Protein AF-0000000067785659 (afdb_homodimer)

Nearest PDB structures (foldseek):
  8dsw-assembly1_A  TM=8.620E-01  e=1.089E-15  Homo sapiens
  2y7j-assembly1_C  TM=8.604E-01  e=2.659E-15  Homo sapiens
  7uiq-assembly2_B  TM=8.571E-01  e=1.476E-13  Homo sapiens
  2vd5-assembly1_A-2  TM=8.418E-01  e=1.817E-12  Homo sapiens
  7enc-assembly1_8  TM=7.408E-01  e=4.436E-12  Homo sapiens

pLDDT: mean 78.15, std 28.24, range [16.16, 98.94]

Radius of gyration: 32.88 Å; Cα contacts (8 Å, |Δi|>4): 874; chains: 2; bounding box: 62×119×90 Å

Structure (mmCIF, N/CA/C/O backbone):
data_AF-0000000067785659-model_v1
#
loop_
_entity.id
_entity.type
_entity.pdbx_description
1 polymer 'Serine/threonine-protein kinase HT1 isoform X2'
#
loop_
_atom_site.group_PDB
_atom_site.id
_atom_site.type_symbol
_atom_site.label_atom_id
_atom_site.label_alt_id
_atom_site.label_comp_id
_atom_site.label_asym_id
_atom_site.label_entity_id
_atom_site.label_seq_id
_atom_site.pdbx_PDB_ins_code
_atom_site.Cartn_x
_atom_site.Cartn_y
_atom_site.Cartn_z
_atom_site.occupancy
_atom_site.B_iso_or_equiv
_atom_site.auth_seq_id
_atom_site.auth_comp_id
_atom_site.auth_asym_id
_atom_site.auth_atom_id
_atom_site.pdbx_PDB_model_num
ATOM 1 N N . MET A 1 1 ? -0.821 -1.345 -15.531 1 34.66 1 MET A N 1
ATOM 2 C CA . MET A 1 1 ? -0.811 -2.121 -16.766 1 34.66 1 MET A CA 1
ATOM 3 C C . MET A 1 1 ? 0.301 -1.647 -17.703 1 34.66 1 MET A C 1
ATOM 5 O O . MET A 1 1 ? 0.549 -0.446 -17.812 1 34.66 1 MET A O 1
ATOM 9 N N . PRO A 1 2 ? 1.14 -2.67 -18.031 1 43.22 2 PRO A N 1
ATOM 10 C CA . PRO A 1 2 ? 2.18 -2.268 -18.969 1 43.22 2 PRO A CA 1
ATOM 11 C C . PRO A 1 2 ? 1.608 -1.63 -20.234 1 43.22 2 PRO A C 1
ATOM 13 O O . PRO A 1 2 ? 0.514 -1.991 -20.672 1 43.22 2 PRO A O 1
ATOM 16 N N . LYS A 1 3 ? 2.016 -0.385 -20.562 1 51.12 3 LYS A N 1
ATOM 17 C CA . LYS A 1 3 ? 1.685 0.239 -21.844 1 51.12 3 LYS A CA 1
ATOM 18 C C . LYS A 1 3 ? 2.309 -0.524 -23 1 51.12 3 LYS A C 1
ATOM 20 O O . LYS A 1 3 ? 3.447 -0.99 -22.906 1 51.12 3 LYS A O 1
ATOM 25 N N . CYS A 1 4 ? 1.417 -1.069 -24 1 49.47 4 CYS A N 1
ATOM 26 C CA . CYS A 1 4 ? 1.87 -1.768 -25.203 1 49.47 4 CYS A CA 1
ATOM 27 C C . CYS A 1 4 ? 2.506 -0.798 -26.188 1 49.47 4 CYS A C 1
ATOM 29 O O . CYS A 1 4 ? 1.99 0.299 -26.406 1 49.47 4 CYS A O 1
ATOM 31 N N . MET A 1 5 ? 3.834 -0.857 -26.391 1 62.66 5 MET A N 1
ATOM 32 C CA . MET A 1 5 ? 4.527 -0.084 -27.406 1 62.66 5 MET A CA 1
ATOM 33 C C . MET A 1 5 ? 5.141 -1.002 -28.469 1 62.66 5 MET A C 1
ATOM 35 O O . MET A 1 5 ? 5.266 -2.209 -28.25 1 62.66 5 MET A O 1
ATOM 39 N N . ARG A 1 6 ? 5.145 -0.466 -29.672 1 52.72 6 ARG A N 1
ATOM 40 C CA . ARG A 1 6 ? 5.781 -1.184 -30.766 1 52.72 6 ARG A CA 1
ATOM 41 C C . ARG A 1 6 ? 7.297 -1.009 -30.719 1 52.72 6 ARG A C 1
ATOM 43 O O . ARG A 1 6 ? 7.793 0.114 -30.625 1 52.72 6 ARG A O 1
ATOM 50 N N . TYR A 1 7 ? 7.965 -2.186 -30.406 1 48.31 7 TYR A N 1
ATOM 51 C CA . TYR A 1 7 ? 9.422 -2.234 -30.469 1 48.31 7 TYR A CA 1
ATOM 52 C C . TYR A 1 7 ? 9.891 -3.236 -31.516 1 48.31 7 TYR A C 1
ATOM 54 O O . TYR A 1 7 ? 9.555 -4.422 -31.453 1 48.31 7 TYR A O 1
ATOM 62 N N . LYS A 1 8 ? 10.695 -2.918 -32.469 1 60.34 8 LYS A N 1
ATOM 63 C CA . LYS A 1 8 ? 11.234 -3.754 -33.531 1 60.34 8 LYS A CA 1
ATOM 64 C C . LYS A 1 8 ? 10.133 -4.574 -34.188 1 60.34 8 LYS A C 1
ATOM 66 O O . LYS A 1 8 ? 10.281 -5.785 -34.375 1 60.34 8 LYS A O 1
ATOM 71 N N . ASN A 1 9 ? 9.102 -3.971 -34.344 1 67.94 9 ASN A N 1
ATOM 72 C CA . ASN A 1 9 ? 7.945 -4.523 -35.031 1 67.94 9 ASN A CA 1
ATOM 73 C C . ASN A 1 9 ? 7.219 -5.562 -34.188 1 67.94 9 ASN A C 1
ATOM 75 O O . ASN A 1 9 ? 6.574 -6.465 -34.719 1 67.94 9 ASN A O 1
ATOM 79 N N . GLN A 1 10 ? 7.703 -5.566 -33.031 1 76.69 10 GLN A N 1
ATOM 80 C CA . GLN A 1 10 ? 7.02 -6.473 -32.125 1 76.69 10 GLN A CA 1
ATOM 81 C C . GLN A 1 10 ? 6.262 -5.695 -31.047 1 76.69 10 GLN A C 1
ATOM 83 O O . GLN A 1 10 ? 6.711 -4.637 -30.594 1 76.69 10 GLN A O 1
ATOM 88 N N . ASN A 1 11 ? 5.066 -6.199 -30.75 1 85.38 11 ASN A N 1
ATOM 89 C CA . ASN A 1 11 ? 4.34 -5.629 -29.625 1 85.38 11 ASN A CA 1
ATOM 90 C C . ASN A 1 11 ? 4.984 -6.008 -28.297 1 85.38 11 ASN A C 1
ATOM 92 O O . ASN A 1 11 ? 5.348 -7.168 -28.078 1 85.38 11 ASN A O 1
ATOM 96 N N . VAL A 1 12 ? 5.277 -4.977 -27.547 1 91.06 12 VAL A N 1
ATOM 97 C CA . VAL A 1 12 ? 5.98 -5.207 -26.297 1 91.06 12 VAL A CA 1
ATOM 98 C C . VAL A 1 12 ? 5.188 -4.594 -25.141 1 91.06 12 VAL A C 1
ATOM 100 O O . VAL A 1 12 ? 4.285 -3.783 -25.359 1 91.06 12 VAL A O 1
ATOM 103 N N . ALA A 1 13 ? 5.41 -5.105 -23.938 1 92.69 13 ALA A N 1
ATOM 104 C CA . ALA A 1 13 ? 4.879 -4.52 -22.719 1 92.69 13 ALA A CA 1
ATOM 105 C C . ALA A 1 13 ? 5.887 -3.568 -22.078 1 92.69 13 ALA A C 1
ATOM 107 O O . ALA A 1 13 ? 7.074 -3.889 -21.984 1 92.69 13 ALA A O 1
ATOM 108 N N . ILE A 1 14 ? 5.395 -2.391 -21.672 1 91.69 14 ILE A N 1
ATOM 109 C CA . ILE A 1 14 ? 6.266 -1.383 -21.078 1 91.69 14 ILE A CA 1
ATOM 110 C C . ILE A 1 14 ? 5.82 -1.089 -19.641 1 91.69 14 ILE A C 1
ATOM 112 O O . ILE A 1 14 ? 4.66 -0.743 -19.406 1 91.69 14 ILE A O 1
ATOM 116 N N . LYS A 1 15 ? 6.703 -1.272 -18.688 1 91.81 15 LYS A N 1
ATOM 117 C CA . LYS A 1 15 ? 6.512 -0.829 -17.312 1 91.81 15 LYS A CA 1
ATOM 118 C C . LYS A 1 15 ? 7.227 0.494 -17.062 1 91.81 15 LYS A C 1
ATOM 120 O O . LYS A 1 15 ? 8.453 0.563 -17.125 1 91.81 15 LYS A O 1
ATOM 125 N N . VAL A 1 16 ? 6.414 1.505 -16.828 1 91.06 16 VAL A N 1
ATOM 126 C CA . VAL A 1 16 ? 6.973 2.816 -16.516 1 91.06 16 VAL A CA 1
ATOM 127 C C . VAL A 1 16 ? 7.109 2.979 -15 1 91.06 16 VAL A C 1
ATOM 129 O O . VAL A 1 16 ? 6.148 2.77 -14.258 1 91.06 16 VAL A O 1
ATOM 132 N N . VAL A 1 17 ? 8.305 3.322 -14.562 1 90.44 17 VAL A N 1
ATOM 133 C CA . VAL A 1 17 ? 8.57 3.539 -13.148 1 90.44 17 VAL A CA 1
ATOM 134 C C . VAL A 1 17 ? 8.734 5.031 -12.875 1 90.44 17 VAL A C 1
ATOM 136 O O . VAL A 1 17 ? 9.586 5.688 -13.477 1 90.44 17 VAL A O 1
ATOM 139 N N . HIS A 1 18 ? 8.016 5.5 -11.961 1 86.19 18 HIS A N 1
ATOM 140 C CA . HIS A 1 18 ? 8.086 6.918 -11.633 1 86.19 18 HIS A CA 1
ATOM 141 C C . HIS A 1 18 ? 9.227 7.203 -10.664 1 86.19 18 HIS A C 1
ATOM 143 O O . HIS A 1 18 ? 9.414 6.477 -9.688 1 86.19 18 HIS A O 1
ATOM 149 N N . LYS A 1 19 ? 10.055 8.195 -10.867 1 82.06 19 LYS A N 1
ATOM 150 C CA . LYS A 1 19 ? 11.266 8.516 -10.117 1 82.06 19 LYS A CA 1
ATOM 151 C C . LYS A 1 19 ? 10.93 9.062 -8.734 1 82.06 19 LYS A C 1
ATOM 153 O O . LYS A 1 19 ? 11.734 8.953 -7.805 1 82.06 19 LYS A O 1
ATOM 158 N N . GLY A 1 20 ? 9.828 9.461 -8.445 1 78.31 20 GLY A N 1
ATOM 159 C CA . GLY A 1 20 ? 9.516 10.094 -7.18 1 78.31 20 GLY A CA 1
ATOM 160 C C . GLY A 1 20 ? 9.656 11.609 -7.219 1 78.31 20 GLY A C 1
ATOM 161 O O . GLY A 1 20 ? 10.055 12.172 -8.234 1 78.31 20 GLY A O 1
ATOM 162 N N . GLU A 1 21 ? 9.391 12.258 -6.051 1 74.75 21 GLU A N 1
ATOM 163 C CA . GLU A 1 21 ? 9.328 13.719 -6.023 1 74.75 21 GLU A CA 1
ATOM 164 C C . GLU A 1 21 ? 10.508 14.312 -5.254 1 74.75 21 GLU A C 1
ATOM 166 O O . GLU A 1 21 ? 10.93 15.438 -5.523 1 74.75 21 GLU A O 1
ATOM 171 N N . THR A 1 22 ? 11.031 13.555 -4.297 1 80 22 THR A N 1
ATOM 172 C CA . THR A 1 22 ? 12.125 14.047 -3.471 1 80 22 THR A CA 1
ATOM 173 C C . THR A 1 22 ? 13.445 13.383 -3.867 1 80 22 THR A C 1
ATOM 175 O O . THR A 1 22 ? 13.445 12.281 -4.422 1 80 22 THR A O 1
ATOM 178 N N . PRO A 1 23 ? 14.531 14.039 -3.582 1 82.62 23 PRO A N 1
ATOM 179 C CA . PRO A 1 23 ? 15.836 13.445 -3.904 1 82.62 23 PRO A CA 1
ATOM 180 C C . PRO A 1 23 ? 16.047 12.078 -3.258 1 82.62 23 PRO A C 1
ATOM 182 O O . PRO A 1 23 ? 16.578 11.164 -3.895 1 82.62 23 PRO A O 1
ATOM 185 N N . GLU A 1 24 ? 15.617 11.938 -2.055 1 81.44 24 GLU A N 1
ATOM 186 C CA . GLU A 1 24 ? 15.75 10.664 -1.355 1 81.44 24 GLU A CA 1
ATOM 187 C C . GLU A 1 24 ? 14.922 9.57 -2.023 1 81.44 24 GLU A C 1
ATOM 189 O O . GLU A 1 24 ? 15.391 8.445 -2.197 1 81.44 24 GLU A O 1
ATOM 194 N N . GLU A 1 25 ? 13.734 9.961 -2.344 1 83.69 25 GLU A N 1
ATOM 195 C CA . GLU A 1 25 ? 12.859 9.016 -3.025 1 83.69 25 GLU A CA 1
ATOM 196 C C . GLU A 1 25 ? 13.422 8.625 -4.391 1 83.69 25 GLU A C 1
ATOM 198 O O . GLU A 1 25 ? 13.328 7.465 -4.801 1 83.69 25 GLU A O 1
ATOM 203 N N . ILE A 1 26 ? 13.945 9.594 -5.051 1 86.31 26 ILE A N 1
ATOM 204 C CA . ILE A 1 26 ? 14.492 9.367 -6.387 1 86.31 26 ILE A CA 1
ATOM 205 C C . ILE A 1 26 ? 15.641 8.367 -6.309 1 86.31 26 ILE A C 1
ATOM 207 O O . ILE A 1 26 ? 15.688 7.402 -7.078 1 86.31 26 ILE A O 1
ATOM 211 N N . VAL A 1 27 ? 16.531 8.562 -5.391 1 88.31 27 VAL A N 1
ATOM 212 C CA . VAL A 1 27 ? 17.672 7.676 -5.215 1 88.31 27 VAL A CA 1
ATOM 213 C C . VAL A 1 27 ? 17.188 6.262 -4.898 1 88.31 27 VAL A C 1
ATOM 215 O O . VAL A 1 27 ? 17.688 5.289 -5.473 1 88.31 27 VAL A O 1
ATOM 218 N N . LYS A 1 28 ? 16.25 6.16 -4.047 1 86.06 28 LYS A N 1
ATOM 219 C CA . LYS A 1 28 ? 15.719 4.859 -3.652 1 86.06 28 LYS A CA 1
ATOM 220 C C . LYS A 1 28 ? 15.047 4.164 -4.832 1 86.06 28 LYS A C 1
ATOM 222 O O . LYS A 1 28 ? 15.25 2.967 -5.051 1 86.06 28 LYS A O 1
ATOM 227 N N . ARG A 1 29 ? 14.273 4.898 -5.566 1 90.19 29 ARG A N 1
ATOM 228 C CA . ARG A 1 29 ? 13.555 4.332 -6.703 1 90.19 29 ARG A CA 1
ATOM 229 C C . ARG A 1 29 ? 14.516 3.922 -7.812 1 90.19 29 ARG A C 1
ATOM 231 O O . ARG A 1 29 ? 14.289 2.928 -8.5 1 90.19 29 ARG A O 1
ATOM 238 N N . GLU A 1 30 ? 15.5 4.707 -7.98 1 91.81 30 GLU A N 1
ATOM 239 C CA . GLU A 1 30 ? 16.516 4.352 -8.969 1 91.81 30 GLU A CA 1
ATOM 240 C C . GLU A 1 30 ? 17.234 3.07 -8.578 1 91.81 30 GLU A C 1
ATOM 242 O O . GLU A 1 30 ? 17.531 2.227 -9.43 1 91.81 30 GLU A O 1
ATOM 247 N N . ALA A 1 31 ? 17.547 2.979 -7.355 1 89.88 31 ALA A N 1
ATOM 248 C CA . ALA A 1 31 ? 18.203 1.764 -6.867 1 89.88 31 ALA A CA 1
ATOM 249 C C . ALA A 1 31 ? 17.297 0.547 -7.055 1 89.88 31 ALA A C 1
ATOM 251 O O . ALA A 1 31 ? 17.766 -0.519 -7.469 1 89.88 31 ALA A O 1
ATOM 252 N N . HIS A 1 32 ? 16.078 0.71 -6.73 1 90.25 32 HIS A N 1
ATOM 253 C CA . HIS A 1 32 ? 15.094 -0.357 -6.914 1 90.25 32 HIS A CA 1
ATOM 254 C C . HIS A 1 32 ? 14.992 -0.762 -8.383 1 90.25 32 HIS A C 1
ATOM 256 O O . HIS A 1 32 ? 14.953 -1.953 -8.703 1 90.25 32 HIS A O 1
ATOM 262 N N . PHE A 1 33 ? 14.922 0.244 -9.203 1 93.62 33 PHE A N 1
ATOM 263 C CA . PHE A 1 33 ? 14.852 0.018 -10.641 1 93.62 33 PHE A CA 1
ATOM 264 C C . PHE A 1 33 ? 16.078 -0.75 -11.125 1 93.62 33 PHE A C 1
ATOM 266 O O . PHE A 1 33 ? 15.945 -1.724 -11.875 1 93.62 33 PHE A O 1
ATOM 273 N N . GLY A 1 34 ? 17.234 -0.307 -10.75 1 93.31 34 GLY A N 1
ATOM 274 C CA . GLY A 1 34 ? 18.469 -0.976 -11.125 1 93.31 34 GLY A CA 1
ATOM 275 C C . GLY A 1 34 ? 18.5 -2.434 -10.703 1 93.31 34 GLY A C 1
ATOM 276 O O . GLY A 1 34 ? 18.938 -3.295 -11.469 1 93.31 34 GLY A O 1
ATOM 277 N N . ARG A 1 35 ? 18.062 -2.715 -9.523 1 91.06 35 ARG A N 1
ATOM 278 C CA . ARG A 1 35 ? 18.031 -4.082 -9.008 1 91.06 35 ARG A CA 1
ATOM 279 C C . ARG A 1 35 ? 17.078 -4.953 -9.82 1 91.06 35 ARG A C 1
ATOM 281 O O . ARG A 1 35 ? 17.391 -6.098 -10.141 1 91.06 35 ARG A O 1
ATOM 288 N N . GLU A 1 36 ? 15.93 -4.422 -10.062 1 93.44 36 GLU A N 1
ATOM 289 C CA . GLU A 1 36 ? 14.953 -5.16 -10.859 1 93.44 36 GLU A CA 1
ATOM 290 C C . GLU A 1 36 ? 15.516 -5.523 -12.227 1 93.44 36 GLU A C 1
ATOM 292 O O . GLU A 1 36 ? 15.414 -6.672 -12.664 1 93.44 36 GLU A O 1
ATOM 297 N N . VAL A 1 37 ? 16.141 -4.594 -12.859 1 94.44 37 VAL A N 1
ATOM 298 C CA . VAL A 1 37 ? 16.719 -4.793 -14.188 1 94.44 37 VAL A CA 1
ATOM 299 C C . VAL A 1 37 ? 17.828 -5.828 -14.117 1 94.44 37 VAL A C 1
ATOM 301 O O . VAL A 1 37 ? 17.922 -6.719 -14.969 1 94.44 37 VAL A O 1
ATOM 304 N N . ALA A 1 38 ? 18.641 -5.711 -13.117 1 93.81 38 ALA A N 1
ATOM 305 C CA . ALA A 1 38 ? 19.734 -6.652 -12.953 1 93.81 38 ALA A CA 1
ATOM 306 C C . ALA A 1 38 ? 19.219 -8.078 -12.797 1 93.81 38 ALA A C 1
ATOM 308 O O . ALA A 1 38 ? 19.781 -9.016 -13.383 1 93.81 38 ALA A O 1
ATOM 309 N N . MET A 1 39 ? 18.219 -8.211 -12.055 1 93.25 39 MET A N 1
ATOM 310 C CA . MET A 1 39 ? 17.656 -9.539 -11.82 1 93.25 39 MET A CA 1
ATOM 311 C C . MET A 1 39 ? 17.016 -10.086 -13.094 1 93.25 39 MET A C 1
ATOM 313 O O . MET A 1 39 ? 17.219 -11.25 -13.445 1 93.25 39 MET A O 1
ATOM 317 N N . LEU A 1 40 ? 16.266 -9.242 -13.75 1 92.5 40 LEU A N 1
ATOM 318 C CA . LEU A 1 40 ? 15.602 -9.641 -14.984 1 92.5 40 LEU A CA 1
ATOM 319 C C . LEU A 1 40 ? 16.625 -10.047 -16.047 1 92.5 40 LEU A C 1
ATOM 321 O O . LEU A 1 40 ? 16.375 -10.969 -16.828 1 92.5 40 LEU A O 1
ATOM 325 N N . SER A 1 41 ? 17.719 -9.398 -16.047 1 93.88 41 SER A N 1
ATOM 326 C CA . SER A 1 41 ? 18.719 -9.609 -17.094 1 93.88 41 SER A CA 1
ATOM 327 C C . SER A 1 41 ? 19.516 -10.891 -16.844 1 93.88 41 SER A C 1
ATOM 329 O O . SER A 1 41 ? 20.141 -11.422 -17.766 1 93.88 41 SER A O 1
ATOM 331 N N . ARG A 1 42 ? 19.453 -11.43 -15.672 1 93.31 42 ARG A N 1
ATOM 332 C CA . ARG A 1 42 ? 20.297 -12.547 -15.281 1 93.31 42 ARG A CA 1
ATOM 333 C C . ARG A 1 42 ? 19.609 -13.883 -15.531 1 93.31 42 ARG A C 1
ATOM 335 O O . ARG A 1 42 ? 20.25 -14.93 -15.523 1 93.31 42 ARG A O 1
ATOM 342 N N . VAL A 1 43 ? 18.344 -13.797 -15.711 1 95.12 43 VAL A N 1
ATOM 343 C CA . VAL A 1 43 ? 17.609 -15.055 -15.773 1 95.12 43 VAL A CA 1
ATOM 344 C C . VAL A 1 43 ? 16.828 -15.141 -17.078 1 95.12 43 VAL A C 1
ATOM 346 O O . VAL A 1 43 ? 16.328 -14.125 -17.578 1 95.12 43 VAL A O 1
ATOM 349 N N . GLN A 1 44 ? 16.844 -16.328 -17.656 1 95.81 44 GLN A N 1
ATOM 350 C CA . GLN A 1 44 ? 16.031 -16.672 -18.828 1 95.81 44 GLN A CA 1
ATOM 351 C C . GLN A 1 44 ? 15.383 -18.047 -18.656 1 95.81 44 GLN A C 1
ATOM 353 O O . GLN A 1 44 ? 16.062 -19.031 -18.375 1 95.81 44 GLN A O 1
ATOM 358 N N . HIS A 1 45 ? 14.133 -18.094 -18.812 1 97.69 45 HIS A N 1
ATOM 359 C CA . HIS A 1 45 ? 13.344 -19.312 -18.656 1 97.69 45 HIS A CA 1
ATOM 360 C C . HIS A 1 45 ? 12 -19.188 -19.375 1 97.69 45 HIS A C 1
ATOM 362 O O . HIS A 1 45 ? 11.43 -18.109 -19.438 1 97.69 45 HIS A O 1
ATOM 368 N N . LYS A 1 46 ? 11.5 -20.281 -19.844 1 97.62 46 LYS A N 1
ATOM 369 C CA . LYS A 1 46 ? 10.25 -20.281 -20.594 1 97.62 46 LYS A CA 1
ATOM 370 C C . LYS A 1 46 ? 9.094 -19.797 -19.734 1 97.62 46 LYS A C 1
ATOM 372 O O . LYS A 1 46 ? 8.094 -19.281 -20.25 1 97.62 46 LYS A O 1
ATOM 377 N N . ASN A 1 47 ? 9.188 -19.938 -18.391 1 98.5 47 ASN A N 1
ATOM 378 C CA . ASN A 1 47 ? 8.117 -19.531 -17.484 1 98.5 47 ASN A CA 1
ATOM 379 C C . ASN A 1 47 ? 8.43 -18.219 -16.797 1 98.5 47 ASN A C 1
ATOM 381 O O . ASN A 1 47 ? 7.805 -17.875 -15.789 1 98.5 47 ASN A O 1
ATOM 385 N N . LEU A 1 48 ? 9.391 -17.484 -17.281 1 98.19 48 LEU A N 1
ATOM 386 C CA . LEU A 1 48 ? 9.672 -16.094 -16.906 1 98.19 48 LEU A CA 1
ATOM 387 C C . LEU A 1 48 ? 9.477 -15.164 -18.094 1 98.19 48 LEU A C 1
ATOM 389 O O . LEU A 1 48 ? 9.836 -15.516 -19.234 1 98.19 48 LEU A O 1
ATOM 393 N N . VAL A 1 49 ? 8.883 -14.023 -17.781 1 97.38 49 VAL A N 1
ATOM 394 C CA . VAL A 1 49 ? 8.664 -13.07 -18.859 1 97.38 49 VAL A CA 1
ATOM 395 C C . VAL A 1 49 ? 10 -12.703 -19.5 1 97.38 49 VAL A C 1
ATOM 397 O O . VAL A 1 49 ? 11.008 -12.523 -18.812 1 97.38 49 VAL A O 1
ATOM 400 N N . LYS A 1 50 ? 9.984 -12.594 -20.75 1 95.88 50 LYS A N 1
ATOM 401 C CA . LYS A 1 50 ? 11.211 -12.273 -21.484 1 95.88 50 LYS A CA 1
ATOM 402 C C . LYS A 1 50 ? 11.562 -10.797 -21.344 1 95.88 50 LYS A C 1
ATOM 404 O O . LYS A 1 50 ? 10.781 -9.922 -21.719 1 95.88 50 LYS A O 1
ATOM 409 N N . PHE A 1 51 ? 12.742 -10.594 -20.844 1 95.88 51 PHE A N 1
ATOM 410 C CA . PHE A 1 51 ? 13.281 -9.242 -20.75 1 95.88 51 PHE A CA 1
ATOM 411 C C . PHE A 1 51 ? 13.836 -8.789 -22.094 1 95.88 51 PHE A C 1
ATOM 413 O O . PHE A 1 51 ? 14.672 -9.469 -22.688 1 95.88 51 PHE A O 1
ATOM 420 N N . MET A 1 52 ? 13.422 -7.574 -22.484 1 94.31 52 MET A N 1
ATOM 421 C CA . MET A 1 52 ? 13.828 -7.113 -23.812 1 94.31 52 MET A CA 1
ATOM 422 C C . MET A 1 52 ? 14.727 -5.887 -23.703 1 94.31 52 MET A C 1
ATOM 424 O O . MET A 1 52 ? 15.5 -5.594 -24.625 1 94.31 52 MET A O 1
ATOM 428 N N . GLY A 1 53 ? 14.594 -5.172 -22.641 1 93.75 53 GLY A N 1
ATOM 429 C CA . GLY A 1 53 ? 15.453 -4.016 -22.438 1 93.75 53 GLY A CA 1
ATOM 430 C C . GLY A 1 53 ? 14.93 -3.064 -21.375 1 93.75 53 GLY A C 1
ATOM 431 O O . GLY A 1 53 ? 13.859 -3.281 -20.812 1 93.75 53 GLY A O 1
ATOM 432 N N . ALA A 1 54 ? 15.805 -2.115 -20.984 1 95.06 54 ALA A N 1
ATOM 433 C CA . ALA A 1 54 ? 15.43 -1.092 -20.016 1 95.06 54 ALA A CA 1
ATOM 434 C C . ALA A 1 54 ? 16.109 0.239 -20.344 1 95.06 54 ALA A C 1
ATOM 436 O O . ALA A 1 54 ? 17.109 0.279 -21.062 1 95.06 54 ALA A O 1
ATOM 437 N N . CYS A 1 55 ? 15.438 1.28 -19.969 1 92.88 55 CYS A N 1
ATOM 438 C CA . CYS A 1 55 ? 15.977 2.629 -20.094 1 92.88 55 CYS A CA 1
ATOM 439 C C . CYS A 1 55 ? 15.875 3.389 -18.781 1 92.88 55 CYS A C 1
ATOM 441 O O . CYS A 1 55 ? 14.828 3.359 -18.125 1 92.88 55 CYS A O 1
ATOM 443 N N . MET A 1 56 ? 16.922 4.066 -18.422 1 90.5 56 MET A N 1
ATOM 444 C CA . MET A 1 56 ? 16.922 4.801 -17.156 1 90.5 56 MET A CA 1
ATOM 445 C C . MET A 1 56 ? 16.547 6.262 -17.375 1 90.5 56 MET A C 1
ATOM 447 O O . MET A 1 56 ? 15.93 6.879 -16.516 1 90.5 56 MET A O 1
ATOM 451 N N . GLU A 1 57 ? 17 6.828 -18.438 1 87.81 57 GLU A N 1
ATOM 452 C CA . GLU A 1 57 ? 16.703 8.219 -18.766 1 87.81 57 GLU A CA 1
ATOM 453 C C . GLU A 1 57 ? 16.141 8.344 -20.172 1 87.81 57 GLU A C 1
ATOM 455 O O . GLU A 1 57 ? 16.469 7.559 -21.062 1 87.81 57 GLU A O 1
ATOM 460 N N . PRO A 1 58 ? 15.164 9.344 -20.391 1 87.44 58 PRO A N 1
ATOM 461 C CA . PRO A 1 58 ? 14.656 10.391 -19.484 1 87.44 58 PRO A CA 1
ATOM 462 C C . PRO A 1 58 ? 13.641 9.852 -18.484 1 87.44 58 PRO A C 1
ATOM 464 O O . PRO A 1 58 ? 13.367 10.5 -17.469 1 87.44 58 PRO A O 1
ATOM 467 N N . ILE A 1 59 ? 13.023 8.742 -18.797 1 89.69 59 ILE A N 1
ATOM 468 C CA . ILE A 1 59 ? 12.109 8.078 -17.875 1 89.69 59 ILE A CA 1
ATOM 469 C C . ILE A 1 59 ? 12.547 6.629 -17.656 1 89.69 59 ILE A C 1
ATOM 471 O O . ILE A 1 59 ? 13.094 5.996 -18.562 1 89.69 59 ILE A O 1
ATOM 475 N N . MET A 1 60 ? 12.344 6.145 -16.484 1 93 60 MET A N 1
ATOM 476 C CA . MET A 1 60 ? 12.711 4.762 -16.203 1 93 60 MET A CA 1
ATOM 477 C C . MET A 1 60 ? 11.68 3.793 -16.766 1 93 60 MET A C 1
ATOM 479 O O . MET A 1 60 ? 10.492 3.869 -16.406 1 93 60 MET A O 1
ATOM 483 N N . VAL A 1 61 ? 12.172 2.879 -17.609 1 94.19 61 VAL A N 1
ATOM 484 C CA . VAL A 1 61 ? 11.25 1.952 -18.25 1 94.19 61 VAL A CA 1
ATOM 485 C C . VAL A 1 61 ? 11.883 0.563 -18.328 1 94.19 61 VAL A C 1
ATOM 487 O O . VAL A 1 61 ? 13.094 0.433 -18.531 1 94.19 61 VAL A O 1
ATOM 490 N N . ILE A 1 62 ? 11.062 -0.433 -18.156 1 95.06 62 ILE A N 1
ATOM 491 C CA . ILE A 1 62 ? 11.414 -1.825 -18.406 1 95.06 62 ILE A CA 1
ATOM 492 C C . ILE A 1 62 ? 10.555 -2.379 -19.547 1 95.06 62 ILE A C 1
ATOM 494 O O . ILE A 1 62 ? 9.328 -2.217 -19.531 1 95.06 62 ILE A O 1
ATOM 498 N N . VAL A 1 63 ? 11.18 -2.99 -20.531 1 94.12 63 VAL A N 1
ATOM 499 C CA . VAL A 1 63 ? 10.492 -3.531 -21.688 1 94.12 63 VAL A CA 1
ATOM 500 C C . VAL A 1 63 ? 10.523 -5.059 -21.641 1 94.12 63 VAL A C 1
ATOM 502 O O . VAL A 1 63 ? 11.594 -5.66 -21.531 1 94.12 63 VAL A O 1
ATOM 505 N N . THR A 1 64 ? 9.352 -5.672 -21.719 1 95.19 64 THR A N 1
ATOM 506 C CA . THR A 1 64 ? 9.234 -7.125 -21.734 1 95.19 64 THR A CA 1
ATOM 507 C C . THR A 1 64 ? 8.312 -7.582 -22.859 1 95.19 64 THR A C 1
ATOM 509 O O . THR A 1 64 ? 7.676 -6.758 -23.516 1 95.19 64 THR A O 1
ATOM 512 N N . GLU A 1 65 ? 8.297 -8.891 -23.172 1 94.62 65 GLU A N 1
ATOM 513 C CA . GLU A 1 65 ? 7.348 -9.438 -24.141 1 94.62 65 GLU A CA 1
ATOM 514 C C . GLU A 1 65 ? 5.91 -9.156 -23.719 1 94.62 65 GLU A C 1
ATOM 516 O O . GLU A 1 65 ? 5.617 -9.023 -22.531 1 94.62 65 GLU A O 1
ATOM 521 N N . LEU A 1 66 ? 5.109 -9.016 -24.719 1 93.81 66 LEU A N 1
ATOM 522 C CA . LEU A 1 66 ? 3.682 -8.828 -24.484 1 93.81 66 LEU A CA 1
ATOM 523 C C . LEU A 1 66 ? 2.959 -10.164 -24.406 1 93.81 66 LEU A C 1
ATOM 525 O O . LEU A 1 66 ? 3.084 -10.992 -25.312 1 93.81 66 LEU A O 1
ATOM 529 N N . LEU A 1 67 ? 2.234 -10.352 -23.375 1 94.94 67 LEU A N 1
ATOM 530 C CA . LEU A 1 67 ? 1.517 -11.609 -23.172 1 94.94 67 LEU A CA 1
ATOM 531 C C . LEU A 1 67 ? 0.011 -11.367 -23.109 1 94.94 67 LEU A C 1
ATOM 533 O O . LEU A 1 67 ? -0.47 -10.312 -23.531 1 94.94 67 LEU A O 1
ATOM 537 N N . GLY A 1 68 ? -0.775 -12.453 -22.75 1 92.25 68 GLY A N 1
ATOM 538 C CA . GLY A 1 68 ? -2.219 -12.453 -22.922 1 92.25 68 GLY A CA 1
ATOM 539 C C . GLY A 1 68 ? -2.957 -11.805 -21.766 1 92.25 68 GLY A C 1
ATOM 540 O O . GLY A 1 68 ? -4.188 -11.773 -21.75 1 92.25 68 GLY A O 1
ATOM 541 N N . GLY A 1 69 ? -2.354 -11.273 -20.797 1 92.75 69 GLY A N 1
ATOM 542 C CA . GLY A 1 69 ? -3.002 -10.695 -19.625 1 92.75 69 GLY A CA 1
ATOM 543 C C . GLY A 1 69 ? -2.637 -11.406 -18.328 1 92.75 69 GLY A C 1
ATOM 544 O O . GLY A 1 69 ? -1.961 -12.438 -18.359 1 92.75 69 GLY A O 1
ATOM 545 N N . THR A 1 70 ? -3.176 -10.812 -17.266 1 95.44 70 THR A N 1
ATOM 546 C CA . THR A 1 70 ? -2.795 -11.344 -15.961 1 95.44 70 THR A CA 1
ATOM 547 C C . THR A 1 70 ? -3.652 -12.555 -15.602 1 95.44 70 THR A C 1
ATOM 549 O O . THR A 1 70 ? -4.805 -12.648 -16.031 1 95.44 70 THR A O 1
ATOM 552 N N . LEU A 1 71 ? -3.049 -13.391 -14.836 1 97.44 71 LEU A N 1
ATOM 553 C CA . LEU A 1 71 ? -3.795 -14.508 -14.273 1 97.44 71 LEU A CA 1
ATOM 554 C C . LEU A 1 71 ? -4.941 -14.016 -13.398 1 97.44 71 LEU A C 1
ATOM 556 O O . LEU A 1 71 ? -6.02 -14.617 -13.383 1 97.44 71 LEU A O 1
ATOM 560 N N . ARG A 1 72 ? -4.75 -12.922 -12.656 1 95.81 72 ARG A N 1
ATOM 561 C CA . ARG A 1 72 ? -5.801 -12.328 -11.836 1 95.81 72 ARG A CA 1
ATOM 562 C C . ARG A 1 72 ? -7.035 -12.008 -12.672 1 95.81 72 ARG A C 1
ATOM 564 O O . ARG A 1 72 ? -8.148 -12.406 -12.312 1 95.81 72 ARG A O 1
ATOM 571 N N . LYS A 1 73 ? -6.867 -11.344 -13.727 1 93.06 73 LYS A N 1
ATOM 572 C CA . LYS A 1 73 ? -7.98 -10.984 -14.602 1 93.06 73 LYS A CA 1
ATOM 573 C C . LYS A 1 73 ? -8.695 -12.227 -15.125 1 93.06 73 LYS A C 1
ATOM 575 O O . LYS A 1 73 ? -9.93 -12.273 -15.156 1 93.06 73 LYS A O 1
ATOM 580 N N . TYR A 1 74 ? -7.91 -13.172 -15.562 1 95.56 74 TYR A N 1
ATOM 581 C CA . TYR A 1 74 ? -8.461 -14.414 -16.094 1 95.56 74 TYR A CA 1
ATOM 582 C C . TYR A 1 74 ? -9.32 -15.117 -15.039 1 95.56 74 TYR A C 1
ATOM 584 O O . TYR A 1 74 ? -10.453 -15.508 -15.312 1 95.56 74 TYR A O 1
ATOM 592 N N . LEU A 1 75 ? -8.805 -15.219 -13.828 1 96.31 75 LEU A N 1
ATOM 593 C CA . LEU A 1 75 ? -9.5 -15.898 -12.75 1 96.31 75 LEU A CA 1
ATOM 594 C C . LEU A 1 75 ? -10.805 -15.18 -12.406 1 96.31 75 LEU A C 1
ATOM 596 O O . LEU A 1 75 ? -11.859 -15.812 -12.32 1 96.31 75 LEU A O 1
ATOM 600 N N . VAL A 1 76 ? -10.742 -13.922 -12.219 1 93.62 76 VAL A N 1
ATOM 601 C CA . VAL A 1 76 ? -11.906 -13.133 -11.82 1 93.62 76 VAL A CA 1
ATOM 602 C C . VAL A 1 76 ? -12.984 -13.234 -12.898 1 93.62 76 VAL A C 1
ATOM 604 O O . VAL A 1 76 ? -14.164 -13.398 -12.586 1 93.62 76 VAL A O 1
ATOM 607 N N . ASN A 1 77 ? -12.617 -13.195 -14.148 1 91.19 77 ASN A N 1
ATOM 608 C CA . ASN A 1 77 ? -13.562 -13.203 -15.25 1 91.19 77 ASN A CA 1
ATOM 609 C C . ASN A 1 77 ? -14.242 -14.57 -15.391 1 91.19 77 ASN A C 1
ATOM 611 O O . ASN A 1 77 ? -15.305 -14.68 -16 1 91.19 77 ASN A O 1
ATOM 615 N N . THR A 1 78 ? -13.664 -15.57 -14.867 1 93.62 78 THR A N 1
ATOM 616 C CA . THR A 1 78 ? -14.203 -16.922 -15.023 1 93.62 78 THR A CA 1
ATOM 617 C C . THR A 1 78 ? -14.992 -17.328 -13.789 1 93.62 78 THR A C 1
ATOM 619 O O . THR A 1 78 ? -15.656 -18.375 -13.781 1 93.62 78 THR A O 1
ATOM 622 N N . ARG A 1 79 ? -14.945 -16.469 -12.766 1 91.94 79 ARG A N 1
ATOM 623 C CA . ARG A 1 79 ? -15.727 -16.781 -11.57 1 91.94 79 ARG A CA 1
ATOM 624 C C . ARG A 1 79 ? -17.219 -16.703 -11.852 1 91.94 79 ARG A C 1
ATOM 626 O O . ARG A 1 79 ? -17.672 -15.867 -12.656 1 91.94 79 ARG A O 1
ATOM 633 N N . PRO A 1 80 ? -17.953 -17.516 -11.281 1 91.44 80 PRO A N 1
ATOM 634 C CA . PRO A 1 80 ? -17.625 -18.422 -10.18 1 91.44 80 PRO A CA 1
ATOM 635 C C . PRO A 1 80 ? -17.172 -19.797 -10.664 1 91.44 80 PRO A C 1
ATOM 637 O O . PRO A 1 80 ? -17.031 -20.719 -9.859 1 91.44 80 PRO A O 1
ATOM 640 N N . ARG A 1 81 ? -17.016 -20 -11.922 1 95.12 81 ARG A N 1
ATOM 641 C CA . ARG A 1 81 ? -16.578 -21.297 -12.453 1 95.12 81 ARG A CA 1
ATOM 642 C C . ARG A 1 81 ? -15.156 -21.625 -12.016 1 95.12 81 ARG A C 1
ATOM 644 O O . ARG A 1 81 ? -14.297 -20.75 -12 1 95.12 81 ARG A O 1
ATOM 651 N N . CYS A 1 82 ? -14.992 -22.859 -11.742 1 95.5 82 CYS A N 1
ATOM 652 C CA . CYS A 1 82 ? -13.648 -23.344 -11.438 1 95.5 82 CYS A CA 1
ATOM 653 C C . CYS A 1 82 ? -12.922 -23.766 -12.703 1 95.5 82 CYS A C 1
ATOM 655 O O . CYS A 1 82 ? -13.547 -24.125 -13.703 1 95.5 82 CYS A O 1
ATOM 657 N N . LEU A 1 83 ? -11.625 -23.688 -12.594 1 96.12 83 LEU A N 1
ATOM 658 C CA . LEU A 1 83 ? -10.812 -24.188 -13.688 1 96.12 83 LEU A CA 1
ATOM 659 C C . LEU A 1 83 ? -10.852 -25.719 -13.734 1 96.12 83 LEU A C 1
ATOM 661 O O . LEU A 1 83 ? -11.078 -26.359 -12.711 1 96.12 83 LEU A O 1
ATOM 665 N N . ASP A 1 84 ? -10.672 -26.156 -15.047 1 95.44 84 ASP A N 1
ATOM 666 C CA . ASP A 1 84 ? -10.352 -27.578 -15.133 1 95.44 84 ASP A CA 1
ATOM 667 C C . ASP A 1 84 ? -9.109 -27.906 -14.305 1 95.44 84 ASP A C 1
ATOM 669 O O . ASP A 1 84 ? -8.125 -27.172 -14.336 1 95.44 84 ASP A O 1
ATOM 673 N N . MET A 1 85 ? -9.211 -28.984 -13.602 1 95.62 85 MET A N 1
ATOM 674 C CA . MET A 1 85 ? -8.141 -29.344 -12.68 1 95.62 85 MET A CA 1
ATOM 675 C C . MET A 1 85 ? -6.809 -29.484 -13.414 1 95.62 85 MET A C 1
ATOM 677 O O . MET A 1 85 ? -5.762 -29.094 -12.898 1 95.62 85 MET A O 1
ATOM 681 N N . ARG A 1 86 ? -6.883 -30.062 -14.57 1 95 86 ARG A N 1
ATOM 682 C CA . ARG A 1 86 ? -5.668 -30.234 -15.367 1 95 86 ARG A CA 1
ATOM 683 C C . ARG A 1 86 ? -5.047 -28.875 -15.719 1 95 86 ARG A C 1
ATOM 685 O O . ARG A 1 86 ? -3.822 -28.734 -15.711 1 95 86 ARG A O 1
ATOM 692 N N . VAL A 1 87 ? -5.879 -27.953 -16 1 96.69 87 VAL A N 1
ATOM 693 C CA . VAL A 1 87 ? -5.422 -26.609 -16.344 1 96.69 87 VAL A CA 1
ATOM 694 C C . VAL A 1 87 ? -4.812 -25.938 -15.109 1 96.69 87 VAL A C 1
ATOM 696 O O . VAL A 1 87 ? -3.729 -25.359 -15.18 1 96.69 87 VAL A O 1
ATOM 699 N N . ALA A 1 88 ? -5.469 -26.062 -13.977 1 97.69 88 ALA A N 1
ATOM 700 C CA . ALA A 1 88 ? -4.988 -25.5 -12.719 1 97.69 88 ALA A CA 1
ATOM 701 C C . ALA A 1 88 ? -3.615 -26.062 -12.352 1 97.69 88 ALA A C 1
ATOM 703 O O . ALA A 1 88 ? -2.703 -25.312 -12 1 97.69 88 ALA A O 1
ATOM 704 N N . ILE A 1 89 ? -3.527 -27.344 -12.477 1 97.69 89 ILE A N 1
ATOM 705 C CA . ILE A 1 89 ? -2.27 -28.016 -12.148 1 97.69 89 ILE A CA 1
ATOM 706 C C . ILE A 1 89 ? -1.192 -27.594 -13.148 1 97.69 89 ILE A C 1
ATOM 708 O O . ILE A 1 89 ? -0.034 -27.406 -12.773 1 97.69 89 ILE A O 1
ATOM 712 N N . GLY A 1 90 ? -1.561 -27.516 -14.414 1 98.06 90 GLY A N 1
ATOM 713 C CA . GLY A 1 90 ? -0.628 -27.031 -15.422 1 98.06 90 GLY A CA 1
ATOM 714 C C . GLY A 1 90 ? -0.076 -25.656 -15.117 1 98.06 90 GLY A C 1
ATOM 715 O O . GLY A 1 90 ? 1.131 -25.422 -15.219 1 98.06 90 GLY A O 1
ATOM 716 N N . TYR A 1 91 ? -0.93 -24.734 -14.766 1 98.69 91 TYR A N 1
ATOM 717 C CA . TYR A 1 91 ? -0.498 -23.391 -14.375 1 98.69 91 TYR A CA 1
ATOM 718 C C . TYR A 1 91 ? 0.417 -23.453 -13.156 1 98.69 91 TYR A C 1
ATOM 720 O O . TYR A 1 91 ? 1.451 -22.781 -13.117 1 98.69 91 TYR A O 1
ATOM 728 N N . ALA A 1 92 ? 0.026 -24.234 -12.172 1 98.81 92 ALA A N 1
ATOM 729 C CA . ALA A 1 92 ? 0.846 -24.391 -10.969 1 98.81 92 ALA A CA 1
ATOM 730 C C . ALA A 1 92 ? 2.236 -24.922 -11.32 1 98.81 92 ALA A C 1
ATOM 732 O O . ALA A 1 92 ? 3.236 -24.469 -10.758 1 98.81 92 ALA A O 1
ATOM 733 N N . PHE A 1 93 ? 2.199 -25.828 -12.203 1 98.69 93 PHE A N 1
ATOM 734 C CA . PHE A 1 93 ? 3.449 -26.406 -12.672 1 98.69 93 PHE A CA 1
ATOM 735 C C . PHE A 1 93 ? 4.336 -25.359 -13.32 1 98.69 93 PHE A C 1
ATOM 737 O O . PHE A 1 93 ? 5.527 -25.266 -13.008 1 98.69 93 PHE A O 1
ATOM 744 N N . ASP A 1 94 ? 3.84 -24.562 -14.203 1 98.81 94 ASP A N 1
ATOM 745 C CA . ASP A 1 94 ? 4.574 -23.484 -14.859 1 98.81 94 ASP A CA 1
ATOM 746 C C . ASP A 1 94 ? 5.141 -22.516 -13.836 1 98.81 94 ASP A C 1
ATOM 748 O O . ASP A 1 94 ? 6.301 -22.109 -13.93 1 98.81 94 ASP A O 1
ATOM 752 N N . ILE A 1 95 ? 4.355 -22.141 -12.875 1 98.88 95 ILE A N 1
ATOM 753 C CA . ILE A 1 95 ? 4.762 -21.203 -11.828 1 98.88 95 ILE A CA 1
ATOM 754 C C . ILE A 1 95 ? 5.93 -21.797 -11.039 1 98.88 95 ILE A C 1
ATOM 756 O O . ILE A 1 95 ? 6.938 -21.125 -10.82 1 98.88 95 ILE A O 1
ATOM 760 N N . ALA A 1 96 ? 5.746 -23.031 -10.656 1 98.94 96 ALA A N 1
ATOM 761 C CA . ALA A 1 96 ? 6.777 -23.703 -9.867 1 98.94 96 ALA A CA 1
ATOM 762 C C . ALA A 1 96 ? 8.102 -23.75 -10.625 1 98.94 96 ALA A C 1
ATOM 764 O O . ALA A 1 96 ? 9.164 -23.516 -10.039 1 98.94 96 ALA A O 1
ATOM 765 N N . ARG A 1 97 ? 8.055 -24.016 -11.883 1 98.75 97 ARG A N 1
ATOM 766 C CA . ARG A 1 97 ? 9.258 -24.078 -12.703 1 98.75 97 ARG A CA 1
ATOM 767 C C . ARG A 1 97 ? 9.938 -22.719 -12.789 1 98.75 97 ARG A C 1
ATOM 769 O O . ARG A 1 97 ? 11.172 -22.641 -12.758 1 98.75 97 ARG A O 1
ATOM 776 N N . GLY A 1 98 ? 9.133 -21.688 -12.969 1 98.62 98 GLY A N 1
ATOM 777 C CA . GLY A 1 98 ? 9.695 -20.359 -12.977 1 98.62 98 GLY A CA 1
ATOM 778 C C . GLY A 1 98 ? 10.406 -19.984 -11.688 1 98.62 98 GLY A C 1
ATOM 779 O O . GLY A 1 98 ? 11.523 -19.484 -11.711 1 98.62 98 GLY A O 1
ATOM 780 N N . ILE A 1 99 ? 9.781 -20.281 -10.57 1 98.81 99 ILE A N 1
ATOM 781 C CA . ILE A 1 99 ? 10.344 -19.953 -9.273 1 98.81 99 ILE A CA 1
ATOM 782 C C . ILE A 1 99 ? 11.586 -20.812 -9.016 1 98.81 99 ILE A C 1
ATOM 784 O O . ILE A 1 99 ? 12.562 -20.344 -8.438 1 98.81 99 ILE A O 1
ATOM 788 N N . GLU A 1 100 ? 11.492 -22.062 -9.414 1 98.69 100 GLU A N 1
ATOM 789 C CA . GLU A 1 100 ? 12.664 -22.922 -9.289 1 98.69 100 GLU A CA 1
ATOM 790 C C . GLU A 1 100 ? 13.875 -22.312 -10.008 1 98.69 100 GLU A C 1
ATOM 792 O O . GLU A 1 100 ? 14.984 -22.312 -9.469 1 98.69 100 GLU A O 1
ATOM 797 N N . CYS A 1 101 ? 13.672 -21.797 -11.18 1 98.25 101 CYS A N 1
ATOM 798 C CA . CYS A 1 101 ? 14.742 -21.156 -11.93 1 98.25 101 CYS A CA 1
ATOM 799 C C . CYS A 1 101 ? 15.312 -19.984 -11.141 1 98.25 101 CYS A C 1
ATOM 801 O O . CYS A 1 101 ? 16.531 -19.844 -11.039 1 98.25 101 CYS A O 1
ATOM 803 N N . LEU A 1 102 ? 14.492 -19.172 -10.602 1 98 102 LEU A N 1
ATOM 804 C CA . LEU A 1 102 ? 14.961 -18.047 -9.82 1 98 102 LEU A CA 1
ATOM 805 C C . LEU A 1 102 ? 15.82 -18.5 -8.648 1 98 102 LEU A C 1
ATOM 807 O O . LEU A 1 102 ? 16.906 -17.984 -8.43 1 98 102 LEU A O 1
ATOM 811 N N . HIS A 1 103 ? 15.281 -19.469 -7.953 1 97.81 103 HIS A N 1
ATOM 812 C CA . HIS A 1 103 ? 15.977 -19.953 -6.766 1 97.81 103 HIS A CA 1
ATOM 813 C C . HIS A 1 103 ? 17.328 -20.562 -7.129 1 97.81 103 HIS A C 1
ATOM 815 O O . HIS A 1 103 ? 18.297 -20.453 -6.363 1 97.81 103 HIS A O 1
ATOM 821 N N . SER A 1 104 ? 17.391 -21.188 -8.242 1 97.19 104 SER A N 1
ATOM 822 C CA . SER A 1 104 ? 18.641 -21.766 -8.695 1 97.19 104 SER A CA 1
ATOM 823 C C . SER A 1 104 ? 19.688 -20.688 -8.992 1 97.19 104 SER A C 1
ATOM 825 O O . SER A 1 104 ? 20.891 -20.969 -9.023 1 97.19 104 SER A O 1
ATOM 827 N N . HIS A 1 105 ? 19.266 -19.5 -9.195 1 96.06 105 HIS A N 1
ATOM 828 C CA . HIS A 1 105 ? 20.156 -18.375 -9.43 1 96.06 105 HIS A CA 1
ATOM 829 C C . HIS A 1 105 ? 20.312 -17.531 -8.18 1 96.06 105 HIS A C 1
ATOM 831 O O . HIS A 1 105 ? 20.812 -16.391 -8.25 1 96.06 105 HIS A O 1
ATOM 837 N N . GLY A 1 106 ? 19.766 -18.031 -7.094 1 95.12 106 GLY A N 1
ATOM 838 C CA . GLY A 1 106 ? 19.938 -17.344 -5.828 1 95.12 106 GLY A CA 1
ATOM 839 C C . GLY A 1 106 ? 19.031 -16.141 -5.68 1 95.12 106 GLY A C 1
ATOM 840 O O . GLY A 1 106 ? 19.344 -15.195 -4.953 1 95.12 106 GLY A O 1
ATOM 841 N N . ILE A 1 107 ? 17.938 -16.125 -6.371 1 95.81 107 ILE A N 1
ATOM 842 C CA . ILE A 1 107 ? 16.984 -15 -6.34 1 95.81 107 ILE A CA 1
ATOM 843 C C . ILE A 1 107 ? 15.711 -15.43 -5.629 1 95.81 107 ILE A C 1
ATOM 845 O O . ILE A 1 107 ? 15.148 -16.484 -5.926 1 95.81 107 ILE A O 1
ATOM 849 N N . ILE A 1 108 ? 15.25 -14.695 -4.668 1 96 108 ILE A N 1
ATOM 850 C CA . ILE A 1 108 ? 13.953 -14.836 -4.023 1 96 108 ILE A CA 1
ATOM 851 C C . ILE A 1 108 ? 12.961 -13.852 -4.637 1 96 108 ILE A C 1
ATOM 853 O O . ILE A 1 108 ? 13.258 -12.656 -4.754 1 96 108 ILE A O 1
ATOM 857 N N . HIS A 1 109 ? 11.797 -14.242 -5.016 1 96.5 109 HIS A N 1
ATOM 858 C CA . HIS A 1 109 ? 10.867 -13.367 -5.727 1 96.5 109 HIS A CA 1
ATOM 859 C C . HIS A 1 109 ? 10.164 -12.414 -4.766 1 96.5 109 HIS A C 1
ATOM 861 O O . HIS A 1 109 ? 10.195 -11.195 -4.957 1 96.5 109 HIS A O 1
ATOM 867 N N . ARG A 1 110 ? 9.43 -13.008 -3.715 1 95.44 110 ARG A N 1
ATOM 868 C CA . ARG A 1 110 ? 8.859 -12.32 -2.559 1 95.44 110 ARG A CA 1
ATOM 869 C C . ARG A 1 110 ? 7.523 -11.672 -2.906 1 95.44 110 ARG A C 1
ATOM 871 O O . ARG A 1 110 ? 6.887 -11.055 -2.051 1 95.44 110 ARG A O 1
ATOM 878 N N . ASP A 1 111 ? 7.035 -11.805 -4.109 1 96.81 111 ASP A N 1
ATOM 879 C CA . ASP A 1 111 ? 5.777 -11.164 -4.465 1 96.81 111 ASP A CA 1
ATOM 880 C C . ASP A 1 111 ? 4.977 -12.023 -5.441 1 96.81 111 ASP A C 1
ATOM 882 O O . ASP A 1 111 ? 4.449 -11.516 -6.434 1 96.81 111 ASP A O 1
ATOM 886 N N . LEU A 1 112 ? 4.988 -13.273 -5.211 1 98.25 112 LEU A N 1
ATOM 887 C CA . LEU A 1 112 ? 4.203 -14.195 -6.027 1 98.25 112 LEU A CA 1
ATOM 888 C C . LEU A 1 112 ? 2.713 -14.023 -5.766 1 98.25 112 LEU A C 1
ATOM 890 O O . LEU A 1 112 ? 2.248 -14.234 -4.641 1 98.25 112 LEU A O 1
ATOM 894 N N . LYS A 1 113 ? 2.006 -13.57 -6.789 1 97.94 113 LYS A N 1
ATOM 895 C CA . LYS A 1 113 ? 0.561 -13.367 -6.758 1 97.94 113 LYS A CA 1
ATOM 896 C C . LYS A 1 113 ? -0.026 -13.367 -8.164 1 97.94 113 LYS A C 1
ATOM 898 O O . LYS A 1 113 ? 0.688 -13.133 -9.141 1 97.94 113 LYS A O 1
ATOM 903 N N . PRO A 1 114 ? -1.336 -13.664 -8.281 1 97.62 114 PRO A N 1
ATOM 904 C CA . PRO A 1 114 ? -1.952 -13.789 -9.602 1 97.62 114 PRO A CA 1
ATOM 905 C C . PRO A 1 114 ? -1.771 -12.531 -10.453 1 97.62 114 PRO A C 1
ATOM 907 O O . PRO A 1 114 ? -1.699 -12.617 -11.688 1 97.62 114 PRO A O 1
ATOM 910 N N . GLU A 1 115 ? -1.591 -11.32 -9.812 1 95.44 115 GLU A N 1
ATOM 911 C CA . GLU A 1 115 ? -1.402 -10.07 -10.531 1 95.44 115 GLU A CA 1
ATOM 912 C C . GLU A 1 115 ? -0.053 -10.039 -11.242 1 95.44 115 GLU A C 1
ATOM 914 O O . GLU A 1 115 ? 0.119 -9.312 -12.227 1 95.44 115 GLU A O 1
ATOM 919 N N . ASN A 1 116 ? 0.895 -10.82 -10.758 1 97.19 116 ASN A N 1
ATOM 920 C CA . ASN A 1 116 ? 2.244 -10.828 -11.312 1 97.19 116 ASN A CA 1
ATOM 921 C C . ASN A 1 116 ? 2.467 -12.039 -12.219 1 97.19 116 ASN A C 1
ATOM 923 O O . ASN A 1 116 ? 3.604 -12.336 -12.594 1 97.19 116 ASN A O 1
ATOM 927 N N . LEU A 1 117 ? 1.42 -12.773 -12.492 1 98.5 117 LEU A N 1
ATOM 928 C CA . LEU A 1 117 ? 1.439 -13.93 -13.375 1 98.5 117 LEU A CA 1
ATOM 929 C C . LEU A 1 117 ? 0.657 -13.656 -14.648 1 98.5 117 LEU A C 1
ATOM 931 O O . LEU A 1 117 ? -0.527 -13.312 -14.602 1 98.5 117 LEU A O 1
ATOM 935 N N . LEU A 1 118 ? 1.355 -13.82 -15.789 1 98 118 LEU A N 1
ATOM 936 C CA . LEU A 1 118 ? 0.756 -13.5 -17.078 1 98 118 LEU A CA 1
ATOM 937 C C . LEU A 1 118 ? 0.512 -14.773 -17.891 1 98 118 LEU A C 1
ATOM 939 O O . LEU A 1 118 ? 1.333 -15.688 -17.875 1 98 118 LEU A O 1
ATOM 943 N N . LEU A 1 119 ? -0.579 -14.742 -18.531 1 98.06 119 LEU A N 1
ATOM 944 C CA . LEU A 1 119 ? -0.918 -15.859 -19.391 1 98.06 119 LEU A CA 1
ATOM 945 C C . LEU A 1 119 ? -0.449 -15.602 -20.828 1 98.06 119 LEU A C 1
ATOM 947 O O . LEU A 1 119 ? -0.494 -14.469 -21.297 1 98.06 119 LEU A O 1
ATOM 951 N N . THR A 1 120 ? -0.001 -16.719 -21.453 1 97.06 120 THR A N 1
ATOM 952 C CA . THR A 1 120 ? 0.234 -16.641 -22.891 1 97.06 120 THR A CA 1
ATOM 953 C C . THR A 1 120 ? -1.071 -16.375 -23.641 1 97.06 120 THR A C 1
ATOM 955 O O . THR A 1 120 ? -2.158 -16.562 -23.078 1 97.06 120 THR A O 1
ATOM 958 N N . ALA A 1 121 ? -0.961 -15.961 -24.844 1 94.19 121 ALA A N 1
ATOM 959 C CA . ALA A 1 121 ? -2.133 -15.586 -25.641 1 94.19 121 ALA A CA 1
ATOM 960 C C . ALA A 1 121 ? -3.096 -16.75 -25.781 1 94.19 121 ALA A C 1
ATOM 962 O O . ALA A 1 121 ? -4.316 -16.562 -25.828 1 94.19 121 ALA A O 1
ATOM 963 N N . ASP A 1 122 ? -2.586 -17.953 -25.797 1 94.94 122 ASP A N 1
ATOM 964 C CA . ASP A 1 122 ? -3.408 -19.141 -25.969 1 94.94 122 ASP A CA 1
ATOM 965 C C . ASP A 1 122 ? -3.877 -19.688 -24.641 1 94.94 122 ASP A C 1
ATOM 967 O O . ASP A 1 122 ? -4.551 -20.734 -24.578 1 94.94 122 ASP A O 1
ATOM 971 N N . TYR A 1 123 ? -3.496 -19.125 -23.531 1 95.62 123 TYR A N 1
ATOM 972 C CA . TYR A 1 123 ? -3.904 -19.453 -22.172 1 95.62 123 TYR A CA 1
ATOM 973 C C . TYR A 1 123 ? -3.406 -20.828 -21.766 1 95.62 123 TYR A C 1
ATOM 975 O O . TYR A 1 123 ? -3.988 -21.484 -20.891 1 95.62 123 TYR A O 1
ATOM 983 N N . LYS A 1 124 ? -2.324 -21.266 -22.406 1 96.25 124 LYS A N 1
ATOM 984 C CA . LYS A 1 124 ? -1.845 -22.609 -22.125 1 96.25 124 LYS A CA 1
ATOM 985 C C . LYS A 1 124 ? -0.724 -22.594 -21.094 1 96.25 124 LYS A C 1
ATOM 987 O O . LYS A 1 124 ? -0.423 -23.609 -20.469 1 96.25 124 LYS A O 1
ATOM 992 N N . SER A 1 125 ? -0.132 -21.406 -21.016 1 97.81 125 SER A N 1
ATOM 993 C CA . SER A 1 125 ? 1.015 -21.312 -20.109 1 97.81 125 SER A CA 1
ATOM 994 C C . SER A 1 125 ? 1.001 -20.016 -19.312 1 97.81 125 SER A C 1
ATOM 996 O O . SER A 1 125 ? 0.369 -19.047 -19.719 1 97.81 125 SER A O 1
ATOM 998 N N . VAL A 1 126 ? 1.738 -20.047 -18.156 1 98.38 126 VAL A N 1
ATOM 999 C CA . VAL A 1 126 ? 1.867 -18.906 -17.266 1 98.38 126 VAL A CA 1
ATOM 1000 C C . VAL A 1 126 ? 3.332 -18.484 -17.172 1 98.38 126 VAL A C 1
ATOM 1002 O O . VAL A 1 126 ? 4.227 -19.344 -17.156 1 98.38 126 VAL A O 1
ATOM 1005 N N . LYS A 1 127 ? 3.57 -17.188 -17.188 1 98.62 127 LYS A N 1
ATOM 1006 C CA . LYS A 1 127 ? 4.91 -16.641 -16.984 1 98.62 127 LYS A CA 1
ATOM 1007 C C . LYS A 1 127 ? 4.934 -15.641 -15.836 1 98.62 127 LYS A C 1
ATOM 1009 O O . LYS A 1 127 ? 4.008 -14.844 -15.68 1 98.62 127 LYS A O 1
ATOM 1014 N N . LEU A 1 128 ? 5.934 -15.734 -15.055 1 98.19 128 LEU A N 1
ATOM 1015 C CA . LEU A 1 128 ? 6.164 -14.773 -13.984 1 98.19 128 LEU A CA 1
ATOM 1016 C C . LEU A 1 128 ? 6.723 -13.469 -14.531 1 98.19 128 LEU A C 1
ATOM 1018 O O . LEU A 1 128 ? 7.672 -13.477 -15.32 1 98.19 128 LEU A O 1
ATOM 1022 N N . ALA A 1 129 ? 6.234 -12.227 -14.18 1 94.31 129 ALA A N 1
ATOM 1023 C CA . ALA A 1 129 ? 6.57 -10.992 -14.875 1 94.31 129 ALA A CA 1
ATOM 1024 C C . ALA A 1 129 ? 7.141 -9.953 -13.906 1 94.31 129 ALA A C 1
ATOM 1026 O O . ALA A 1 129 ? 8.016 -9.172 -14.281 1 94.31 129 ALA A O 1
ATOM 1027 N N . ASP A 1 130 ? 6.727 -9.664 -12.695 1 93.19 130 ASP A N 1
ATOM 1028 C CA . ASP A 1 130 ? 7.086 -8.555 -11.82 1 93.19 130 ASP A CA 1
ATOM 1029 C C . ASP A 1 130 ? 8.117 -8.984 -10.773 1 93.19 130 ASP A C 1
ATOM 1031 O O . ASP A 1 130 ? 7.809 -9.781 -9.883 1 93.19 130 ASP A O 1
ATOM 1035 N N . PHE A 1 131 ? 9.367 -8.32 -10.977 1 94.88 131 PHE A N 1
ATOM 1036 C CA . PHE A 1 131 ? 10.477 -8.633 -10.07 1 94.88 131 PHE A CA 1
ATOM 1037 C C . PHE A 1 131 ? 10.758 -7.457 -9.141 1 94.88 131 PHE A C 1
ATOM 1039 O O . PHE A 1 131 ? 11.883 -7.289 -8.672 1 94.88 131 PHE A O 1
ATOM 1046 N N . GLY A 1 132 ? 9.828 -6.668 -8.984 1 92.62 132 GLY A N 1
ATOM 1047 C CA . GLY A 1 132 ? 9.984 -5.438 -8.227 1 92.62 132 GLY A CA 1
ATOM 1048 C C . GLY A 1 132 ? 10.453 -5.668 -6.805 1 92.62 132 GLY A C 1
ATOM 1049 O O . GLY A 1 132 ? 11.188 -4.855 -6.246 1 92.62 132 GLY A O 1
ATOM 1050 N N . LEU A 1 133 ? 10.109 -6.711 -6.203 1 93.06 133 LEU A N 1
ATOM 1051 C CA . LEU A 1 133 ? 10.469 -6.977 -4.812 1 93.06 133 LEU A CA 1
ATOM 1052 C C . LEU A 1 133 ? 11.516 -8.086 -4.723 1 93.06 133 LEU A C 1
ATOM 1054 O O . LEU A 1 133 ? 11.922 -8.469 -3.623 1 93.06 133 LEU A O 1
ATOM 1058 N N . ALA A 1 134 ? 11.922 -8.609 -5.855 1 94.38 134 ALA A N 1
ATOM 1059 C CA . ALA A 1 134 ? 12.906 -9.68 -5.867 1 94.38 134 ALA A CA 1
ATOM 1060 C C . ALA A 1 134 ? 14.234 -9.219 -5.277 1 94.38 134 ALA A C 1
ATOM 1062 O O . ALA A 1 134 ? 14.555 -8.023 -5.324 1 94.38 134 ALA A O 1
ATOM 1063 N N . ARG A 1 135 ? 14.906 -10.148 -4.727 1 91.81 135 ARG A N 1
ATOM 1064 C CA . ARG A 1 135 ? 16.219 -9.852 -4.168 1 91.81 135 ARG A CA 1
ATOM 1065 C C . ARG A 1 135 ? 17.125 -11.086 -4.188 1 91.81 135 ARG A C 1
ATOM 1067 O O . ARG A 1 135 ? 16.641 -12.211 -4.305 1 91.81 135 ARG A O 1
ATOM 1074 N N . GLU A 1 136 ? 18.359 -10.695 -4.023 1 89.5 136 GLU A N 1
ATOM 1075 C CA . GLU A 1 136 ? 19.312 -11.781 -3.82 1 89.5 136 GLU A CA 1
ATOM 1076 C C . GLU A 1 136 ? 19.188 -12.359 -2.412 1 89.5 136 GLU A C 1
ATOM 1078 O O . GLU A 1 136 ? 19.016 -11.617 -1.444 1 89.5 136 GLU A O 1
ATOM 1083 N N . GLU A 1 137 ? 19.297 -13.617 -2.299 1 84.69 137 GLU A N 1
ATOM 1084 C CA . GLU A 1 137 ? 19.094 -14.305 -1.027 1 84.69 137 GLU A CA 1
ATOM 1085 C C . GLU A 1 137 ? 20.109 -13.852 0.013 1 84.69 137 GLU A C 1
ATOM 1087 O O . GLU A 1 137 ? 19.828 -13.859 1.213 1 84.69 137 GLU A O 1
ATOM 1092 N N . SER A 1 138 ? 21.188 -13.375 -0.332 1 74.56 138 SER A N 1
ATOM 1093 C CA . SER A 1 138 ? 22.266 -13 0.569 1 74.56 138 SER A CA 1
ATOM 1094 C C . SER A 1 138 ? 22.078 -11.594 1.125 1 74.56 138 SER A C 1
ATOM 1096 O O . SER A 1 138 ? 22.766 -11.188 2.053 1 74.56 138 SER A O 1
ATOM 1098 N N . VAL A 1 139 ? 21.062 -10.953 0.67 1 67.94 139 VAL A N 1
ATOM 1099 C CA . VAL A 1 139 ? 20.891 -9.547 1.031 1 67.94 139 VAL A CA 1
ATOM 1100 C C . VAL A 1 139 ? 19.656 -9.391 1.918 1 67.94 139 VAL A C 1
ATOM 1102 O O . VAL A 1 139 ? 18.609 -9.961 1.63 1 67.94 139 VAL A O 1
ATOM 1105 N N . THR A 1 140 ? 19.969 -8.828 3.123 1 63.22 140 THR A N 1
ATOM 1106 C CA . THR A 1 140 ? 18.828 -8.484 3.949 1 63.22 140 THR A CA 1
ATOM 1107 C C . THR A 1 140 ? 18.453 -7.012 3.773 1 63.22 140 THR A C 1
ATOM 1109 O O . THR A 1 140 ? 19.281 -6.129 3.969 1 63.22 140 THR A O 1
ATOM 1112 N N . GLU A 1 141 ? 17.453 -6.723 2.994 1 65.81 141 GLU A N 1
ATOM 1113 C CA . GLU A 1 141 ? 16.984 -5.348 2.826 1 65.81 141 GLU A CA 1
ATOM 1114 C C . GLU A 1 141 ? 15.531 -5.199 3.25 1 65.81 141 GLU A C 1
ATOM 1116 O O . GLU A 1 141 ? 14.758 -6.156 3.17 1 65.81 141 GLU A O 1
ATOM 1121 N N . MET A 1 142 ? 15.312 -3.992 3.734 1 68.38 142 MET A N 1
ATOM 1122 C CA . MET A 1 142 ? 13.922 -3.648 4.051 1 68.38 142 MET A CA 1
ATOM 1123 C C . MET A 1 142 ? 13.055 -3.699 2.799 1 68.38 142 MET A C 1
ATOM 1125 O O . MET A 1 142 ? 13.508 -3.352 1.708 1 68.38 142 MET A O 1
ATOM 1129 N N . MET A 1 143 ? 12 -4.316 3.002 1 78.69 143 MET A N 1
ATOM 1130 C CA . MET A 1 143 ? 11.055 -4.465 1.896 1 78.69 143 MET A CA 1
ATOM 1131 C C . MET A 1 143 ? 9.906 -3.471 2.02 1 78.69 143 MET A C 1
ATOM 1133 O O . MET A 1 143 ? 9.391 -3.24 3.115 1 78.69 143 MET A O 1
ATOM 1137 N N . THR A 1 144 ? 9.695 -2.738 0.909 1 78.62 144 THR A N 1
ATOM 1138 C CA . THR A 1 144 ? 8.5 -1.903 0.825 1 78.62 144 THR A CA 1
ATOM 1139 C C . THR A 1 144 ? 7.508 -2.479 -0.182 1 78.62 144 THR A C 1
ATOM 1141 O O . THR A 1 144 ? 7.75 -2.436 -1.391 1 78.62 144 THR A O 1
ATOM 1144 N N . ALA A 1 145 ? 6.516 -3 0.366 1 86.56 145 ALA A N 1
ATOM 1145 C CA . ALA A 1 145 ? 5.512 -3.633 -0.484 1 86.56 145 ALA A CA 1
ATOM 1146 C C . ALA A 1 145 ? 4.254 -2.771 -0.584 1 86.56 145 ALA A C 1
ATOM 1148 O O . ALA A 1 145 ? 3.975 -1.965 0.305 1 86.56 145 ALA A O 1
ATOM 1149 N N . GLU A 1 146 ? 3.6 -2.971 -1.748 1 89.44 146 GLU A N 1
ATOM 1150 C CA . GLU A 1 146 ? 2.268 -2.385 -1.873 1 89.44 146 GLU A CA 1
ATOM 1151 C C . GLU A 1 146 ? 1.232 -3.199 -1.103 1 89.44 146 GLU A C 1
ATOM 1153 O O . GLU A 1 146 ? 1.46 -4.371 -0.795 1 89.44 146 GLU A O 1
ATOM 1158 N N . THR A 1 147 ? 0.135 -2.629 -0.861 1 89.44 147 THR A N 1
ATOM 1159 C CA . THR A 1 147 ? -0.872 -3.221 0.012 1 89.44 147 THR A CA 1
ATOM 1160 C C . THR A 1 147 ? -1.395 -4.527 -0.574 1 89.44 147 THR A C 1
ATOM 1162 O O . THR A 1 147 ? -1.684 -5.473 0.164 1 89.44 147 THR A O 1
ATOM 1165 N N . GLY A 1 148 ? -1.486 -4.602 -1.859 1 90.38 148 GLY A N 1
ATOM 1166 C CA . GLY A 1 148 ? -2.018 -5.785 -2.52 1 90.38 148 GLY A CA 1
ATOM 1167 C C . GLY A 1 148 ? -1.156 -7.016 -2.32 1 90.38 148 GLY A C 1
ATOM 1168 O O . GLY A 1 148 ? -1.612 -8.141 -2.541 1 90.38 148 GLY A O 1
ATOM 1169 N N . THR A 1 149 ? 0.064 -6.848 -1.889 1 94.81 149 THR A N 1
ATOM 1170 C CA . THR A 1 149 ? 1.048 -7.914 -1.74 1 94.81 149 THR A CA 1
ATOM 1171 C C . THR A 1 149 ? 0.819 -8.688 -0.444 1 94.81 149 THR A C 1
ATOM 1173 O O . THR A 1 149 ? 1.16 -9.867 -0.348 1 94.81 149 THR A O 1
ATOM 1176 N N . TYR A 1 150 ? 0.169 -8.164 0.467 1 94.75 150 TYR A N 1
ATOM 1177 C CA . TYR A 1 150 ? 0.234 -8.656 1.839 1 94.75 150 TYR A CA 1
ATOM 1178 C C . TYR A 1 150 ? -0.602 -9.914 2.008 1 94.75 150 TYR A C 1
ATOM 1180 O O . TYR A 1 150 ? -0.265 -10.789 2.811 1 94.75 150 TYR A O 1
ATOM 1188 N N . ARG A 1 151 ? -1.606 -10.086 1.267 1 95.69 151 ARG A N 1
ATOM 1189 C CA . ARG A 1 151 ? -2.502 -11.234 1.419 1 95.69 151 ARG A CA 1
ATOM 1190 C C . ARG A 1 151 ? -1.758 -12.547 1.195 1 95.69 151 ARG A C 1
ATOM 1192 O O . ARG A 1 151 ? -2.051 -13.547 1.847 1 95.69 151 ARG A O 1
ATOM 1199 N N . LEU A 1 152 ? -0.811 -12.523 0.317 1 97.94 152 LEU A N 1
ATOM 1200 C CA . LEU A 1 152 ? -0.118 -13.75 -0.06 1 97.94 152 LEU A CA 1
ATOM 1201 C C . LEU A 1 152 ? 1.255 -13.82 0.6 1 97.94 152 LEU A C 1
ATOM 1203 O O . LEU A 1 152 ? 2.008 -14.773 0.373 1 97.94 152 LEU A O 1
ATOM 1207 N N . MET A 1 153 ? 1.539 -12.844 1.428 1 96.62 153 MET A N 1
ATOM 1208 C CA . MET A 1 153 ? 2.863 -12.742 2.035 1 96.62 153 MET A CA 1
ATOM 1209 C C . MET A 1 153 ? 3.051 -13.812 3.105 1 96.62 153 MET A C 1
ATOM 1211 O O . MET A 1 153 ? 2.152 -14.055 3.914 1 96.62 153 MET A O 1
ATOM 1215 N N . ALA A 1 154 ? 4.227 -14.453 3.078 1 96.94 154 ALA A N 1
ATOM 1216 C CA . ALA A 1 154 ? 4.559 -15.453 4.098 1 96.94 154 ALA A CA 1
ATOM 1217 C C . ALA A 1 154 ? 4.621 -14.812 5.484 1 96.94 154 ALA A C 1
ATOM 1219 O O . ALA A 1 154 ? 5.094 -13.688 5.633 1 96.94 154 ALA A O 1
ATOM 1220 N N . PRO A 1 155 ? 4.246 -15.609 6.516 1 95.12 155 PRO A N 1
ATOM 1221 C CA . PRO A 1 155 ? 4.219 -15.094 7.887 1 95.12 155 PRO A CA 1
ATOM 1222 C C . PRO A 1 155 ? 5.566 -14.539 8.336 1 95.12 155 PRO A C 1
ATOM 1224 O O . PRO A 1 155 ? 5.625 -13.477 8.953 1 95.12 155 PRO A O 1
ATOM 1227 N N . GLU A 1 156 ? 6.684 -15.227 8.039 1 92.75 156 GLU A N 1
ATOM 1228 C CA . GLU A 1 156 ? 8 -14.773 8.484 1 92.75 156 GLU A CA 1
ATOM 1229 C C . GLU A 1 156 ? 8.414 -13.5 7.762 1 92.75 156 GLU A C 1
ATOM 1231 O O . GLU A 1 156 ? 9.172 -12.688 8.305 1 92.75 156 GLU A O 1
ATOM 1236 N N . LEU A 1 157 ? 8 -13.336 6.562 1 91.94 157 LEU A N 1
ATOM 1237 C CA . LEU A 1 157 ? 8.289 -12.109 5.828 1 91.94 157 LEU A CA 1
ATOM 1238 C C . LEU A 1 157 ? 7.48 -10.945 6.383 1 91.94 157 LEU A C 1
ATOM 1240 O O . LEU A 1 157 ? 8.008 -9.844 6.547 1 91.94 157 LEU A O 1
ATOM 1244 N N . TYR A 1 158 ? 6.203 -11.125 6.699 1 90.81 158 TYR A N 1
ATOM 1245 C CA . TYR A 1 158 ? 5.34 -10.102 7.289 1 90.81 158 TYR A CA 1
ATOM 1246 C C . TYR A 1 158 ? 5.895 -9.633 8.625 1 90.81 158 TYR A C 1
ATOM 1248 O O . TYR A 1 158 ? 5.871 -8.438 8.93 1 90.81 158 TYR A O 1
ATOM 1256 N N . SER A 1 159 ? 6.332 -10.578 9.383 1 85.25 159 SER A N 1
ATOM 1257 C CA . SER A 1 159 ? 6.906 -10.242 10.68 1 85.25 159 SER A CA 1
ATOM 1258 C C . SER A 1 159 ? 8.102 -9.305 10.531 1 85.25 159 SER A C 1
ATOM 1260 O O . SER A 1 159 ? 8.297 -8.398 11.344 1 85.25 159 SER A O 1
ATOM 1262 N N . MET A 1 160 ? 8.789 -9.484 9.414 1 81.44 160 MET A N 1
ATOM 1263 C CA . MET A 1 160 ? 9.969 -8.648 9.172 1 81.44 160 MET A CA 1
ATOM 1264 C C . MET A 1 160 ? 9.555 -7.215 8.844 1 81.44 160 MET A C 1
ATOM 1266 O O . MET A 1 160 ? 10.266 -6.27 9.18 1 81.44 160 MET A O 1
ATOM 1270 N N . VAL A 1 161 ? 8.414 -7.074 8.281 1 79.69 161 VAL A N 1
ATOM 1271 C CA . VAL A 1 161 ? 8.031 -5.742 7.824 1 79.69 161 VAL A CA 1
ATOM 1272 C C . VAL A 1 161 ? 7.234 -5.031 8.922 1 79.69 161 VAL A C 1
ATOM 1274 O O . VAL A 1 161 ? 6.945 -3.838 8.812 1 79.69 161 VAL A O 1
ATOM 1277 N N . THR A 1 162 ? 6.883 -5.707 9.984 1 80.19 162 THR A N 1
ATOM 1278 C CA . THR A 1 162 ? 6.109 -5.105 11.062 1 80.19 162 THR A CA 1
ATOM 1279 C C . THR A 1 162 ? 6.938 -5.023 12.344 1 80.19 162 THR A C 1
ATOM 1281 O O . THR A 1 162 ? 6.711 -4.152 13.18 1 80.19 162 THR A O 1
ATOM 1284 N N . LEU A 1 163 ? 7.812 -5.906 12.492 1 73.75 163 LEU A N 1
ATOM 1285 C CA . LEU A 1 163 ? 8.578 -5.926 13.727 1 73.75 163 LEU A CA 1
ATOM 1286 C C . LEU A 1 163 ? 9.953 -5.293 13.531 1 73.75 163 LEU A C 1
ATOM 1288 O O . LEU A 1 163 ? 10.508 -5.34 12.43 1 73.75 163 LEU A O 1
ATOM 1292 N N . ARG A 1 164 ? 10.438 -4.445 14.422 1 64.25 164 ARG A N 1
ATOM 1293 C CA . ARG A 1 164 ? 11.703 -3.727 14.359 1 64.25 164 ARG A CA 1
ATOM 1294 C C . ARG A 1 164 ? 12.883 -4.695 14.312 1 64.25 164 ARG A C 1
ATOM 1296 O O . ARG A 1 164 ? 12.766 -5.844 14.75 1 64.25 164 ARG A O 1
ATOM 1303 N N . GLN A 1 165 ? 14 -3.873 13.828 1 54.06 165 GLN A N 1
ATOM 1304 C CA . GLN A 1 165 ? 15.297 -4.516 13.68 1 54.06 165 GLN A CA 1
ATOM 1305 C C . GLN A 1 165 ? 15.82 -5.016 15.023 1 54.06 165 GLN A C 1
ATOM 1307 O O . GLN A 1 165 ? 15.719 -4.316 16.031 1 54.06 165 GLN A O 1
ATOM 1312 N N . GLY A 1 166 ? 16.422 -6.055 15.055 1 53.25 166 GLY A N 1
ATOM 1313 C CA . GLY A 1 166 ? 16.922 -6.75 16.219 1 53.25 166 GLY A CA 1
ATOM 1314 C C . GLY A 1 166 ? 16.047 -7.902 16.672 1 53.25 166 GLY A C 1
ATOM 1315 O O . GLY A 1 166 ? 16.469 -8.758 17.453 1 53.25 166 GLY A O 1
ATOM 1316 N N . GLU A 1 167 ? 14.859 -7.727 16.438 1 58.34 167 GLU A N 1
ATOM 1317 C CA . GLU A 1 167 ? 13.977 -8.875 16.656 1 58.34 167 GLU A CA 1
ATOM 1318 C C . GLU A 1 167 ? 14.055 -9.852 15.492 1 58.34 167 GLU A C 1
ATOM 1320 O O . GLU A 1 167 ? 13.57 -9.562 14.391 1 58.34 167 GLU A O 1
ATOM 1325 N N . LYS A 1 168 ? 15.297 -10.234 15.195 1 52.16 168 LYS A N 1
ATOM 1326 C CA . LYS A 1 168 ? 16 -10.844 14.062 1 52.16 168 LYS A CA 1
ATOM 1327 C C . LYS A 1 168 ? 15.148 -11.914 13.398 1 52.16 168 LYS A C 1
ATOM 1329 O O . LYS A 1 168 ? 14.898 -12.969 13.984 1 52.16 168 LYS A O 1
ATOM 1334 N N . LYS A 1 169 ? 13.953 -11.766 12.75 1 61.47 169 LYS A N 1
ATOM 1335 C CA . LYS A 1 169 ? 13.531 -12.977 12.055 1 61.47 169 LYS A CA 1
ATOM 1336 C C . LYS A 1 169 ? 14.031 -12.984 10.609 1 61.47 169 LYS A C 1
ATOM 1338 O O . LYS A 1 169 ? 14.148 -11.93 9.984 1 61.47 169 LYS A O 1
ATOM 1343 N N . HIS A 1 170 ? 14.953 -14.031 10.25 1 73.62 170 HIS A N 1
ATOM 1344 C CA . HIS A 1 170 ? 15.477 -14.32 8.922 1 73.62 170 HIS A CA 1
ATOM 1345 C C . HIS A 1 170 ? 14.477 -15.117 8.094 1 73.62 170 HIS A C 1
ATOM 1347 O O . HIS A 1 170 ? 13.633 -15.828 8.648 1 73.62 170 HIS A O 1
ATOM 1353 N N . TYR A 1 171 ? 14.422 -14.625 6.867 1 87.88 171 TYR A N 1
ATOM 1354 C CA . TYR A 1 171 ? 13.648 -15.445 5.945 1 87.88 171 TYR A CA 1
ATOM 1355 C C . TYR A 1 171 ? 14.516 -15.938 4.793 1 87.88 171 TYR A C 1
ATOM 1357 O O . TYR A 1 171 ? 15.594 -15.398 4.543 1 87.88 171 TYR A O 1
ATOM 1365 N N . ASN A 1 172 ? 14.172 -17.078 4.23 1 91.88 172 ASN A N 1
ATOM 1366 C CA . ASN A 1 172 ? 14.844 -17.625 3.051 1 91.88 172 ASN A CA 1
ATOM 1367 C C . ASN A 1 172 ? 13.875 -17.828 1.892 1 91.88 172 ASN A C 1
ATOM 1369 O O . ASN A 1 172 ? 12.758 -17.297 1.913 1 91.88 172 ASN A O 1
ATOM 1373 N N . HIS A 1 173 ? 14.336 -18.516 0.887 1 95.88 173 HIS A N 1
ATOM 1374 C CA . HIS A 1 173 ? 13.586 -18.609 -0.358 1 95.88 173 HIS A CA 1
ATOM 1375 C C . HIS A 1 173 ? 12.266 -19.344 -0.149 1 95.88 173 HIS A C 1
ATOM 1377 O O . HIS A 1 173 ? 11.398 -19.344 -1.025 1 95.88 173 HIS A O 1
ATOM 1383 N N . LYS A 1 174 ? 12.031 -19.938 1.049 1 97.5 174 LYS A N 1
ATOM 1384 C CA . LYS A 1 174 ? 10.812 -20.688 1.345 1 97.5 174 LYS A CA 1
ATOM 1385 C C . LYS A 1 174 ? 9.602 -19.766 1.445 1 97.5 174 LYS A C 1
ATOM 1387 O O . LYS A 1 174 ? 8.461 -20.234 1.438 1 97.5 174 LYS A O 1
ATOM 1392 N N . VAL A 1 175 ? 9.812 -18.438 1.494 1 96.81 175 VAL A N 1
ATOM 1393 C CA . VAL A 1 175 ? 8.703 -17.484 1.49 1 96.81 175 VAL A CA 1
ATOM 1394 C C . VAL A 1 175 ? 7.906 -17.625 0.193 1 96.81 175 VAL A C 1
ATOM 1396 O O . VAL A 1 175 ? 6.684 -17.469 0.186 1 96.81 175 VAL A O 1
ATOM 1399 N N . ASP A 1 176 ? 8.625 -18 -0.883 1 98.62 176 ASP A N 1
ATOM 1400 C CA . ASP A 1 176 ? 7.957 -18.172 -2.172 1 98.62 176 ASP A CA 1
ATOM 1401 C C . ASP A 1 176 ? 7.086 -19.422 -2.186 1 98.62 176 ASP A C 1
ATOM 1403 O O . ASP A 1 176 ? 6.07 -19.469 -2.883 1 98.62 176 ASP A O 1
ATOM 1407 N N . ALA A 1 177 ? 7.473 -20.406 -1.409 1 98.94 177 ALA A N 1
ATOM 1408 C CA . ALA A 1 177 ? 6.652 -21.609 -1.312 1 98.94 177 ALA A CA 1
ATOM 1409 C C . ALA A 1 177 ? 5.309 -21.312 -0.655 1 98.94 177 ALA A C 1
ATOM 1411 O O . ALA A 1 177 ? 4.273 -21.828 -1.075 1 98.94 177 ALA A O 1
ATOM 1412 N N . TYR A 1 178 ? 5.355 -20.516 0.338 1 98.81 178 TYR A N 1
ATOM 1413 C CA . TYR A 1 178 ? 4.113 -20.109 0.988 1 98.81 178 TYR A CA 1
ATOM 1414 C C . TYR A 1 178 ? 3.182 -19.406 0.002 1 98.81 178 TYR A C 1
ATOM 1416 O O . TYR A 1 178 ? 2.014 -19.781 -0.129 1 98.81 178 TYR A O 1
ATOM 1424 N N . SER A 1 179 ? 3.691 -18.375 -0.652 1 98.81 179 SER A N 1
ATOM 1425 C CA . SER A 1 179 ? 2.879 -17.641 -1.62 1 98.81 179 SER A CA 1
ATOM 1426 C C . SER A 1 179 ? 2.355 -18.578 -2.713 1 98.81 179 SER A C 1
ATOM 1428 O O . SER A 1 179 ? 1.219 -18.422 -3.164 1 98.81 179 SER A O 1
ATOM 1430 N N . PHE A 1 180 ? 3.221 -19.484 -3.115 1 98.94 180 PHE A N 1
ATOM 1431 C CA . PHE A 1 180 ? 2.824 -20.453 -4.125 1 98.94 180 PHE A CA 1
ATOM 1432 C C . PHE A 1 180 ? 1.616 -21.266 -3.658 1 98.94 180 PHE A C 1
ATOM 1434 O O . PHE A 1 180 ? 0.685 -21.5 -4.43 1 98.94 180 PHE A O 1
ATOM 1441 N N . ALA A 1 181 ? 1.641 -21.703 -2.42 1 98.94 181 ALA A N 1
ATOM 1442 C CA . ALA A 1 181 ? 0.536 -22.484 -1.868 1 98.94 181 ALA A CA 1
ATOM 1443 C C . ALA A 1 181 ? -0.775 -21.703 -1.944 1 98.94 181 ALA A C 1
ATOM 1445 O O . ALA A 1 181 ? -1.818 -22.266 -2.283 1 98.94 181 ALA A O 1
ATOM 1446 N N . ILE A 1 182 ? -0.694 -20.438 -1.622 1 98.81 182 ILE A N 1
ATOM 1447 C CA . ILE A 1 182 ? -1.892 -19.594 -1.645 1 98.81 182 ILE A CA 1
ATOM 1448 C C . ILE A 1 182 ? -2.379 -19.438 -3.082 1 98.81 182 ILE A C 1
ATOM 1450 O O . ILE A 1 182 ? -3.582 -19.5 -3.348 1 98.81 182 ILE A O 1
ATOM 1454 N N . VAL A 1 183 ? -1.495 -19.25 -4.016 1 98.81 183 VAL A N 1
ATOM 1455 C CA . VAL A 1 183 ? -1.855 -19.141 -5.426 1 98.81 183 VAL A CA 1
ATOM 1456 C C . VAL A 1 183 ? -2.477 -20.453 -5.898 1 98.81 183 VAL A C 1
ATOM 1458 O O . VAL A 1 183 ? -3.494 -20.453 -6.594 1 98.81 183 VAL A O 1
ATOM 1461 N N . LEU A 1 184 ? -1.824 -21.578 -5.531 1 98.75 184 LEU A N 1
ATOM 1462 C CA . LEU A 1 184 ? -2.348 -22.891 -5.91 1 98.75 184 LEU A CA 1
ATOM 1463 C C . LEU A 1 184 ? -3.764 -23.078 -5.379 1 98.75 184 LEU A C 1
ATOM 1465 O O . LEU A 1 184 ? -4.648 -23.547 -6.105 1 98.75 184 LEU A O 1
ATOM 1469 N N . TRP A 1 185 ? -3.971 -22.734 -4.168 1 98.62 185 TRP A N 1
ATOM 1470 C CA . TRP A 1 185 ? -5.297 -22.812 -3.564 1 98.62 185 TRP A CA 1
ATOM 1471 C C . TRP A 1 185 ? -6.309 -22.016 -4.383 1 98.62 185 TRP A C 1
ATOM 1473 O O . TRP A 1 185 ? -7.418 -22.484 -4.645 1 98.62 185 TRP A O 1
ATOM 1483 N N . GLU A 1 186 ? -5.945 -20.828 -4.746 1 98.06 186 GLU A N 1
ATOM 1484 C CA . GLU A 1 186 ? -6.828 -19.969 -5.535 1 98.06 186 GLU A CA 1
ATOM 1485 C C . GLU A 1 186 ? -7.082 -20.578 -6.918 1 98.06 186 GLU A C 1
ATOM 1487 O O . GLU A 1 186 ? -8.195 -20.5 -7.434 1 98.06 186 GLU A O 1
ATOM 1492 N N . LEU A 1 187 ? -6.031 -21.156 -7.527 1 98.31 187 LEU A N 1
ATOM 1493 C CA . LEU A 1 187 ? -6.168 -21.781 -8.828 1 98.31 187 LEU A CA 1
ATOM 1494 C C . LEU A 1 187 ? -7.199 -22.906 -8.781 1 98.31 187 LEU A C 1
ATOM 1496 O O . LEU A 1 187 ? -7.973 -23.094 -9.719 1 98.31 187 LEU A O 1
ATOM 1500 N N . ILE A 1 188 ? -7.211 -23.656 -7.719 1 97.56 188 ILE A N 1
ATOM 1501 C CA . ILE A 1 188 ? -8.07 -24.828 -7.598 1 97.56 188 ILE A CA 1
ATOM 1502 C C . ILE A 1 188 ? -9.5 -24.391 -7.305 1 97.56 188 ILE A C 1
ATOM 1504 O O . ILE A 1 188 ? -10.445 -24.875 -7.922 1 97.56 188 ILE A O 1
ATOM 1508 N N . HIS A 1 189 ? -9.648 -23.359 -6.43 1 97 189 HIS A N 1
ATOM 1509 C CA . HIS A 1 189 ? -10.977 -22.984 -5.957 1 97 189 HIS A CA 1
ATOM 1510 C C . HIS A 1 189 ? -11.547 -21.828 -6.773 1 97 189 HIS A C 1
ATOM 1512 O O . HIS A 1 189 ? -12.75 -21.562 -6.734 1 97 189 HIS A O 1
ATOM 1518 N N . ASN A 1 190 ? -10.688 -21.141 -7.438 1 96.81 190 ASN A N 1
ATOM 1519 C CA . ASN A 1 190 ? -11.023 -19.922 -8.148 1 96.81 190 ASN A CA 1
ATOM 1520 C C . ASN A 1 190 ? -11.797 -18.953 -7.258 1 96.81 190 ASN A C 1
ATOM 1522 O O . ASN A 1 190 ? -12.828 -18.422 -7.664 1 96.81 190 ASN A O 1
ATOM 1526 N N . LYS A 1 191 ? -11.359 -18.812 -6.098 1 95.25 191 LYS A N 1
ATOM 1527 C CA . LYS A 1 191 ? -11.875 -17.875 -5.098 1 95.25 191 LYS A CA 1
ATOM 1528 C C . LYS A 1 191 ? -10.742 -17.109 -4.434 1 95.25 191 LYS A C 1
ATOM 1530 O O . LYS A 1 191 ? -9.594 -17.547 -4.438 1 95.25 191 LYS A O 1
ATOM 1535 N N . LEU A 1 192 ? -11.133 -15.93 -3.943 1 93.94 192 LEU A N 1
ATOM 1536 C CA . LEU A 1 192 ? -10.148 -15.156 -3.199 1 93.94 192 LEU A CA 1
ATOM 1537 C C . LEU A 1 192 ? -9.797 -15.836 -1.886 1 93.94 192 LEU A C 1
ATOM 1539 O O . LEU A 1 192 ? -10.68 -16.156 -1.085 1 93.94 192 LEU A O 1
ATOM 1543 N N . PRO A 1 193 ? -8.5 -16.109 -1.661 1 96.81 193 PRO A N 1
ATOM 1544 C CA . PRO A 1 193 ? -8.109 -16.672 -0.367 1 96.81 193 PRO A CA 1
ATOM 1545 C C . PRO A 1 193 ? -8.359 -15.719 0.795 1 96.81 193 PRO A C 1
ATOM 1547 O O . PRO A 1 193 ? -8.297 -14.5 0.618 1 96.81 193 PRO A O 1
ATOM 1550 N N . PHE A 1 194 ? -8.68 -16.281 2.029 1 95.19 194 PHE A N 1
ATOM 1551 C CA . PHE A 1 194 ? -8.984 -15.492 3.217 1 95.19 194 PHE A CA 1
ATOM 1552 C C . PHE A 1 194 ? -10.195 -14.594 2.973 1 95.19 194 PHE A C 1
ATOM 1554 O O . PHE A 1 194 ? -10.148 -13.391 3.254 1 95.19 194 PHE A O 1
ATOM 1561 N N . GLU A 1 195 ? -11.164 -15.195 2.504 1 88.69 195 GLU A N 1
ATOM 1562 C CA . GLU A 1 195 ? -12.359 -14.445 2.131 1 88.69 195 GLU A CA 1
ATOM 1563 C C . GLU A 1 195 ? -12.852 -13.586 3.287 1 88.69 195 GLU A C 1
ATOM 1565 O O . GLU A 1 195 ? -12.875 -14.031 4.438 1 88.69 195 GLU A O 1
ATOM 1570 N N . GLY A 1 196 ? -13.25 -12.367 2.953 1 83.88 196 GLY A N 1
ATOM 1571 C CA . GLY A 1 196 ? -13.805 -11.461 3.945 1 83.88 196 GLY A CA 1
ATOM 1572 C C . GLY A 1 196 ? -12.75 -10.617 4.633 1 83.88 196 GLY A C 1
ATOM 1573 O O . GLY A 1 196 ? -13.078 -9.719 5.414 1 83.88 196 GLY A O 1
ATOM 1574 N N . MET A 1 197 ? -11.547 -10.898 4.371 1 88.38 197 MET A N 1
ATOM 1575 C CA . MET A 1 197 ? -10.453 -10.148 4.977 1 88.38 197 MET A CA 1
ATOM 1576 C C . MET A 1 197 ? -9.797 -9.219 3.955 1 88.38 197 MET A C 1
ATOM 1578 O O . MET A 1 197 ? -9.711 -9.555 2.773 1 88.38 197 MET A O 1
ATOM 1582 N N . SER A 1 198 ? -9.359 -8.047 4.453 1 87.38 198 SER A N 1
ATOM 1583 C CA . SER A 1 198 ? -8.477 -7.215 3.639 1 87.38 198 SER A CA 1
ATOM 1584 C C . SER A 1 198 ? -7.113 -7.871 3.461 1 87.38 198 SER A C 1
ATOM 1586 O O . SER A 1 198 ? -6.812 -8.875 4.109 1 87.38 198 SER A O 1
ATOM 1588 N N . ASN A 1 199 ? -6.316 -7.266 2.586 1 91.81 199 ASN A N 1
ATOM 1589 C CA . ASN A 1 199 ? -4.977 -7.801 2.369 1 91.81 199 ASN A CA 1
ATOM 1590 C C . ASN A 1 199 ? -4.172 -7.836 3.666 1 91.81 199 ASN A C 1
ATOM 1592 O O . ASN A 1 199 ? -3.564 -8.859 3.996 1 91.81 199 ASN A O 1
ATOM 1596 N N . LEU A 1 200 ? -4.242 -6.785 4.41 1 91.88 200 LEU A N 1
ATOM 1597 C CA . LEU A 1 200 ? -3.465 -6.688 5.641 1 91.88 200 LEU A CA 1
ATOM 1598 C C . LEU A 1 200 ? -4.047 -7.59 6.723 1 91.88 200 LEU A C 1
ATOM 1600 O O . LEU A 1 200 ? -3.307 -8.148 7.535 1 91.88 200 LEU A O 1
ATOM 1604 N N . GLN A 1 201 ? -5.348 -7.703 6.832 1 90.5 201 GLN A N 1
ATOM 1605 C CA . GLN A 1 201 ? -5.969 -8.625 7.777 1 90.5 201 GLN A CA 1
ATOM 1606 C C . GLN A 1 201 ? -5.527 -10.062 7.52 1 90.5 201 GLN A C 1
ATOM 1608 O O . GLN A 1 201 ? -5.234 -10.805 8.453 1 90.5 201 GLN A O 1
ATOM 1613 N N . ALA A 1 202 ? -5.508 -10.391 6.27 1 94.69 202 ALA A N 1
ATOM 1614 C CA . ALA A 1 202 ? -5.082 -11.734 5.895 1 94.69 202 ALA A CA 1
ATOM 1615 C C . ALA A 1 202 ? -3.641 -11.992 6.324 1 94.69 202 ALA A C 1
ATOM 1617 O O . ALA A 1 202 ? -3.338 -13.039 6.91 1 94.69 202 ALA A O 1
ATOM 1618 N N . ALA A 1 203 ? -2.764 -11.047 6.047 1 94.69 203 ALA A N 1
ATOM 1619 C CA . ALA A 1 203 ? -1.359 -11.18 6.43 1 94.69 203 ALA A CA 1
ATOM 1620 C C . ALA A 1 203 ? -1.209 -11.281 7.941 1 94.69 203 ALA A C 1
ATOM 1622 O O . ALA A 1 203 ? -0.45 -12.117 8.445 1 94.69 203 ALA A O 1
ATOM 1623 N N . TYR A 1 204 ? -1.941 -10.469 8.664 1 91.31 204 TYR A N 1
ATOM 1624 C CA . TYR A 1 204 ? -1.915 -10.484 10.117 1 91.31 204 TYR A CA 1
ATOM 1625 C C . TYR A 1 204 ? -2.393 -11.836 10.656 1 91.31 204 TYR A C 1
ATOM 1627 O O . TYR A 1 204 ? -1.75 -12.422 11.523 1 91.31 204 TYR A O 1
ATOM 1635 N N . ALA A 1 205 ? -3.518 -12.273 10.164 1 93.44 205 ALA A N 1
ATOM 1636 C CA . ALA A 1 205 ? -4.078 -13.547 10.594 1 93.44 205 ALA A CA 1
ATOM 1637 C C . ALA A 1 205 ? -3.105 -14.695 10.336 1 93.44 205 ALA A C 1
ATOM 1639 O O . ALA A 1 205 ? -2.918 -15.562 11.18 1 93.44 205 ALA A O 1
ATOM 1640 N N . ALA A 1 206 ? -2.494 -14.68 9.219 1 95.69 206 ALA A N 1
ATOM 1641 C CA . ALA A 1 206 ? -1.532 -15.727 8.875 1 95.69 206 ALA A CA 1
ATOM 1642 C C . ALA A 1 206 ? -0.325 -15.688 9.805 1 95.69 206 ALA A C 1
ATOM 1644 O O . ALA A 1 206 ? 0.136 -16.734 10.273 1 95.69 206 ALA A O 1
ATOM 1645 N N . ALA A 1 207 ? 0.18 -14.523 10.102 1 92.56 207 ALA A N 1
ATOM 1646 C CA . ALA A 1 207 ? 1.441 -14.367 10.82 1 92.56 207 ALA A CA 1
ATOM 1647 C C . ALA A 1 207 ? 1.241 -14.539 12.328 1 92.56 207 ALA A C 1
ATOM 1649 O O . ALA A 1 207 ? 2.094 -15.102 13.008 1 92.56 207 ALA A O 1
ATOM 1650 N N . PHE A 1 208 ? 0.085 -14.117 12.805 1 89.06 208 PHE A N 1
ATOM 1651 C CA . PHE A 1 208 ? -0.022 -14.023 14.25 1 89.06 208 PHE A CA 1
ATOM 1652 C C . PHE A 1 208 ? -1.09 -14.977 14.781 1 89.06 208 PHE A C 1
ATOM 1654 O O . PHE A 1 208 ? -1.148 -15.25 15.977 1 89.06 208 PHE A O 1
ATOM 1661 N N . LYS A 1 209 ? -1.912 -15.5 13.898 1 91.62 209 LYS A N 1
ATOM 1662 C CA . LYS A 1 209 ? -2.93 -16.453 14.336 1 91.62 209 LYS A CA 1
ATOM 1663 C C . LYS A 1 209 ? -2.775 -17.797 13.609 1 91.62 209 LYS A C 1
ATOM 1665 O O . LYS A 1 209 ? -3.59 -18.703 13.789 1 91.62 209 LYS A O 1
ATOM 1670 N N . ASN A 1 210 ? -1.824 -17.906 12.727 1 95.5 210 ASN A N 1
ATOM 1671 C CA . ASN A 1 210 ? -1.543 -19.094 11.914 1 95.5 210 ASN A CA 1
ATOM 1672 C C . ASN A 1 210 ? -2.764 -19.516 11.102 1 95.5 210 ASN A C 1
ATOM 1674 O O . ASN A 1 210 ? -3.027 -20.719 10.953 1 95.5 210 ASN A O 1
ATOM 1678 N N . THR A 1 211 ? -3.48 -18.516 10.695 1 96 211 THR A N 1
ATOM 1679 C CA . THR A 1 211 ? -4.66 -18.781 9.875 1 96 211 THR A CA 1
ATOM 1680 C C . THR A 1 211 ? -4.254 -19.156 8.453 1 96 211 THR A C 1
ATOM 1682 O O . THR A 1 211 ? -3.312 -18.594 7.895 1 96 211 THR A O 1
ATOM 1685 N N . ARG A 1 212 ? -4.992 -20.188 7.918 1 98.12 212 ARG A N 1
ATOM 1686 C CA . ARG A 1 212 ? -4.836 -20.594 6.527 1 98.12 212 ARG A CA 1
ATOM 1687 C C . ARG A 1 212 ? -6.195 -20.797 5.859 1 98.12 212 ARG A C 1
ATOM 1689 O O . ARG A 1 212 ? -7.203 -20.984 6.543 1 98.12 212 ARG A O 1
ATOM 1696 N N . PRO A 1 213 ? -6.207 -20.672 4.473 1 97.56 213 PRO A N 1
ATOM 1697 C CA . PRO A 1 213 ? -7.441 -21.078 3.801 1 97.56 213 PRO A CA 1
ATOM 1698 C C . PRO A 1 213 ? -7.785 -22.547 4.047 1 97.56 213 PRO A C 1
ATOM 1700 O O . PRO A 1 213 ? -6.902 -23.344 4.391 1 97.56 213 PRO A O 1
ATOM 1703 N N . ASN A 1 214 ? -9.023 -22.859 3.836 1 96.38 214 ASN A N 1
ATOM 1704 C CA . ASN A 1 214 ? -9.477 -24.219 4.07 1 96.38 214 ASN A CA 1
ATOM 1705 C C . ASN A 1 214 ? -8.938 -25.188 3.014 1 96.38 214 ASN A C 1
ATOM 1707 O O . ASN A 1 214 ? -9.109 -24.953 1.814 1 96.38 214 ASN A O 1
ATOM 1711 N N . ALA A 1 215 ? -8.297 -26.266 3.48 1 96.06 215 ALA A N 1
ATOM 1712 C CA . ALA A 1 215 ? -7.715 -27.234 2.549 1 96.06 215 ALA A CA 1
ATOM 1713 C C . ALA A 1 215 ? -8.5 -28.547 2.562 1 96.06 215 ALA A C 1
ATOM 1715 O O . ALA A 1 215 ? -8.141 -29.484 1.857 1 96.06 215 ALA A O 1
ATOM 1716 N N . ASP A 1 216 ? -9.57 -28.609 3.268 1 93.25 216 ASP A N 1
ATOM 1717 C CA . ASP A 1 216 ? -10.305 -29.859 3.453 1 93.25 216 ASP A CA 1
ATOM 1718 C C . ASP A 1 216 ? -11.008 -30.281 2.164 1 93.25 216 ASP A C 1
ATOM 1720 O O . ASP A 1 216 ? -11.242 -31.469 1.94 1 93.25 216 ASP A O 1
ATOM 1724 N N . ASP A 1 217 ? -11.328 -29.359 1.321 1 91.88 217 ASP A N 1
ATOM 1725 C CA . ASP A 1 217 ? -12.102 -29.656 0.122 1 91.88 217 ASP A CA 1
ATOM 1726 C C . ASP A 1 217 ? -11.188 -29.891 -1.077 1 91.88 217 ASP A C 1
ATOM 1728 O O . ASP A 1 217 ? -11.656 -30.094 -2.199 1 91.88 217 ASP A O 1
ATOM 1732 N N . LEU A 1 218 ? -9.898 -30 -0.82 1 95 218 LEU A N 1
ATOM 1733 C CA . LEU A 1 218 ? -8.938 -30.25 -1.895 1 95 218 LEU A CA 1
ATOM 1734 C C . LEU A 1 218 ? -8.719 -31.75 -2.1 1 95 218 LEU A C 1
ATOM 1736 O O . LEU A 1 218 ? -8.789 -32.531 -1.145 1 95 218 LEU A O 1
ATOM 1740 N N . PRO A 1 219 ? -8.555 -32.188 -3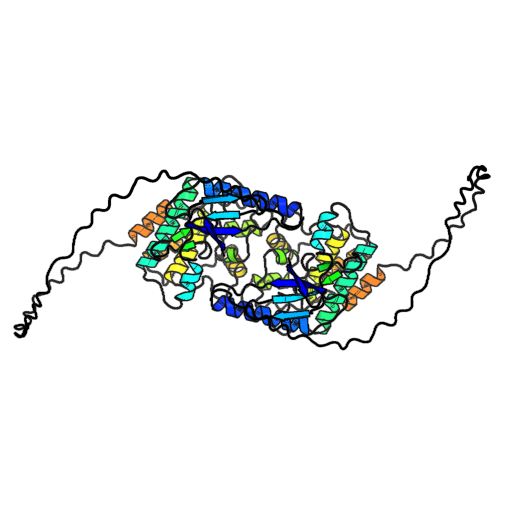.414 1 93.56 219 PRO A N 1
ATOM 1741 C CA . PRO A 1 219 ? -8.062 -33.531 -3.6 1 93.56 219 PRO A CA 1
ATOM 1742 C C . PRO A 1 219 ? -6.836 -33.844 -2.742 1 93.56 219 PRO A C 1
ATOM 1744 O O . PRO A 1 219 ? -5.988 -32.969 -2.541 1 93.56 219 PRO A O 1
ATOM 1747 N N . GLN A 1 220 ? -6.719 -35.031 -2.295 1 94 220 GLN A N 1
ATOM 1748 C CA . GLN A 1 220 ? -5.734 -35.438 -1.294 1 94 220 GLN A CA 1
ATOM 1749 C C . GLN A 1 220 ? -4.328 -35 -1.707 1 94 220 GLN A C 1
ATOM 1751 O O . GLN A 1 220 ? -3.59 -34.438 -0.913 1 94 220 GLN A O 1
ATOM 1756 N N . ASP A 1 221 ? -3.957 -35.312 -2.941 1 95.06 221 ASP A N 1
ATOM 1757 C CA . ASP A 1 221 ? -2.605 -35.031 -3.408 1 95.06 221 ASP A CA 1
ATOM 1758 C C . ASP A 1 221 ? -2.346 -33.531 -3.422 1 95.06 221 ASP A C 1
ATOM 1760 O O . ASP A 1 221 ? -1.26 -33.062 -3.051 1 95.06 221 ASP A O 1
ATOM 1764 N N . LEU A 1 222 ? -3.332 -32.812 -3.809 1 97.38 222 LEU A N 1
ATOM 1765 C CA . LEU A 1 222 ? -3.184 -31.359 -3.869 1 97.38 222 LEU A CA 1
ATOM 1766 C C . LEU A 1 222 ? -3.219 -30.75 -2.473 1 97.38 222 LEU A C 1
ATOM 1768 O O . LEU A 1 222 ? -2.512 -29.781 -2.195 1 97.38 222 LEU A O 1
ATOM 1772 N N . ALA A 1 223 ? -4.02 -31.328 -1.627 1 97.75 223 ALA A N 1
ATOM 1773 C CA . ALA A 1 223 ? -4.055 -30.906 -0.232 1 97.75 223 ALA A CA 1
ATOM 1774 C C . ALA A 1 223 ? -2.686 -31.047 0.423 1 97.75 223 ALA A C 1
ATOM 1776 O O . ALA A 1 223 ? -2.252 -30.188 1.18 1 97.75 223 ALA A O 1
ATOM 1777 N N . LEU A 1 224 ? -2.082 -32.094 0.109 1 97.62 224 LEU A N 1
ATOM 1778 C CA . LEU A 1 224 ? -0.755 -32.375 0.657 1 97.62 224 LEU A CA 1
ATOM 1779 C C . LEU A 1 224 ? 0.24 -31.312 0.2 1 97.62 224 LEU A C 1
ATOM 1781 O O . LEU A 1 224 ? 1.048 -30.828 0.997 1 97.62 224 LEU A O 1
ATOM 1785 N N . ILE A 1 225 ? 0.188 -30.969 -1.061 1 98.56 225 ILE A N 1
ATOM 1786 C CA . ILE A 1 225 ? 1.1 -29.969 -1.599 1 98.56 225 ILE A CA 1
ATOM 1787 C C . ILE A 1 225 ? 0.837 -28.625 -0.928 1 98.56 225 ILE A C 1
ATOM 1789 O O . ILE A 1 225 ? 1.76 -28 -0.402 1 98.56 225 ILE A O 1
ATOM 1793 N N . VAL A 1 226 ? -0.4 -28.203 -0.881 1 98.75 226 VAL A N 1
ATOM 1794 C CA . VAL A 1 226 ? -0.787 -26.906 -0.338 1 98.75 226 VAL A CA 1
ATOM 1795 C C . VAL A 1 226 ? -0.397 -26.828 1.136 1 98.75 226 VAL A C 1
ATOM 1797 O O . VAL A 1 226 ? 0.257 -25.875 1.56 1 98.75 226 VAL A O 1
ATOM 1800 N N . THR A 1 227 ? -0.662 -27.812 1.876 1 98.62 227 THR A N 1
ATOM 1801 C CA . THR A 1 227 ? -0.454 -27.766 3.318 1 98.62 227 THR A CA 1
ATOM 1802 C C . THR A 1 227 ? 1.029 -27.906 3.656 1 98.62 227 THR A C 1
ATOM 1804 O O . THR A 1 227 ? 1.496 -27.344 4.652 1 98.62 227 THR A O 1
ATOM 1807 N N . SER A 1 228 ? 1.762 -28.594 2.826 1 98.69 228 SER A N 1
ATOM 1808 C CA . SER A 1 228 ? 3.205 -28.672 3.029 1 98.69 228 SER A CA 1
ATOM 1809 C C . SER A 1 228 ? 3.875 -27.328 2.746 1 98.69 228 SER A C 1
ATOM 1811 O O . SER A 1 228 ? 4.805 -26.938 3.451 1 98.69 228 SER A O 1
ATOM 1813 N N . CYS A 1 229 ? 3.361 -26.625 1.825 1 98.88 229 CYS A N 1
ATOM 1814 C CA . CYS A 1 229 ? 3.992 -25.406 1.356 1 98.88 229 CYS A CA 1
ATOM 1815 C C . CYS A 1 229 ? 3.689 -24.234 2.295 1 98.88 229 CYS A C 1
ATOM 1817 O O . CYS A 1 229 ? 4.453 -23.281 2.367 1 98.88 229 CYS A O 1
ATOM 1819 N N . TRP A 1 230 ? 2.557 -24.281 3.016 1 98.69 230 TRP A N 1
ATOM 1820 C CA . TRP A 1 230 ? 2.217 -23.125 3.828 1 98.69 230 TRP A CA 1
ATOM 1821 C C . TRP A 1 230 ? 2.4 -23.422 5.312 1 98.69 230 TRP A C 1
ATOM 1823 O O . TRP A 1 230 ? 1.812 -22.75 6.164 1 98.69 230 TRP A O 1
ATOM 1833 N N . LYS A 1 231 ? 3.178 -24.5 5.586 1 98.25 231 LYS A N 1
ATOM 1834 C CA . LYS A 1 231 ? 3.52 -24.781 6.977 1 98.25 231 LYS A CA 1
ATOM 1835 C C . LYS A 1 231 ? 4.07 -23.547 7.676 1 98.25 231 LYS A C 1
ATOM 1837 O O . LYS A 1 231 ? 4.738 -22.719 7.051 1 98.25 231 LYS A O 1
ATOM 1842 N N . GLU A 1 232 ? 3.842 -23.438 8.93 1 95.62 232 GLU A N 1
ATOM 1843 C CA . GLU A 1 232 ? 4.266 -22.281 9.719 1 95.62 232 GLU A CA 1
ATOM 1844 C C . GLU A 1 232 ? 5.789 -22.172 9.75 1 95.62 232 GLU A C 1
ATOM 1846 O O . GLU A 1 232 ? 6.34 -21.078 9.562 1 95.62 232 GLU A O 1
ATOM 1851 N N . ASP A 1 233 ? 6.438 -23.297 9.977 1 95.31 233 ASP A N 1
ATOM 1852 C CA . ASP A 1 233 ? 7.895 -23.312 9.969 1 95.31 233 ASP A CA 1
ATOM 1853 C C . ASP A 1 233 ? 8.43 -23.359 8.539 1 95.31 233 ASP A C 1
ATOM 1855 O O . ASP A 1 233 ? 8.273 -24.375 7.84 1 95.31 233 ASP A O 1
ATOM 1859 N N . PRO A 1 234 ? 9.078 -22.359 8.125 1 95.94 234 PRO A N 1
ATOM 1860 C CA . PRO A 1 234 ? 9.578 -22.344 6.754 1 95.94 234 PRO A CA 1
ATOM 1861 C C . PRO A 1 234 ? 10.516 -23.5 6.449 1 95.94 234 PRO A C 1
ATOM 1863 O O . PRO A 1 234 ? 10.57 -23.984 5.312 1 95.94 234 PRO A O 1
ATOM 1866 N N . ASN A 1 235 ? 11.234 -24.016 7.383 1 95.56 235 ASN A N 1
ATOM 1867 C CA . ASN A 1 235 ? 12.18 -25.094 7.156 1 95.56 235 ASN A CA 1
ATOM 1868 C C . ASN A 1 235 ? 11.469 -26.422 6.852 1 95.56 235 ASN A C 1
ATOM 1870 O O . ASN A 1 235 ? 12.07 -27.344 6.324 1 95.56 235 ASN A O 1
ATOM 1874 N N . ALA A 1 236 ? 10.258 -26.484 7.211 1 98 236 ALA A N 1
ATOM 1875 C CA . ALA A 1 236 ? 9.469 -27.688 6.965 1 98 236 ALA A CA 1
ATOM 1876 C C . ALA A 1 236 ? 8.812 -27.641 5.586 1 98 236 ALA A C 1
ATOM 1878 O O . ALA A 1 236 ? 8.188 -28.609 5.152 1 98 236 ALA A O 1
ATOM 1879 N N . ARG A 1 237 ? 8.953 -26.562 4.867 1 98.69 237 ARG A N 1
ATOM 1880 C CA . ARG A 1 237 ? 8.352 -26.406 3.543 1 98.69 237 ARG A CA 1
ATOM 1881 C C . ARG A 1 237 ? 9.242 -27.031 2.469 1 98.69 237 ARG A C 1
ATOM 1883 O O . ARG A 1 237 ? 10.469 -26.969 2.557 1 98.69 237 ARG A O 1
ATOM 1890 N N . PRO A 1 238 ? 8.656 -27.594 1.473 1 98.75 238 PRO A N 1
ATOM 1891 C CA . PRO A 1 238 ? 9.445 -28.125 0.364 1 98.75 238 PRO A CA 1
ATOM 1892 C C . PRO A 1 238 ? 10.07 -27.031 -0.502 1 98.75 238 PRO A C 1
ATOM 1894 O O . PRO A 1 238 ? 9.625 -25.891 -0.476 1 98.75 238 PRO A O 1
ATOM 1897 N N . ASN A 1 239 ? 11.18 -27.375 -1.143 1 98.44 239 ASN A N 1
ATOM 1898 C CA . ASN A 1 239 ? 11.688 -26.516 -2.201 1 98.44 239 ASN A CA 1
ATOM 1899 C C . ASN A 1 239 ? 10.953 -26.75 -3.52 1 98.44 239 ASN A C 1
ATOM 1901 O O . ASN A 1 239 ? 10.109 -27.641 -3.613 1 98.44 239 ASN A O 1
ATOM 1905 N N . PHE A 1 240 ? 11.266 -25.984 -4.48 1 98.81 240 PHE A N 1
ATOM 1906 C CA . PHE A 1 240 ? 10.445 -26.016 -5.688 1 98.81 240 PHE A CA 1
ATOM 1907 C C . PHE A 1 240 ? 10.773 -27.234 -6.531 1 98.81 240 PHE A C 1
ATOM 1909 O O . PHE A 1 240 ? 9.953 -27.688 -7.332 1 98.81 240 PHE A O 1
ATOM 1916 N N . THR A 1 241 ? 11.938 -27.828 -6.402 1 98.44 241 THR A N 1
ATOM 1917 C CA . THR A 1 241 ? 12.203 -29.125 -7.031 1 98.44 241 THR A CA 1
ATOM 1918 C C . THR A 1 241 ? 11.242 -30.188 -6.508 1 98.44 241 THR A C 1
ATOM 1920 O O . THR A 1 241 ? 10.664 -30.953 -7.289 1 98.44 241 THR A O 1
ATOM 1923 N N . GLN A 1 242 ? 11.078 -30.203 -5.238 1 98.62 242 GLN A N 1
ATOM 1924 C CA . GLN A 1 242 ? 10.164 -31.141 -4.598 1 98.62 242 GLN A CA 1
ATOM 1925 C C . GLN A 1 242 ? 8.719 -30.844 -4.996 1 98.62 242 GLN A C 1
ATOM 1927 O O . GLN A 1 242 ? 7.949 -31.781 -5.266 1 98.62 242 GLN A O 1
ATOM 1932 N N . ILE A 1 243 ? 8.336 -29.625 -5.027 1 98.75 243 ILE A N 1
ATOM 1933 C CA . ILE A 1 243 ? 6.98 -29.234 -5.379 1 98.75 243 ILE A CA 1
ATOM 1934 C C . ILE A 1 243 ? 6.656 -29.688 -6.797 1 98.75 243 ILE A C 1
ATOM 1936 O O . ILE A 1 243 ? 5.574 -30.234 -7.051 1 98.75 243 ILE A O 1
ATOM 1940 N N . ILE A 1 244 ? 7.594 -29.516 -7.707 1 98.5 244 ILE A N 1
ATOM 1941 C CA . ILE A 1 244 ? 7.418 -29.922 -9.094 1 98.5 244 ILE A CA 1
ATOM 1942 C C . ILE A 1 244 ? 7.195 -31.438 -9.164 1 98.5 244 IL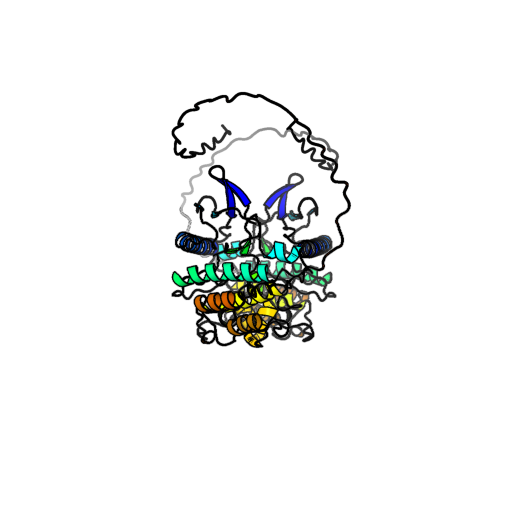E A C 1
ATOM 1944 O O . ILE A 1 244 ? 6.301 -31.906 -9.875 1 98.5 244 ILE A O 1
ATOM 1948 N N . GLN A 1 245 ? 7.953 -32.125 -8.406 1 98 245 GLN A N 1
ATOM 1949 C CA . GLN A 1 245 ? 7.801 -33.594 -8.375 1 98 245 GLN A CA 1
ATOM 1950 C C . GLN A 1 245 ? 6.426 -33.969 -7.844 1 98 245 GLN A C 1
ATOM 1952 O O . GLN A 1 245 ? 5.785 -34.875 -8.383 1 98 245 GLN A O 1
ATOM 1957 N N . MET A 1 246 ? 5.996 -33.344 -6.84 1 97.75 246 MET A N 1
ATOM 1958 C CA . MET A 1 246 ? 4.684 -33.625 -6.266 1 97.75 246 MET A CA 1
ATOM 1959 C C . MET A 1 246 ? 3.574 -33.312 -7.27 1 97.75 246 MET A C 1
ATOM 1961 O O . MET A 1 246 ? 2.613 -34.062 -7.391 1 97.75 246 MET A O 1
ATOM 1965 N N . LEU A 1 247 ? 3.717 -32.219 -7.984 1 97.81 247 LEU A N 1
ATOM 1966 C CA . LEU A 1 247 ? 2.715 -31.844 -8.977 1 97.81 247 LEU A CA 1
ATOM 1967 C C . LEU A 1 247 ? 2.654 -32.875 -10.102 1 97.81 247 LEU A C 1
ATOM 1969 O O . LEU A 1 247 ? 1.568 -33.219 -10.562 1 97.81 247 LEU A O 1
ATOM 1973 N N . LEU A 1 248 ? 3.795 -33.312 -10.516 1 95.56 248 LEU A N 1
ATOM 1974 C CA . LEU A 1 248 ? 3.867 -34.312 -11.586 1 95.56 248 LEU A CA 1
ATOM 1975 C C . LEU A 1 248 ? 3.189 -35.625 -11.172 1 95.56 248 LEU A C 1
ATOM 1977 O O . LEU A 1 248 ? 2.607 -36.312 -12.016 1 95.56 248 LEU A O 1
ATOM 1981 N N . SER A 1 249 ? 3.242 -35.906 -9.914 1 92.38 249 SER A N 1
ATOM 1982 C CA . SER A 1 249 ? 2.652 -37.156 -9.398 1 92.38 249 SER A CA 1
ATOM 1983 C C . SER A 1 249 ? 1.13 -37.062 -9.359 1 92.38 249 SER A C 1
ATOM 1985 O O . SER A 1 249 ? 0.444 -38.062 -9.273 1 92.38 249 SER A O 1
ATOM 1987 N N . THR A 1 250 ? 0.628 -35.875 -9.227 1 89.31 250 THR A N 1
ATOM 1988 C CA . THR A 1 250 ? -0.817 -35.688 -9.188 1 89.31 250 THR A CA 1
ATOM 1989 C C . THR A 1 250 ? -1.435 -35.938 -10.562 1 89.31 250 THR A C 1
ATOM 1991 O O . THR A 1 250 ? -2.625 -36.25 -10.672 1 89.31 250 THR A O 1
ATOM 1994 N N . ILE A 1 251 ? -0.689 -35.781 -11.586 1 78.56 251 ILE A N 1
ATOM 1995 C CA . ILE A 1 251 ? -1.193 -35.969 -12.945 1 78.56 251 ILE A CA 1
ATOM 1996 C C . ILE A 1 251 ? -1.138 -37.438 -13.328 1 78.56 251 ILE A C 1
ATOM 1998 O O . ILE A 1 251 ? -0.062 -38.062 -13.344 1 78.56 251 ILE A O 1
ATOM 2002 N N . SER A 1 252 ? -1.748 -38.406 -12.445 1 61 252 SER A N 1
ATOM 2003 C CA . SER A 1 252 ? -1.776 -39.844 -12.742 1 61 252 SER A CA 1
ATOM 2004 C C . SER A 1 252 ? -1.747 -40.094 -14.242 1 61 252 SER A C 1
ATOM 2006 O O . SER A 1 252 ? -2.402 -39.406 -15.008 1 61 252 SER A O 1
ATOM 2008 N N . PRO A 1 253 ? -0.824 -41.031 -14.695 1 52.28 253 PRO A N 1
ATOM 2009 C CA . PRO A 1 253 ? -0.921 -41.5 -16.094 1 52.28 253 PRO A CA 1
ATOM 2010 C C . PRO A 1 253 ? -2.354 -41.812 -16.5 1 52.28 253 PRO A C 1
ATOM 2012 O O . PRO A 1 253 ? -3.184 -42.156 -15.656 1 52.28 253 PRO A O 1
ATOM 2015 N N . PRO A 1 254 ? -2.768 -41.312 -17.531 1 44.81 254 PRO A N 1
ATOM 2016 C CA . PRO A 1 254 ? -4.094 -41.75 -17.984 1 44.81 254 PRO A CA 1
ATOM 2017 C C . PRO A 1 254 ? -4.43 -43.188 -17.562 1 44.81 254 PRO A C 1
ATOM 2019 O O . PRO A 1 254 ? -3.555 -44.031 -17.578 1 44.81 254 PRO A O 1
ATOM 2022 N N . GLN A 1 255 ? -5.125 -43.312 -16.562 1 44.66 255 GLN A N 1
ATOM 2023 C CA . GLN A 1 255 ? -5.566 -44.688 -16.406 1 44.66 255 GLN A CA 1
ATOM 2024 C C . GLN A 1 255 ? -5.688 -45.406 -17.75 1 44.66 255 GLN A C 1
ATOM 2026 O O . GLN A 1 255 ? -6.082 -44.781 -18.734 1 44.66 255 GLN A O 1
ATOM 2031 N N . PRO A 1 256 ? -4.879 -46.406 -18.031 1 41.28 256 PRO A N 1
ATOM 2032 C CA . PRO A 1 256 ? -5.105 -47.094 -19.312 1 41.28 256 PRO A CA 1
ATOM 2033 C C . PRO A 1 256 ? -6.582 -47.156 -19.688 1 41.28 256 PRO A C 1
ATOM 2035 O O . PRO A 1 256 ? -7.449 -47.25 -18.812 1 41.28 256 PRO A O 1
ATOM 2038 N N . PRO A 1 257 ? -6.887 -46.438 -20.719 1 38.88 257 PRO A N 1
ATOM 2039 C CA . PRO A 1 257 ? -8.305 -46.562 -21.094 1 38.88 257 PRO A CA 1
ATOM 2040 C C . PRO A 1 257 ? -8.883 -47.938 -20.781 1 38.88 257 PRO A C 1
ATOM 2042 O O . PRO A 1 257 ? -8.25 -48.969 -21.062 1 38.88 257 PRO A O 1
ATOM 2045 N N . ARG A 1 258 ? -9.453 -48.031 -19.656 1 38.47 258 ARG A N 1
ATOM 2046 C CA . ARG A 1 258 ? -10.18 -49.281 -19.594 1 38.47 258 ARG A CA 1
ATOM 2047 C C . ARG A 1 258 ? -10.703 -49.688 -20.969 1 38.47 258 ARG A C 1
ATOM 2049 O O . ARG A 1 258 ? -11.406 -48.906 -21.625 1 38.47 258 ARG A O 1
ATOM 2056 N N . ILE A 1 259 ? -9.914 -50.438 -21.641 1 35.66 259 ILE A N 1
ATOM 2057 C CA . ILE A 1 259 ? -10.43 -51.094 -22.828 1 35.66 259 ILE A CA 1
ATOM 2058 C C . ILE A 1 259 ? -11.891 -51.5 -22.609 1 35.66 259 ILE A C 1
ATOM 2060 O O . ILE A 1 259 ? -12.188 -52.344 -21.766 1 35.66 259 ILE A O 1
ATOM 2064 N N . PHE A 1 260 ? -12.711 -50.375 -22.5 1 32.12 260 PHE A N 1
ATOM 2065 C CA . PHE A 1 260 ? -14.094 -50.812 -22.656 1 32.12 260 PHE A CA 1
ATOM 2066 C C . PHE A 1 260 ? -14.227 -51.844 -23.766 1 32.12 260 PHE A C 1
ATOM 2068 O O . PHE A 1 260 ? -13.875 -51.594 -24.906 1 32.12 260 PHE A O 1
ATOM 2075 N N . THR A 1 261 ? -13.867 -53.031 -23.406 1 29.73 261 THR A N 1
ATOM 2076 C CA . THR A 1 261 ? -14.336 -54.094 -24.281 1 29.73 261 THR A CA 1
ATOM 2077 C C . THR A 1 261 ? -15.727 -53.781 -24.828 1 29.73 261 THR A C 1
ATOM 2079 O O . THR A 1 261 ? -16.703 -53.75 -24.078 1 29.73 261 THR A O 1
ATOM 2082 N N . SER A 1 262 ? -15.734 -52.688 -25.609 1 29.94 262 SER A N 1
ATOM 2083 C CA . SER A 1 262 ? -16.953 -52.5 -26.391 1 29.94 262 SER A CA 1
ATOM 2084 C C . SER A 1 262 ? -17.531 -53.844 -26.859 1 29.94 262 SER A C 1
ATOM 2086 O O . SER A 1 262 ? -16.922 -54.531 -27.656 1 29.94 262 SER A O 1
ATOM 2088 N N . GLN A 1 263 ? -17.922 -54.594 -25.875 1 29.2 263 GLN A N 1
ATOM 2089 C CA . GLN A 1 263 ? -18.75 -55.656 -26.453 1 29.2 263 GLN A CA 1
ATOM 2090 C C . GLN A 1 263 ? -19.562 -55.125 -27.625 1 29.2 263 GLN A C 1
ATOM 2092 O O . GLN A 1 263 ? -20.297 -54.156 -27.5 1 29.2 263 GLN A O 1
ATOM 2097 N N . ALA A 1 264 ? -19.031 -55.406 -28.75 1 30.81 264 ALA A N 1
ATOM 2098 C CA . ALA A 1 264 ? -19.641 -55.25 -30.062 1 30.81 264 ALA A CA 1
ATOM 2099 C C . ALA A 1 264 ? -21.156 -55.438 -29.984 1 30.81 264 ALA A C 1
ATOM 2101 O O . ALA A 1 264 ? -21.641 -56.562 -29.891 1 30.81 264 ALA A O 1
ATOM 2102 N N . ALA A 1 265 ? -21.75 -54.5 -29.141 1 29.39 265 ALA A N 1
ATOM 2103 C CA . ALA A 1 265 ? -23.188 -54.656 -29.391 1 29.39 265 ALA A CA 1
ATOM 2104 C C . ALA A 1 265 ? -23.5 -54.531 -30.875 1 29.39 265 ALA A C 1
ATOM 2106 O O . ALA A 1 265 ? -23.109 -53.531 -31.516 1 29.39 265 ALA A O 1
ATOM 2107 N N . VAL A 1 266 ? -23.609 -55.562 -31.578 1 27.61 266 VAL A N 1
ATOM 2108 C CA . VAL A 1 266 ? -24.109 -55.812 -32.938 1 27.61 266 VAL A CA 1
ATOM 2109 C C . VAL A 1 266 ? -25.234 -54.875 -33.25 1 27.61 266 VAL A C 1
ATOM 2111 O O . VAL A 1 266 ? -26.328 -54.938 -32.688 1 27.61 266 VAL A O 1
ATOM 2114 N N . LEU A 1 267 ? -24.859 -53.531 -33.156 1 30.11 267 LEU A N 1
ATOM 2115 C CA . LEU A 1 267 ? -25.969 -52.688 -33.625 1 30.11 267 LEU A CA 1
ATOM 2116 C C . LEU A 1 267 ? -26.5 -53.156 -34.969 1 30.11 267 LEU A C 1
ATOM 2118 O O . LEU A 1 267 ? -25.734 -53.656 -35.812 1 30.11 267 LEU A O 1
ATOM 2122 N N . PRO A 1 268 ? -27.812 -53.312 -35.031 1 29.38 268 PRO A N 1
ATOM 2123 C CA . PRO A 1 268 ? -28.375 -53.906 -36.25 1 29.38 268 PRO A CA 1
ATOM 2124 C C . PRO A 1 268 ? -27.984 -53.125 -37.5 1 29.38 268 PRO A C 1
ATOM 2126 O O . PRO A 1 268 ? -27.578 -51.969 -37.406 1 29.38 268 PRO A O 1
ATOM 2129 N N . PRO A 1 269 ? -28.031 -53.719 -38.688 1 24.47 269 PRO A N 1
ATOM 2130 C CA . PRO A 1 269 ? -27.594 -53.375 -40.031 1 24.47 269 PRO A CA 1
ATOM 2131 C C . PRO A 1 269 ? -27.984 -51.969 -40.438 1 24.47 269 PRO A C 1
ATOM 2133 O O . PRO A 1 269 ? -29.062 -51.469 -40.062 1 24.47 269 PRO A O 1
ATOM 2136 N N . ALA A 1 270 ? -27 -51.031 -40.375 1 25.55 270 ALA A N 1
ATOM 2137 C CA . ALA A 1 270 ? -27.047 -49.656 -40.875 1 25.55 270 ALA A CA 1
ATOM 2138 C C . ALA A 1 270 ? -27.859 -49.562 -42.188 1 25.55 270 ALA A C 1
ATOM 2140 O O . ALA A 1 270 ? -27.719 -50.406 -43.062 1 25.55 270 ALA A O 1
ATOM 2141 N N . SER A 1 271 ? -28.984 -48.875 -42 1 20.94 271 SER A N 1
ATOM 2142 C CA . SER A 1 271 ? -29.766 -48.75 -43.25 1 20.94 271 SER A CA 1
ATOM 2143 C C . SER A 1 271 ? -28.953 -48.062 -44.344 1 20.94 271 SER A C 1
ATOM 2145 O O . SER A 1 271 ? -28.016 -47.312 -44.062 1 20.94 271 SER A O 1
ATOM 2147 N N . PRO A 1 272 ? -29.234 -48.219 -45.656 1 19.92 272 PRO A N 1
ATOM 2148 C CA . PRO A 1 272 ? -28.641 -48.125 -47 1 19.92 272 PRO A CA 1
ATOM 2149 C C . PRO A 1 272 ? -28.281 -46.719 -47.406 1 19.92 272 PRO A C 1
ATOM 2151 O O . PRO A 1 272 ? -27.609 -46.5 -48.406 1 19.92 272 PRO A O 1
ATOM 2154 N N . GLY A 1 273 ? -28.734 -45.594 -46.844 1 18.92 273 GLY A N 1
ATOM 2155 C CA . GLY A 1 273 ? -29.016 -44.594 -47.875 1 18.92 273 GLY A CA 1
ATOM 2156 C C . GLY A 1 273 ? -27.812 -43.719 -48.188 1 18.92 273 GLY A C 1
ATOM 2157 O O . GLY A 1 273 ? -27.797 -42.531 -47.844 1 18.92 273 GLY A O 1
ATOM 2158 N N . MET A 1 274 ? -26.672 -44.094 -48.25 1 18.55 274 MET A N 1
ATOM 2159 C CA . MET A 1 274 ? -25.438 -43.344 -48.438 1 18.55 274 MET A CA 1
ATOM 2160 C C . MET A 1 274 ? -25.469 -42.625 -49.781 1 18.55 274 MET A C 1
ATOM 2162 O O . MET A 1 274 ? -25.297 -43.25 -50.844 1 18.55 274 MET A O 1
ATOM 2166 N N . ARG A 1 275 ? -26.453 -41.781 -50.125 1 19.05 275 ARG A N 1
ATOM 2167 C CA . ARG A 1 275 ? -26.344 -41.219 -51.469 1 19.05 275 ARG A CA 1
ATOM 2168 C C . ARG A 1 275 ? -25.016 -40.5 -51.656 1 19.05 275 ARG A C 1
ATOM 2170 O O . ARG A 1 275 ? -24.516 -39.875 -50.75 1 19.05 275 ARG A O 1
ATOM 2177 N N . THR A 1 276 ? -24.188 -40.719 -52.75 1 16.97 276 THR A N 1
ATOM 2178 C CA . THR A 1 276 ? -22.922 -40.656 -53.469 1 16.97 276 THR A CA 1
ATOM 2179 C C . THR A 1 276 ? -22.641 -39.219 -53.906 1 16.97 276 THR A C 1
ATOM 2181 O O . THR A 1 276 ? -21.734 -38.969 -54.719 1 16.97 276 THR A O 1
ATOM 2184 N N . LEU A 1 277 ? -23.047 -38.094 -53.25 1 17.89 277 LEU A N 1
ATOM 2185 C CA . LEU A 1 277 ? -22.922 -36.969 -54.156 1 17.89 277 LEU A CA 1
ATOM 2186 C C . LEU A 1 277 ? -21.469 -36.656 -54.469 1 17.89 277 LEU A C 1
ATOM 2188 O O . LEU A 1 277 ? -20.703 -36.25 -53.562 1 17.89 277 LEU A O 1
ATOM 2192 N N . MET A 1 278 ? -20.781 -37.25 -55.344 1 17.38 278 MET A N 1
ATOM 2193 C CA . MET A 1 278 ? -19.422 -37.219 -55.875 1 17.38 278 MET A CA 1
ATOM 2194 C C . MET A 1 278 ? -19.141 -35.906 -56.562 1 17.38 278 MET A C 1
ATOM 2196 O O . MET A 1 278 ? -18.078 -35.719 -57.188 1 17.38 278 MET A O 1
ATOM 2200 N N . ALA A 1 279 ? -19.562 -34.688 -56.156 1 19.11 279 ALA A N 1
ATOM 2201 C CA . ALA A 1 279 ? -19.281 -33.812 -57.281 1 19.11 279 ALA A CA 1
ATOM 2202 C C . ALA A 1 279 ? -17.781 -33.688 -57.531 1 19.11 279 ALA A C 1
ATOM 2204 O O . ALA A 1 279 ? -17.016 -33.562 -56.562 1 19.11 279 ALA A O 1
ATOM 2205 N N . LYS A 1 280 ? -17.391 -33.688 -58.781 1 18.98 280 LYS A N 1
ATOM 2206 C CA . LYS A 1 280 ? -16.219 -33.75 -59.625 1 18.98 280 LYS A CA 1
ATOM 2207 C C . LYS A 1 280 ? -15.461 -32.438 -59.625 1 18.98 280 LYS A C 1
ATOM 2209 O O . LYS A 1 280 ? -14.484 -32.281 -60.375 1 18.98 280 LYS A O 1
ATOM 2214 N N . ARG A 1 281 ? -15.617 -31.484 -58.844 1 18.8 281 ARG A N 1
ATOM 2215 C CA . ARG A 1 281 ? -15.148 -30.297 -59.562 1 18.8 281 ARG A CA 1
ATOM 2216 C C . ARG A 1 281 ? -13.648 -30.375 -59.812 1 18.8 281 ARG A C 1
ATOM 2218 O O . ARG A 1 281 ? -12.898 -30.922 -59 1 18.8 281 ARG A O 1
ATOM 2225 N N . ASP A 1 282 ? -13.227 -29.781 -60.969 1 16.97 282 ASP A N 1
ATOM 2226 C CA . ASP A 1 282 ? -12.188 -29.688 -62 1 16.97 282 ASP A CA 1
ATOM 2227 C C . ASP A 1 282 ? -10.938 -29 -61.469 1 16.97 282 ASP A C 1
ATOM 2229 O O . ASP A 1 282 ? -10.992 -28.344 -60.406 1 16.97 282 ASP A O 1
ATOM 2233 N N . ASP A 1 283 ? -10.227 -28.203 -62.406 1 16.19 283 ASP A N 1
ATOM 2234 C CA . ASP A 1 283 ? -8.938 -28.297 -63.094 1 16.19 283 ASP A CA 1
ATOM 2235 C C . ASP A 1 283 ? -7.879 -27.469 -62.375 1 16.19 283 ASP A C 1
ATOM 2237 O O . ASP A 1 283 ? -6.938 -28.016 -61.781 1 16.19 283 ASP A O 1
ATOM 2241 N N . SER A 1 284 ? -7.359 -26.203 -62.938 1 16.95 284 SER A N 1
ATOM 2242 C CA . SER A 1 284 ? -6.121 -25.969 -63.656 1 16.95 284 SER A CA 1
ATOM 2243 C C . SER A 1 284 ? -5.141 -25.156 -62.844 1 16.95 284 SER A C 1
ATOM 2245 O O . SER A 1 284 ? -3.947 -25.094 -63.156 1 16.95 284 SER A O 1
ATOM 2247 N N . CYS A 1 285 ? -5.457 -24.156 -62.062 1 17.88 285 CYS A N 1
ATOM 2248 C CA . CYS A 1 285 ? -4.656 -22.953 -62.25 1 17.88 285 CYS A CA 1
ATOM 2249 C C . CYS A 1 285 ? -3.236 -23.172 -61.75 1 17.88 285 CYS A C 1
ATOM 2251 O O . CYS A 1 285 ? -3.021 -23.906 -60.781 1 17.88 285 CYS A O 1
ATOM 2253 N N . GLU A 1 286 ? -2.287 -22.391 -62.406 1 18.22 286 GLU A N 1
ATOM 2254 C CA . GLU A 1 286 ? -0.884 -22.219 -62.781 1 18.22 286 GLU A CA 1
ATOM 2255 C C . GLU A 1 286 ? -0.053 -21.734 -61.594 1 18.22 286 GLU A C 1
ATOM 2257 O O . GLU A 1 286 ? -0.573 -21.062 -60.688 1 18.22 286 GLU A O 1
ATOM 2262 N N . THR A 1 287 ? 1.17 -22.156 -61.562 1 18.88 287 THR A N 1
ATOM 2263 C CA . THR A 1 287 ? 2.287 -22.328 -60.625 1 18.88 287 THR A CA 1
ATOM 2264 C C . THR A 1 287 ? 3.064 -21.016 -60.469 1 18.88 287 THR A C 1
ATOM 2266 O O . THR A 1 287 ? 4.059 -20.953 -59.75 1 18.88 287 THR A O 1
ATOM 2269 N N . PRO A 1 288 ? 2.512 -19.766 -60.5 1 19.95 288 PRO A N 1
ATOM 2270 C CA . PRO A 1 288 ? 3.666 -18.938 -60.844 1 19.95 288 PRO A CA 1
ATOM 2271 C C . PRO A 1 288 ? 4.766 -18.953 -59.781 1 19.95 288 PRO A C 1
ATOM 2273 O O . PRO A 1 288 ? 4.48 -19.188 -58.594 1 19.95 288 PRO A O 1
ATOM 2276 N N . THR A 1 289 ? 6.078 -19 -60.219 1 19.17 289 THR A N 1
ATOM 2277 C CA . THR A 1 289 ? 7.422 -19.266 -59.688 1 19.17 289 THR A CA 1
ATOM 2278 C C . THR A 1 289 ? 7.977 -18.031 -58.969 1 19.17 289 THR A C 1
ATOM 2280 O O . THR A 1 289 ? 9.062 -18.078 -58.406 1 19.17 289 THR A O 1
ATOM 2283 N N . THR A 1 290 ? 7.305 -16.906 -58.625 1 20.03 290 THR A N 1
ATOM 2284 C CA . THR A 1 290 ? 8.266 -15.812 -58.656 1 20.03 290 THR A CA 1
ATOM 2285 C C . THR A 1 290 ? 9.312 -15.977 -57.562 1 20.03 290 THR A C 1
ATOM 2287 O O . THR A 1 290 ? 8.984 -16.359 -56.438 1 20.03 290 THR A O 1
ATOM 2290 N N . PRO A 1 291 ? 10.578 -15.609 -57.844 1 21.36 291 PRO A N 1
ATOM 2291 C CA . PRO A 1 291 ? 11.922 -15.836 -57.312 1 21.36 291 PRO A CA 1
ATOM 2292 C C . PRO A 1 291 ? 12.227 -14.938 -56.094 1 21.36 291 PRO A C 1
ATOM 2294 O O . PRO A 1 291 ? 13.219 -15.164 -55.406 1 21.36 291 PRO A O 1
ATOM 2297 N N . MET A 1 292 ? 11.32 -14.148 -55.531 1 19.22 292 MET A N 1
ATOM 2298 C CA . MET A 1 292 ? 11.977 -12.898 -55.125 1 19.22 292 MET A CA 1
ATOM 2299 C C . MET A 1 292 ? 13.078 -13.156 -54.125 1 19.22 292 MET A C 1
ATOM 2301 O O . MET A 1 292 ? 13 -14.109 -53.344 1 19.22 292 MET A O 1
ATOM 2305 N N . GLU A 1 293 ? 14.07 -12.109 -54.062 1 20.72 293 GLU A N 1
ATOM 2306 C CA . GLU A 1 293 ? 15.422 -11.68 -53.75 1 20.72 293 GLU A CA 1
ATOM 2307 C C . GLU A 1 293 ? 15.602 -11.516 -52.219 1 20.72 293 GLU A C 1
ATOM 2309 O O . GLU A 1 293 ? 14.625 -11.312 -51.5 1 20.72 293 GLU A O 1
ATOM 2314 N N . ASN A 1 294 ? 16.812 -11.617 -51.781 1 20.02 294 ASN A N 1
ATOM 2315 C CA . ASN A 1 294 ? 17.578 -11.891 -50.562 1 20.02 294 ASN A CA 1
ATOM 2316 C C . ASN A 1 294 ? 17.625 -10.672 -49.625 1 20.02 294 ASN A C 1
ATOM 2318 O O . ASN A 1 294 ? 18.328 -10.68 -48.625 1 20.02 294 ASN A O 1
ATOM 2322 N N . PRO A 1 295 ? 16.594 -9.727 -49.531 1 20.67 295 PRO A N 1
ATOM 2323 C CA . PRO A 1 295 ? 17.188 -8.484 -49.031 1 20.67 295 PRO A CA 1
ATOM 2324 C C . PRO A 1 295 ? 17.828 -8.648 -47.656 1 20.67 295 PRO A C 1
ATOM 2326 O O . PRO A 1 295 ? 17.469 -9.57 -46.906 1 20.67 295 PRO A O 1
ATOM 2329 N N . SER A 1 296 ? 19.031 -7.883 -47.438 1 20.75 296 SER A N 1
ATOM 2330 C CA . SER A 1 296 ? 20.094 -7.602 -46.5 1 20.75 296 SER A CA 1
ATOM 2331 C C . SER A 1 296 ? 19.578 -6.867 -45.25 1 20.75 296 SER A C 1
ATOM 2333 O O . SER A 1 296 ? 18.891 -5.844 -45.375 1 20.75 296 SER A O 1
ATOM 2335 N N . SER A 1 297 ? 19.188 -7.363 -44.188 1 18.27 297 SER A N 1
ATOM 2336 C CA . SER A 1 297 ? 18.562 -6.781 -43 1 18.27 297 SER A CA 1
ATOM 2337 C C . SER A 1 297 ? 19.516 -5.816 -42.312 1 18.27 297 SER A C 1
ATOM 2339 O O . SER A 1 297 ? 20.578 -6.223 -41.812 1 18.27 297 SER A O 1
ATOM 2341 N N . ARG A 1 298 ? 19.625 -4.434 -42.719 1 20 298 ARG A N 1
ATOM 2342 C CA . ARG A 1 298 ? 20.266 -3.303 -42.062 1 20 298 ARG A CA 1
ATOM 2343 C C . ARG A 1 298 ? 19.719 -3.096 -40.656 1 20 298 ARG A C 1
ATOM 2345 O O . ARG A 1 298 ? 18.516 -3.172 -40.438 1 20 298 ARG A O 1
ATOM 2352 N N . PHE A 1 299 ? 20.469 -3.18 -39.625 1 18.78 299 PHE A N 1
ATOM 2353 C CA . PHE A 1 299 ? 20.344 -2.936 -38.188 1 18.78 299 PHE A CA 1
ATOM 2354 C C . PHE A 1 299 ? 19.969 -1.482 -37.938 1 18.78 299 PHE A C 1
ATOM 2356 O O . PHE A 1 299 ? 20.75 -0.573 -38.219 1 18.78 299 PHE A O 1
ATOM 2363 N N . PHE A 1 300 ? 18.844 -0.839 -38.281 1 18.86 300 PHE A N 1
ATOM 2364 C CA . PHE A 1 300 ? 18.562 0.588 -38.188 1 18.86 300 PHE A CA 1
ATOM 2365 C C . PHE A 1 300 ? 18.609 1.043 -36.719 1 18.86 300 PHE A C 1
ATOM 2367 O O . PHE A 1 300 ? 18.031 0.402 -35.844 1 18.86 300 PHE A O 1
ATOM 2374 N N . PHE A 1 301 ? 19.688 1.803 -36.281 1 20.3 301 PHE A N 1
ATOM 2375 C CA . PHE A 1 301 ? 19.969 2.721 -35.188 1 20.3 301 PHE A CA 1
ATOM 2376 C C . PHE A 1 301 ? 18.922 3.83 -35.125 1 20.3 301 PHE A C 1
ATOM 2378 O O . PHE A 1 301 ? 18.734 4.562 -36.125 1 20.3 301 PHE A O 1
ATOM 2385 N N . VAL A 1 302 ? 17.812 3.754 -34.625 1 20.5 302 VAL A N 1
ATOM 2386 C CA . VAL A 1 302 ? 16.75 4.742 -34.594 1 20.5 302 VAL A CA 1
ATOM 2387 C C . VAL A 1 302 ? 17.234 6.023 -33.906 1 20.5 302 VAL A C 1
ATOM 2389 O O . VAL A 1 302 ? 17.516 6.031 -32.719 1 20.5 302 VAL A O 1
ATOM 2392 N N . LEU A 1 303 ? 18.125 6.91 -34.562 1 20.17 303 LEU A N 1
ATOM 2393 C CA . LEU A 1 303 ? 18.422 8.289 -34.188 1 20.17 303 LEU A CA 1
ATOM 2394 C C . LEU A 1 303 ? 17.141 9.117 -34.156 1 20.17 303 LEU A C 1
ATOM 2396 O O . LEU A 1 303 ? 16.516 9.359 -35.188 1 20.17 303 LEU A O 1
ATOM 2400 N N . ALA A 1 304 ? 16.266 9.117 -33.25 1 22.17 304 ALA A N 1
ATOM 2401 C CA . ALA A 1 304 ? 15.07 9.969 -33.281 1 22.17 304 ALA A CA 1
ATOM 2402 C C . ALA A 1 304 ? 15.453 11.445 -33.188 1 22.17 304 ALA A C 1
ATOM 2404 O O . ALA A 1 304 ? 16.141 11.867 -32.281 1 22.17 304 ALA A O 1
ATOM 2405 N N . ASN A 1 305 ? 15.711 12.195 -34.406 1 22.83 305 ASN A N 1
ATOM 2406 C CA . ASN A 1 305 ? 15.75 13.641 -34.594 1 22.83 305 ASN A CA 1
ATOM 2407 C C . ASN A 1 305 ? 14.508 14.32 -34.031 1 22.83 305 ASN A C 1
ATOM 2409 O O . ASN A 1 305 ? 13.422 14.195 -34.594 1 22.83 305 ASN A O 1
ATOM 2413 N N . VAL A 1 306 ? 14.148 14.391 -32.906 1 21.83 306 VAL A N 1
ATOM 2414 C CA . VAL A 1 306 ? 13.023 15.211 -32.469 1 21.83 306 VAL A CA 1
ATOM 2415 C C . VAL A 1 306 ? 13.344 16.688 -32.688 1 21.83 306 VAL A C 1
ATOM 2417 O O . VAL A 1 306 ? 14.273 17.219 -32.062 1 21.83 306 VAL A O 1
ATOM 2420 N N . THR A 1 307 ? 13.25 17.219 -33.969 1 22.33 307 THR A N 1
ATOM 2421 C CA . THR A 1 307 ? 13.312 18.625 -34.344 1 22.33 307 THR A CA 1
ATOM 2422 C C . THR A 1 307 ? 12.32 19.453 -33.562 1 22.33 307 THR A C 1
ATOM 2424 O O . THR A 1 307 ? 11.18 19.031 -33.312 1 22.33 307 THR A O 1
ATOM 2427 N N . ASP A 1 308 ? 12.867 20.422 -32.75 1 24.28 308 A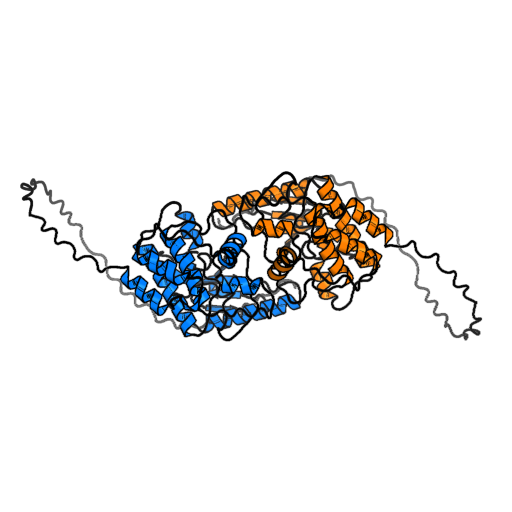SP A N 1
ATOM 2428 C CA . ASP A 1 308 ? 12.188 21.547 -32.125 1 24.28 308 ASP A CA 1
ATOM 2429 C C . ASP A 1 308 ? 11.586 22.484 -33.156 1 24.28 308 ASP A C 1
ATOM 2431 O O . ASP A 1 308 ? 12.289 22.938 -34.062 1 24.28 308 ASP A O 1
ATOM 2435 N N . PRO A 1 309 ? 10.414 22.328 -33.688 1 21.89 309 PRO A N 1
ATOM 2436 C CA . PRO A 1 309 ? 9.977 23.359 -34.656 1 21.89 309 PRO A CA 1
ATOM 2437 C C . PRO A 1 309 ? 10.141 24.766 -34.094 1 21.89 309 PRO A C 1
ATOM 2439 O O . PRO A 1 309 ? 10.188 25.734 -34.844 1 21.89 309 PRO A O 1
ATOM 2442 N N . ASN A 1 310 ? 10.008 25.156 -32.875 1 22.34 310 ASN A N 1
ATOM 2443 C CA . ASN A 1 310 ? 9.891 26.594 -32.688 1 22.34 310 ASN A CA 1
ATOM 2444 C C . ASN A 1 310 ? 11.234 27.297 -32.875 1 22.34 310 ASN A C 1
ATOM 2446 O O . ASN A 1 310 ? 12.203 27.016 -32.188 1 22.34 310 ASN A O 1
ATOM 2450 N N . GLY A 1 311 ? 11.734 27.484 -34.219 1 18.41 311 GLY A N 1
ATOM 2451 C CA . GLY A 1 311 ? 12.211 28.828 -34.5 1 18.41 311 GLY A CA 1
ATOM 2452 C C . GLY A 1 311 ? 11.281 29.906 -34 1 18.41 311 GLY A C 1
ATOM 2453 O O . GLY A 1 311 ? 10.078 29.688 -33.844 1 18.41 311 GLY A O 1
ATOM 2454 N N . MET B 1 1 ? 0.863 12.664 -8.703 1 34.81 1 MET B N 1
ATOM 2455 C CA . MET B 1 1 ? 0.858 14.117 -8.859 1 34.81 1 MET B CA 1
ATOM 2456 C C . MET B 1 1 ? -0.253 14.555 -9.812 1 34.81 1 MET B C 1
ATOM 2458 O O . MET B 1 1 ? -0.511 13.891 -10.82 1 34.81 1 MET B O 1
ATOM 2462 N N . PRO B 1 2 ? -1.07 15.461 -9.227 1 43.25 2 PRO B N 1
ATOM 2463 C CA . PRO B 1 2 ? -2.111 15.953 -10.133 1 43.25 2 PRO B CA 1
ATOM 2464 C C . PRO B 1 2 ? -1.54 16.531 -11.43 1 43.25 2 PRO B C 1
ATOM 2466 O O . PRO B 1 2 ? -0.442 17.094 -11.43 1 43.25 2 PRO B O 1
ATOM 2469 N N . LYS B 1 3 ? -1.966 16.016 -12.602 1 51.06 3 LYS B N 1
ATOM 2470 C CA . LYS B 1 3 ? -1.636 16.609 -13.891 1 51.06 3 LYS B CA 1
ATOM 2471 C C . LYS B 1 3 ? -2.252 18 -14.023 1 51.06 3 LYS B C 1
ATOM 2473 O O . LYS B 1 3 ? -3.391 18.219 -13.609 1 51.06 3 LYS B O 1
ATOM 2478 N N . CYS B 1 4 ? -1.356 19.109 -14.234 1 49.72 4 CYS B N 1
ATOM 2479 C CA . CYS B 1 4 ? -1.801 20.484 -14.438 1 49.72 4 CYS B CA 1
ATOM 2480 C C . CYS B 1 4 ? -2.445 20.656 -15.805 1 49.72 4 CYS B C 1
ATOM 2482 O O . CYS B 1 4 ? -1.942 20.141 -16.797 1 49.72 4 CYS B O 1
ATOM 2484 N N . MET B 1 5 ? -3.781 20.844 -15.859 1 62.34 5 MET B N 1
ATOM 2485 C CA . MET B 1 5 ? -4.484 21.172 -17.094 1 62.34 5 MET B CA 1
ATOM 2486 C C . MET B 1 5 ? -5.102 22.562 -17.031 1 62.34 5 MET B C 1
ATOM 2488 O O . MET B 1 5 ? -5.227 23.141 -15.945 1 62.34 5 MET B O 1
ATOM 2492 N N . ARG B 1 6 ? -5.109 23.172 -18.203 1 52.78 6 ARG B N 1
ATOM 2493 C CA . ARG B 1 6 ? -5.754 24.484 -18.312 1 52.78 6 ARG B CA 1
ATOM 2494 C C . ARG B 1 6 ? -7.266 24.344 -18.422 1 52.78 6 ARG B C 1
ATOM 2496 O O . ARG B 1 6 ? -7.766 23.562 -19.234 1 52.78 6 ARG B O 1
ATOM 2503 N N . TYR B 1 7 ? -7.938 24.812 -17.297 1 48.03 7 TYR B N 1
ATOM 2504 C CA . TYR B 1 7 ? -9.398 24.891 -17.297 1 48.03 7 TYR B CA 1
ATOM 2505 C C . TYR B 1 7 ? -9.867 26.328 -17.156 1 48.03 7 TYR B C 1
ATOM 2507 O O . TYR B 1 7 ? -9.523 27.016 -16.188 1 48.03 7 TYR B O 1
ATOM 2515 N N . LYS B 1 8 ? -10.688 26.859 -17.984 1 61.09 8 LYS B N 1
ATOM 2516 C CA . LYS B 1 8 ? -11.227 28.219 -17.984 1 61.09 8 LYS B CA 1
ATOM 2517 C C . LYS B 1 8 ? -10.117 29.25 -17.766 1 61.09 8 LYS B C 1
ATOM 2519 O O . LYS B 1 8 ? -10.258 30.156 -16.938 1 61.09 8 LYS B O 1
ATOM 2524 N N . ASN B 1 9 ? -9.094 29 -18.328 1 68.06 9 ASN B N 1
ATOM 2525 C CA . ASN B 1 9 ? -7.941 29.891 -18.344 1 68.06 9 ASN B CA 1
ATOM 2526 C C . ASN B 1 9 ? -7.203 29.875 -17.016 1 68.06 9 ASN B C 1
ATOM 2528 O O . ASN B 1 9 ? -6.555 30.844 -16.641 1 68.06 9 ASN B O 1
ATOM 2532 N N . GLN B 1 10 ? -7.672 28.984 -16.281 1 76.62 10 GLN B N 1
ATOM 2533 C CA . GLN B 1 10 ? -6.977 28.828 -15 1 76.62 10 GLN B CA 1
ATOM 2534 C C . GLN B 1 10 ? -6.215 27.5 -14.945 1 76.62 10 GLN B C 1
ATOM 2536 O O . GLN B 1 10 ? -6.668 26.5 -15.492 1 76.62 10 GLN B O 1
ATOM 2541 N N . ASN B 1 11 ? -5.02 27.594 -14.391 1 85.44 11 ASN B N 1
ATOM 2542 C CA . ASN B 1 11 ? -4.285 26.359 -14.141 1 85.44 11 ASN B CA 1
ATOM 2543 C C . ASN B 1 11 ? -4.922 25.547 -13.016 1 85.44 11 ASN B C 1
ATOM 2545 O O . ASN B 1 11 ? -5.277 26.109 -11.969 1 85.44 11 ASN B O 1
ATOM 2549 N N . VAL B 1 12 ? -5.211 24.328 -13.359 1 90.94 12 VAL B N 1
ATOM 2550 C CA . VAL B 1 12 ? -5.902 23.484 -12.391 1 90.94 12 VAL B CA 1
ATOM 2551 C C . VAL B 1 12 ? -5.102 22.203 -12.156 1 90.94 12 VAL B C 1
ATOM 2553 O O . VAL B 1 12 ? -4.203 21.875 -12.938 1 90.94 12 VAL B O 1
ATOM 2556 N N . ALA B 1 13 ? -5.312 21.578 -11.016 1 92.62 13 ALA B N 1
ATOM 2557 C CA . ALA B 1 13 ? -4.773 20.25 -10.711 1 92.62 13 ALA B CA 1
ATOM 2558 C C . ALA B 1 13 ? -5.785 19.156 -11.047 1 92.62 13 ALA B C 1
ATOM 2560 O O . ALA B 1 13 ? -6.969 19.281 -10.727 1 92.62 13 ALA B O 1
ATOM 2561 N N . ILE B 1 14 ? -5.297 18.109 -11.711 1 91.69 14 ILE B N 1
ATOM 2562 C CA . ILE B 1 14 ? -6.172 17.016 -12.117 1 91.69 14 ILE B CA 1
ATOM 2563 C C . ILE B 1 14 ? -5.715 15.719 -11.461 1 91.69 14 ILE B C 1
ATOM 2565 O O . ILE B 1 14 ? -4.559 15.312 -11.602 1 91.69 14 ILE B O 1
ATOM 2569 N N . LYS B 1 15 ? -6.59 15.086 -10.719 1 91.75 15 LYS B N 1
ATOM 2570 C CA . LYS B 1 15 ? -6.387 13.734 -10.203 1 91.75 15 LYS B CA 1
ATOM 2571 C C . LYS B 1 15 ? -7.109 12.703 -11.07 1 91.75 15 LYS B C 1
ATOM 2573 O O . LYS B 1 15 ? -8.336 12.719 -11.164 1 91.75 15 LYS B O 1
ATOM 2578 N N . VAL B 1 16 ? -6.301 11.891 -11.727 1 91.06 16 VAL B N 1
ATOM 2579 C CA . VAL B 1 16 ? -6.867 10.836 -12.555 1 91.06 16 VAL B CA 1
ATOM 2580 C C . VAL B 1 16 ? -7 9.555 -11.727 1 91.06 16 VAL B C 1
ATOM 2582 O O . VAL B 1 16 ? -6.031 9.102 -11.109 1 91.06 16 VAL B O 1
ATOM 2585 N N . VAL B 1 17 ? -8.203 8.992 -11.719 1 90.38 17 VAL B N 1
ATOM 2586 C CA . VAL B 1 17 ? -8.461 7.746 -11.008 1 90.38 17 VAL B CA 1
ATOM 2587 C C . VAL B 1 17 ? -8.633 6.602 -12.008 1 90.38 17 VAL B C 1
ATOM 2589 O O . VAL B 1 17 ? -9.492 6.66 -12.883 1 90.38 17 VAL B O 1
ATOM 2592 N N . HIS B 1 18 ? -7.898 5.605 -11.805 1 86.38 18 HIS B N 1
ATOM 2593 C CA . HIS B 1 18 ? -7.977 4.465 -12.711 1 86.38 18 HIS B CA 1
ATOM 2594 C C . HIS B 1 18 ? -9.117 3.529 -12.32 1 86.38 18 HIS B C 1
ATOM 2596 O O . HIS B 1 18 ? -9.289 3.215 -11.141 1 86.38 18 HIS B O 1
ATOM 2602 N N . LYS B 1 19 ? -9.961 3.059 -13.227 1 82.31 19 LYS B N 1
ATOM 2603 C CA . LYS B 1 19 ? -11.164 2.268 -13 1 82.31 19 LYS B CA 1
ATOM 2604 C C . LYS B 1 19 ? -10.812 0.847 -12.562 1 82.31 19 LYS B C 1
ATOM 2606 O O . LYS B 1 19 ? -11.617 0.176 -11.914 1 82.31 19 LYS B O 1
ATOM 2611 N N . GLY B 1 20 ? -9.711 0.38 -12.703 1 78.31 20 GLY B N 1
ATOM 2612 C CA . GLY B 1 20 ? -9.383 -1.008 -12.414 1 78.31 20 GLY B CA 1
ATOM 2613 C C . GLY B 1 20 ? -9.531 -1.919 -13.617 1 78.31 20 GLY B C 1
ATOM 2614 O O . GLY B 1 20 ? -9.93 -1.472 -14.695 1 78.31 20 GLY B O 1
ATOM 2615 N N . GLU B 1 21 ? -9.266 -3.246 -13.414 1 74.81 21 GLU B N 1
ATOM 2616 C CA . GLU B 1 21 ? -9.211 -4.172 -14.539 1 74.81 21 GLU B CA 1
ATOM 2617 C C . GLU B 1 21 ? -10.391 -5.141 -14.523 1 74.81 21 GLU B C 1
ATOM 2619 O O . GLU B 1 21 ? -10.82 -5.625 -15.57 1 74.81 21 GLU B O 1
ATOM 2624 N N . THR B 1 22 ? -10.914 -5.422 -13.328 1 79.94 22 THR B N 1
ATOM 2625 C CA . THR B 1 22 ? -12.008 -6.375 -13.195 1 79.94 22 THR B CA 1
ATOM 2626 C C . THR B 1 22 ? -13.32 -5.652 -12.914 1 79.94 22 THR B C 1
ATOM 2628 O O . THR B 1 22 ? -13.32 -4.535 -12.398 1 79.94 22 THR B O 1
ATOM 2631 N N . PRO B 1 23 ? -14.414 -6.281 -13.234 1 82.75 23 PRO B N 1
ATOM 2632 C CA . PRO B 1 23 ? -15.719 -5.664 -12.961 1 82.75 23 PRO B CA 1
ATOM 2633 C C . PRO B 1 23 ? -15.914 -5.32 -11.492 1 82.75 23 PRO B C 1
ATOM 2635 O O . PRO B 1 23 ? -16.438 -4.258 -11.164 1 82.75 23 PRO B O 1
ATOM 2638 N N . GLU B 1 24 ? -15.477 -6.176 -10.633 1 81.31 24 GLU B N 1
ATOM 2639 C CA . GLU B 1 24 ? -15.602 -5.934 -9.195 1 81.31 24 GLU B CA 1
ATOM 2640 C C . GLU B 1 24 ? -14.766 -4.73 -8.766 1 81.31 24 GLU B C 1
ATOM 2642 O O . GLU B 1 24 ? -15.227 -3.895 -7.988 1 81.31 24 GLU B O 1
ATOM 2647 N N . GLU B 1 25 ? -13.578 -4.719 -9.289 1 83.69 25 GLU B N 1
ATOM 2648 C CA . GLU B 1 25 ? -12.703 -3.594 -8.969 1 83.69 25 GLU B CA 1
ATOM 2649 C C . GLU B 1 25 ? -13.273 -2.283 -9.516 1 83.69 25 GLU B C 1
ATOM 2651 O O . GLU B 1 25 ? -13.172 -1.242 -8.859 1 83.69 25 GLU B O 1
ATOM 2656 N N . ILE B 1 26 ? -13.797 -2.361 -10.672 1 86.38 26 ILE B N 1
ATOM 2657 C CA . ILE B 1 26 ? -14.352 -1.18 -11.32 1 86.38 26 ILE B CA 1
ATOM 2658 C C . ILE B 1 26 ? -15.5 -0.619 -10.477 1 86.38 26 ILE B C 1
ATOM 2660 O O . ILE B 1 26 ? -15.547 0.583 -10.211 1 86.38 26 ILE B O 1
ATOM 2664 N N . VAL B 1 27 ? -16.391 -1.458 -10.062 1 88.38 27 VAL B N 1
ATOM 2665 C CA . VAL B 1 27 ? -17.531 -1.046 -9.25 1 88.38 27 VAL B CA 1
ATOM 2666 C C . VAL B 1 27 ? -17.031 -0.411 -7.949 1 88.38 27 VAL B C 1
ATOM 2668 O O . VAL B 1 27 ? -17.531 0.642 -7.539 1 88.38 27 VAL B O 1
ATOM 2671 N N . LYS B 1 28 ? -16.109 -1.012 -7.348 1 85.94 28 LYS B N 1
ATOM 2672 C CA . LYS B 1 28 ? -15.555 -0.512 -6.086 1 85.94 28 LYS B CA 1
ATOM 2673 C C . LYS B 1 28 ? -14.891 0.848 -6.277 1 85.94 28 LYS B C 1
ATOM 2675 O O . LYS B 1 28 ? -15.094 1.763 -5.477 1 85.94 28 LYS B O 1
ATOM 2680 N N . ARG B 1 29 ? -14.117 0.956 -7.316 1 90.25 29 ARG B N 1
ATOM 2681 C CA . ARG B 1 29 ? -13.406 2.199 -7.582 1 90.25 29 ARG B CA 1
ATOM 2682 C C . ARG B 1 29 ? -14.375 3.32 -7.945 1 90.25 29 ARG B C 1
ATOM 2684 O O . ARG B 1 29 ? -14.141 4.48 -7.602 1 90.25 29 ARG B O 1
ATOM 2691 N N . GLU B 1 30 ? -15.367 2.971 -8.656 1 91.81 30 GLU B N 1
ATOM 2692 C CA . GLU B 1 30 ? -16.375 3.963 -8.992 1 91.81 30 GLU B CA 1
ATOM 2693 C C . GLU B 1 30 ? -17.109 4.453 -7.742 1 91.81 30 GLU B C 1
ATOM 2695 O O . GLU B 1 30 ? -17.391 5.648 -7.613 1 91.81 30 GLU B O 1
ATOM 2700 N N . ALA B 1 31 ? -17.406 3.559 -6.902 1 89.75 31 ALA B N 1
ATOM 2701 C CA . ALA B 1 31 ? -18.047 3.932 -5.648 1 89.75 31 ALA B CA 1
ATOM 2702 C C . ALA B 1 31 ? -17.141 4.836 -4.816 1 89.75 31 ALA B C 1
ATOM 2704 O O . ALA B 1 31 ? -17.609 5.824 -4.238 1 89.75 31 ALA B O 1
ATOM 2705 N N . HIS B 1 32 ? -15.922 4.484 -4.746 1 90.12 32 HIS B N 1
ATOM 2706 C CA . HIS B 1 32 ? -14.945 5.297 -4.031 1 90.12 32 HIS B CA 1
ATOM 2707 C C . HIS B 1 32 ? -14.844 6.695 -4.625 1 90.12 32 HIS B C 1
ATOM 2709 O O . HIS B 1 32 ? -14.789 7.684 -3.893 1 90.12 32 HIS B O 1
ATOM 2715 N N . PHE B 1 33 ? -14.781 6.707 -5.926 1 93.56 33 PHE B N 1
ATOM 2716 C CA . PHE B 1 33 ? -14.711 7.973 -6.648 1 93.56 33 PHE B CA 1
ATOM 2717 C C . PHE B 1 33 ? -15.938 8.836 -6.344 1 93.56 33 PHE B C 1
ATOM 2719 O O . PHE B 1 33 ? -15.812 10.023 -6.055 1 93.56 33 PHE B O 1
ATOM 2726 N N . GLY B 1 34 ? -17.094 8.25 -6.445 1 93.25 34 GLY B N 1
ATOM 2727 C CA . GLY B 1 34 ? -18.328 8.961 -6.148 1 93.25 34 GLY B CA 1
ATOM 2728 C C . GLY B 1 34 ? -18.359 9.539 -4.746 1 93.25 34 GLY B C 1
ATOM 2729 O O . GLY B 1 34 ? -18.781 10.68 -4.551 1 93.25 34 GLY B O 1
ATOM 2730 N N . ARG B 1 35 ? -17.906 8.805 -3.793 1 91 35 ARG B N 1
ATOM 2731 C CA . ARG B 1 35 ? -17.875 9.25 -2.406 1 91 35 ARG B CA 1
ATOM 2732 C C . ARG B 1 35 ? -16.922 10.43 -2.236 1 91 35 ARG B C 1
ATOM 2734 O O . ARG B 1 35 ? -17.234 11.398 -1.538 1 91 35 ARG B O 1
ATOM 2741 N N . GLU B 1 36 ? -15.766 10.289 -2.807 1 93.25 36 GLU B N 1
ATOM 2742 C CA . GLU B 1 36 ? -14.789 11.367 -2.727 1 93.25 36 GLU B CA 1
ATOM 2743 C C . GLU B 1 36 ? -15.359 12.664 -3.299 1 93.25 36 GLU B C 1
ATOM 2745 O O . GLU B 1 36 ? -15.25 13.727 -2.678 1 93.25 36 GLU B O 1
ATOM 2750 N N . VAL B 1 37 ? -15.992 12.586 -4.418 1 94.31 37 VAL B N 1
ATOM 2751 C CA . VAL B 1 37 ? -16.562 13.742 -5.086 1 94.31 37 VAL B CA 1
ATOM 2752 C C . VAL B 1 37 ? -17.688 14.344 -4.23 1 94.31 37 VAL B C 1
ATOM 2754 O O . VAL B 1 37 ? -17.766 15.562 -4.066 1 94.31 37 VAL B O 1
ATOM 2757 N N . ALA B 1 38 ? -18.484 13.492 -3.697 1 93.69 38 ALA B N 1
ATOM 2758 C CA . ALA B 1 38 ? -19.578 13.945 -2.848 1 93.69 38 ALA B CA 1
ATOM 2759 C C . ALA B 1 38 ? -19.047 14.711 -1.64 1 93.69 38 ALA B C 1
ATOM 2761 O O . ALA B 1 38 ? -19.594 15.758 -1.271 1 93.69 38 ALA B O 1
ATOM 2762 N N . MET B 1 39 ? -18.047 14.219 -1.086 1 93.06 39 MET B N 1
ATOM 2763 C CA . MET B 1 39 ? -17.484 14.859 0.094 1 93.06 39 MET B CA 1
ATOM 2764 C C . MET B 1 39 ? -16.844 16.188 -0.27 1 93.06 39 MET B C 1
ATOM 2766 O O . MET B 1 39 ? -17.047 17.188 0.423 1 93.06 39 MET B O 1
ATOM 2770 N N . LEU B 1 40 ? -16.094 16.172 -1.343 1 92.31 40 LEU B N 1
ATOM 2771 C CA . LEU B 1 40 ? -15.438 17.391 -1.805 1 92.31 40 LEU B CA 1
ATOM 2772 C C . LEU B 1 40 ? -16.453 18.469 -2.145 1 92.31 40 LEU B C 1
ATOM 2774 O O . LEU B 1 40 ? -16.203 19.656 -1.919 1 92.31 40 LEU B O 1
ATOM 2778 N N . SER B 1 41 ? -17.547 18.078 -2.633 1 93.75 41 SER B N 1
ATOM 2779 C CA . SER B 1 41 ? -18.562 19.016 -3.107 1 93.75 41 SER B CA 1
ATOM 2780 C C . SER B 1 41 ? -19.344 19.625 -1.947 1 93.75 41 SER B C 1
ATOM 2782 O O . SER B 1 41 ? -19.969 20.672 -2.098 1 93.75 41 SER B O 1
ATOM 2784 N N . ARG B 1 42 ? -19.266 19.047 -0.798 1 93.25 42 ARG B N 1
ATOM 2785 C CA . ARG B 1 42 ? -20.109 19.438 0.326 1 93.25 42 ARG B CA 1
ATOM 2786 C C . ARG B 1 42 ? -19.406 20.469 1.21 1 93.25 42 ARG B C 1
ATOM 2788 O O . ARG B 1 42 ? -20.047 21.125 2.043 1 93.25 42 ARG B O 1
ATOM 2795 N N . VAL B 1 43 ? -18.141 20.547 1.021 1 95.06 43 VAL B N 1
ATOM 2796 C CA . VAL B 1 43 ? -17.406 21.375 1.964 1 95.06 43 VAL B CA 1
ATOM 2797 C C . VAL B 1 43 ? -16.641 22.453 1.207 1 95.06 43 VAL B C 1
ATOM 2799 O O . VAL B 1 43 ? -16.141 22.219 0.104 1 95.06 43 VAL B O 1
ATOM 2802 N N . GLN B 1 44 ? -16.656 23.672 1.784 1 95.75 44 GLN B N 1
ATOM 2803 C CA . GLN B 1 44 ? -15.844 24.797 1.323 1 95.75 44 GLN B CA 1
ATOM 2804 C C . GLN B 1 44 ? -15.188 25.516 2.496 1 95.75 44 GLN B C 1
ATOM 2806 O O . GLN B 1 44 ? -15.867 25.906 3.449 1 95.75 44 GLN B O 1
ATOM 2811 N N . HIS B 1 45 ? -13.938 25.656 2.418 1 97.62 45 HIS B N 1
ATOM 2812 C CA . HIS B 1 45 ? -13.141 26.297 3.459 1 97.62 45 HIS B CA 1
ATOM 2813 C C . HIS B 1 45 ? -11.805 26.781 2.912 1 97.62 45 HIS B C 1
ATOM 2815 O O . HIS B 1 45 ? -11.234 26.156 2.014 1 97.62 45 HIS B O 1
ATOM 2821 N N . LYS B 1 46 ? -11.289 27.828 3.467 1 97.62 46 LYS B N 1
ATOM 2822 C CA . LYS B 1 46 ? -10.039 28.422 2.99 1 97.62 46 LYS B CA 1
ATOM 2823 C C . LYS B 1 46 ? -8.883 27.438 3.137 1 97.62 46 LYS B C 1
ATOM 2825 O O . LYS B 1 46 ? -7.898 27.516 2.4 1 97.62 46 LYS B O 1
ATOM 2830 N N . ASN B 1 47 ? -8.984 26.484 4.078 1 98.5 47 ASN B N 1
ATOM 2831 C CA . ASN B 1 47 ? -7.902 25.531 4.324 1 98.5 47 ASN B CA 1
ATOM 2832 C C . ASN B 1 47 ? -8.219 24.156 3.727 1 98.5 47 ASN B C 1
ATOM 2834 O O . ASN B 1 47 ? -7.59 23.156 4.086 1 98.5 47 ASN B O 1
ATOM 2838 N N . LEU B 1 48 ? -9.188 24.078 2.863 1 98.19 48 LEU B N 1
ATOM 2839 C CA . LEU B 1 48 ? -9.477 22.922 2.016 1 98.19 48 LEU B CA 1
ATOM 2840 C C . LEU B 1 48 ? -9.297 23.281 0.543 1 98.19 48 LEU B C 1
ATOM 2842 O O . LEU B 1 48 ? -9.656 24.375 0.11 1 98.19 48 LEU B O 1
ATOM 2846 N N . VAL B 1 49 ? -8.703 22.312 -0.158 1 97.38 49 VAL B N 1
ATOM 2847 C CA . VAL B 1 49 ? -8.5 22.562 -1.583 1 97.38 49 VAL B CA 1
ATOM 2848 C C . VAL B 1 49 ? -9.844 22.828 -2.256 1 97.38 49 VAL B C 1
ATOM 2850 O O . VAL B 1 49 ? -10.844 22.172 -1.951 1 97.38 49 VAL B O 1
ATOM 2853 N N . LYS B 1 50 ? -9.828 23.734 -3.123 1 95.81 50 LYS B N 1
ATOM 2854 C CA . LYS B 1 50 ? -11.062 24.109 -3.814 1 95.81 50 LYS B CA 1
ATOM 2855 C C . LYS B 1 50 ? -11.422 23.078 -4.879 1 95.81 50 LYS B C 1
ATOM 2857 O O . LYS B 1 50 ? -10.648 22.844 -5.809 1 95.81 50 LYS B O 1
ATOM 2862 N N . PHE B 1 51 ? -12.594 22.562 -4.73 1 95.75 51 PHE B N 1
ATOM 2863 C CA . PHE B 1 51 ? -13.148 21.641 -5.727 1 95.75 51 PHE B CA 1
ATOM 2864 C C . PHE B 1 51 ? -13.711 22.422 -6.914 1 95.75 51 PHE B C 1
ATOM 2866 O O . PHE B 1 51 ? -14.547 23.297 -6.742 1 95.75 51 PHE B O 1
ATOM 2873 N N . MET B 1 52 ? -13.312 21.984 -8.102 1 94.25 52 MET B N 1
ATOM 2874 C CA . MET B 1 52 ? -13.727 22.734 -9.289 1 94.25 52 MET B CA 1
ATOM 2875 C C . MET B 1 52 ? -14.633 21.891 -10.172 1 94.25 52 MET B C 1
ATOM 2877 O O . MET B 1 52 ? -15.422 22.422 -10.953 1 94.25 52 MET B O 1
ATOM 2881 N N . GLY B 1 53 ? -14.492 20.594 -10.07 1 93.69 53 GLY B N 1
ATOM 2882 C CA . GLY B 1 53 ? -15.359 19.719 -10.844 1 93.69 53 GLY B CA 1
ATOM 2883 C C . GLY B 1 53 ? -14.836 18.297 -10.93 1 93.69 53 GLY B C 1
ATOM 2884 O O . GLY B 1 53 ? -13.758 17.984 -10.414 1 93.69 53 GLY B O 1
ATOM 2885 N N . ALA B 1 54 ? -15.711 17.391 -11.43 1 95.06 54 ALA B N 1
ATOM 2886 C CA . ALA B 1 54 ? -15.344 15.992 -11.625 1 95.06 54 ALA B CA 1
ATOM 2887 C C . ALA B 1 54 ? -16.016 15.414 -12.859 1 95.06 54 ALA B C 1
ATOM 2889 O O . ALA B 1 54 ? -17.016 15.961 -13.344 1 95.06 54 ALA B O 1
ATOM 2890 N N . CYS B 1 55 ? -15.359 14.477 -13.445 1 92.94 55 CYS B N 1
ATOM 2891 C CA . CYS B 1 55 ? -15.906 13.734 -14.578 1 92.94 55 CYS B CA 1
ATOM 2892 C C . CYS B 1 55 ? -15.797 12.227 -14.344 1 92.94 55 CYS B C 1
ATOM 2894 O O . CYS B 1 55 ? -14.75 11.734 -13.93 1 92.94 55 CYS B O 1
ATOM 2896 N N . MET B 1 56 ? -16.859 11.539 -14.641 1 90.5 56 MET B N 1
ATOM 2897 C CA . MET B 1 56 ? -16.859 10.094 -14.422 1 90.5 56 MET B CA 1
ATOM 2898 C C . MET B 1 56 ? -16.484 9.352 -15.703 1 90.5 56 MET B C 1
ATOM 2900 O O . MET B 1 56 ? -15.867 8.281 -15.648 1 90.5 56 MET B O 1
ATOM 2904 N N . GLU B 1 57 ? -16.938 9.82 -16.812 1 87.94 57 GLU B N 1
ATOM 2905 C CA . GLU B 1 57 ? -16.656 9.211 -18.109 1 87.94 57 GLU B CA 1
ATOM 2906 C C . GLU B 1 57 ? -16.078 10.234 -19.078 1 87.94 57 GLU B C 1
ATOM 2908 O O . GLU B 1 57 ? -16.422 11.422 -19.016 1 87.94 57 GLU B O 1
ATOM 2913 N N . PRO B 1 58 ? -15.117 9.766 -20 1 87.69 58 PRO B N 1
ATOM 2914 C CA . PRO B 1 58 ? -14.609 8.422 -20.266 1 87.69 58 PRO B CA 1
ATOM 2915 C C . PRO B 1 58 ? -13.578 7.969 -19.234 1 87.69 58 PRO B C 1
ATOM 2917 O O . PRO B 1 58 ? -13.312 6.77 -19.109 1 87.69 58 PRO B O 1
ATOM 2920 N N . ILE B 1 59 ? -12.969 8.898 -18.547 1 89.88 59 ILE B N 1
ATOM 2921 C CA . ILE B 1 59 ? -12.039 8.602 -17.469 1 89.88 59 ILE B CA 1
ATOM 2922 C C . ILE B 1 59 ? -12.469 9.336 -16.203 1 89.88 59 ILE B C 1
ATOM 2924 O O . ILE B 1 59 ? -13.016 10.438 -16.281 1 89.88 59 ILE B O 1
ATOM 2928 N N . MET B 1 60 ? -12.266 8.727 -15.094 1 93.12 60 MET B N 1
ATOM 2929 C CA . MET B 1 60 ? -12.625 9.359 -13.828 1 93.12 60 MET B CA 1
ATOM 2930 C C . MET B 1 60 ? -11.586 10.406 -13.43 1 93.12 60 MET B C 1
ATOM 2932 O O . MET B 1 60 ? -10.406 10.094 -13.281 1 93.12 60 MET B O 1
ATOM 2936 N N . VAL B 1 61 ? -12.086 11.633 -13.242 1 94.06 61 VAL B N 1
ATOM 2937 C CA . VAL B 1 61 ? -11.172 12.727 -12.938 1 94.06 61 VAL B CA 1
ATOM 2938 C C . VAL B 1 61 ? -11.789 13.648 -11.891 1 94.06 61 VAL B C 1
ATOM 2940 O O . VAL B 1 61 ? -13 13.891 -11.906 1 94.06 61 VAL B O 1
ATOM 2943 N N . ILE B 1 62 ? -10.961 14.133 -11.008 1 95.06 62 ILE B N 1
ATOM 2944 C CA . ILE B 1 62 ? -11.305 15.203 -10.07 1 95.06 62 ILE B CA 1
ATOM 2945 C C . ILE B 1 62 ? -10.453 16.438 -10.352 1 95.06 62 ILE B C 1
ATOM 2947 O O . ILE B 1 62 ? -9.227 16.328 -10.484 1 95.06 62 ILE B O 1
ATOM 2951 N N . VAL B 1 63 ? -11.07 17.578 -10.484 1 94.06 63 VAL B N 1
ATOM 2952 C CA . VAL B 1 63 ? -10.383 18.828 -10.789 1 94.06 63 VAL B CA 1
ATOM 2953 C C . VAL B 1 63 ? -10.406 19.75 -9.57 1 94.06 63 VAL B C 1
ATOM 2955 O O . VAL B 1 63 ? -11.477 20.031 -9.023 1 94.06 63 VAL B O 1
ATOM 2958 N N . THR B 1 64 ? -9.234 20.188 -9.148 1 95.12 64 THR B N 1
ATOM 2959 C CA . THR B 1 64 ? -9.109 21.109 -8.023 1 95.12 64 THR B CA 1
ATOM 2960 C C . THR B 1 64 ? -8.195 22.266 -8.375 1 95.12 64 THR B C 1
ATOM 2962 O O . THR B 1 64 ? -7.57 22.266 -9.438 1 95.12 64 THR B O 1
ATOM 2965 N N . GLU B 1 65 ? -8.172 23.328 -7.543 1 94.69 65 GLU B N 1
ATOM 2966 C CA . GLU B 1 65 ? -7.227 24.422 -7.727 1 94.69 65 GLU B CA 1
ATOM 2967 C C . GLU B 1 65 ? -5.785 23.922 -7.699 1 94.69 65 GLU B C 1
ATOM 2969 O O . GLU B 1 65 ? -5.484 22.922 -7.062 1 94.69 65 GLU B O 1
ATOM 2974 N N . LEU B 1 66 ? -4.988 24.609 -8.445 1 93.69 66 LEU B N 1
ATOM 2975 C CA . LEU B 1 66 ? -3.562 24.312 -8.461 1 93.69 66 LEU B CA 1
ATOM 2976 C C . LEU B 1 66 ? -2.832 25.094 -7.371 1 93.69 66 LEU B C 1
ATOM 2978 O O . LEU B 1 66 ? -2.959 26.312 -7.281 1 93.69 66 LEU B O 1
ATOM 2982 N N . LEU B 1 67 ? -2.098 24.406 -6.586 1 94.88 67 LEU B N 1
ATOM 2983 C CA . LEU B 1 67 ? -1.374 25.031 -5.48 1 94.88 67 LEU B CA 1
ATOM 2984 C C . LEU B 1 67 ? 0.131 24.844 -5.641 1 94.88 67 LEU B C 1
ATOM 2986 O O . LEU B 1 67 ? 0.605 24.516 -6.73 1 94.88 67 LEU B O 1
ATOM 2990 N N . GLY B 1 68 ? 0.918 25.25 -4.578 1 92.19 68 GLY B N 1
ATOM 2991 C CA . GLY B 1 68 ? 2.361 25.391 -4.699 1 92.19 68 GLY B CA 1
ATOM 2992 C C . GLY B 1 68 ? 3.102 24.078 -4.488 1 92.19 68 GLY B C 1
ATOM 2993 O O . GLY B 1 68 ? 4.336 24.047 -4.527 1 92.19 68 GLY B O 1
ATOM 2994 N N . GLY B 1 69 ? 2.512 22.984 -4.27 1 92.69 69 GLY B N 1
ATOM 2995 C CA . GLY B 1 69 ? 3.164 21.719 -3.996 1 92.69 69 GLY B CA 1
ATOM 2996 C C . GLY B 1 69 ? 2.807 21.141 -2.639 1 92.69 69 GLY B C 1
ATOM 2997 O O . GLY B 1 69 ? 2.131 21.797 -1.841 1 92.69 69 GLY B O 1
ATOM 2998 N N . THR B 1 70 ? 3.342 19.938 -2.443 1 95.44 70 THR B N 1
ATOM 2999 C CA . THR B 1 70 ? 2.973 19.25 -1.212 1 95.44 70 THR B CA 1
ATOM 3000 C C . THR B 1 70 ? 3.838 19.719 -0.047 1 95.44 70 THR B C 1
ATOM 3002 O O . THR B 1 70 ? 4.988 20.109 -0.244 1 95.44 70 THR B O 1
ATOM 3005 N N . LEU B 1 71 ? 3.248 19.656 1.092 1 97.44 71 LEU B N 1
ATOM 3006 C CA . LEU B 1 71 ? 4.004 19.906 2.312 1 97.44 71 LEU B CA 1
ATOM 3007 C C . LEU B 1 71 ? 5.152 18.922 2.461 1 97.44 71 LEU B C 1
ATOM 3009 O O . LEU B 1 71 ? 6.234 19.281 2.928 1 97.44 71 LEU B O 1
ATOM 3013 N N . ARG B 1 72 ? 4.949 17.641 2.061 1 95.81 72 ARG B N 1
ATOM 3014 C CA . ARG B 1 72 ? 6 16.641 2.1 1 95.81 72 ARG B CA 1
ATOM 3015 C C . ARG B 1 72 ? 7.23 17.094 1.321 1 95.81 72 ARG B C 1
ATOM 3017 O O . ARG B 1 72 ? 8.344 17.062 1.841 1 95.81 72 ARG B O 1
ATOM 3024 N N . LYS B 1 73 ? 7.051 17.516 0.147 1 93.06 73 LYS B N 1
ATOM 3025 C CA . LYS B 1 73 ? 8.156 17.969 -0.69 1 93.06 73 LYS B CA 1
ATOM 3026 C C . LYS B 1 73 ? 8.875 19.156 -0.054 1 93.06 73 LYS B C 1
ATOM 3028 O O . LYS B 1 73 ? 10.102 19.219 -0.05 1 93.06 73 LYS B O 1
ATOM 3033 N N . TYR B 1 74 ? 8.094 20.094 0.421 1 95.62 74 TYR B N 1
ATOM 3034 C CA . TYR B 1 74 ? 8.648 21.281 1.062 1 95.62 74 TYR B CA 1
ATOM 3035 C C . TYR B 1 74 ? 9.516 20.891 2.256 1 95.62 74 TYR B C 1
ATOM 3037 O O . TYR B 1 74 ? 10.656 21.359 2.379 1 95.62 74 TYR B O 1
ATOM 3045 N N . LEU B 1 75 ? 9.008 20 3.096 1 96.31 75 LEU B N 1
ATOM 3046 C CA . LEU B 1 75 ? 9.727 19.594 4.297 1 96.31 75 LEU B CA 1
ATOM 3047 C C . LEU B 1 75 ? 11.023 18.875 3.938 1 96.31 75 LEU B C 1
ATOM 3049 O O . LEU B 1 75 ? 12.086 19.203 4.469 1 96.31 75 LEU B O 1
ATOM 3053 N N . VAL B 1 76 ? 10.953 17.953 3.064 1 93.62 76 VAL B N 1
ATOM 3054 C CA . VAL B 1 76 ? 12.117 17.156 2.688 1 93.62 76 VAL B CA 1
ATOM 3055 C C . VAL B 1 76 ? 13.188 18.062 2.084 1 93.62 76 VAL B C 1
ATOM 3057 O O . VAL B 1 76 ? 14.375 17.922 2.393 1 93.62 76 VAL B O 1
ATOM 3060 N N . ASN B 1 77 ? 12.812 19 1.271 1 91.19 77 ASN B N 1
ATOM 3061 C CA . ASN B 1 77 ? 13.758 19.875 0.585 1 91.19 77 ASN B CA 1
ATOM 3062 C C . ASN B 1 77 ? 14.438 20.844 1.558 1 91.19 77 ASN B C 1
ATOM 3064 O O . ASN B 1 77 ? 15.5 21.391 1.254 1 91.19 77 ASN B O 1
ATOM 3068 N N . THR B 1 78 ? 13.867 21.047 2.676 1 93.75 78 THR B N 1
ATOM 3069 C CA . THR B 1 78 ? 14.414 22.016 3.625 1 93.75 78 THR B CA 1
ATOM 3070 C C . THR B 1 78 ? 15.219 21.312 4.711 1 93.75 78 THR B C 1
ATOM 3072 O O . THR B 1 78 ? 15.898 21.953 5.512 1 93.75 78 THR B O 1
ATOM 3075 N N . ARG B 1 79 ? 15.18 19.969 4.672 1 91.88 79 ARG B N 1
ATOM 3076 C CA . ARG B 1 79 ? 15.969 19.219 5.648 1 91.88 79 ARG B CA 1
ATOM 3077 C C . ARG B 1 79 ? 17.453 19.391 5.395 1 91.88 79 ARG B C 1
ATOM 3079 O O . ARG B 1 79 ? 17.891 19.5 4.246 1 91.88 79 ARG B O 1
ATOM 3086 N N . PRO B 1 80 ? 18.203 19.453 6.391 1 91.44 80 PRO B N 1
ATOM 3087 C CA . PRO B 1 80 ? 17.875 19.156 7.789 1 91.44 80 PRO B CA 1
ATOM 3088 C C . PRO B 1 80 ? 17.438 20.391 8.57 1 91.44 80 PRO B C 1
ATOM 3090 O O . PRO B 1 80 ? 17.297 20.344 9.789 1 91.44 80 PRO B O 1
ATOM 3093 N N . ARG B 1 81 ? 17.281 21.5 7.941 1 95.12 81 ARG B N 1
ATOM 3094 C CA . ARG B 1 81 ? 16.844 22.719 8.625 1 95.12 81 ARG B CA 1
ATOM 3095 C C . ARG B 1 81 ? 15.43 22.594 9.156 1 95.12 81 ARG B C 1
ATOM 3097 O O . ARG B 1 81 ? 14.562 22.031 8.492 1 95.12 81 ARG B O 1
ATOM 3104 N N . CYS B 1 82 ? 15.258 23.141 10.305 1 95.44 82 CYS B N 1
ATOM 3105 C CA . CYS B 1 82 ? 13.922 23.203 10.883 1 95.44 82 CYS B CA 1
ATOM 3106 C C . CYS B 1 82 ? 13.188 24.453 10.422 1 95.44 82 CYS B C 1
ATOM 3108 O O . CYS B 1 82 ? 13.81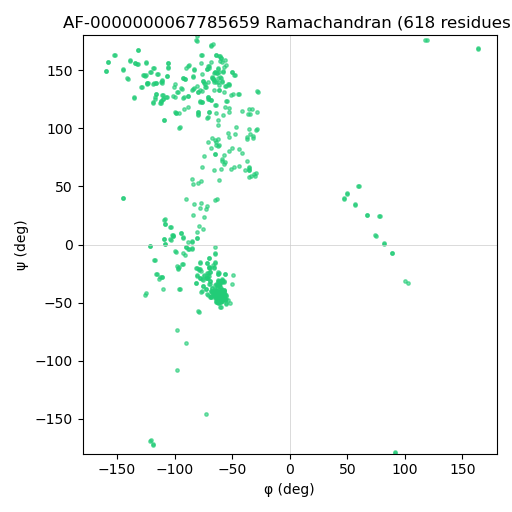2 25.453 10.086 1 95.44 82 CYS B O 1
ATOM 3110 N N . LEU B 1 83 ? 11.898 24.312 10.453 1 96.06 83 LEU B N 1
ATOM 3111 C CA . LEU B 1 83 ? 11.078 25.484 10.172 1 96.06 83 LEU B CA 1
ATOM 3112 C C . LEU B 1 83 ? 11.133 26.469 11.336 1 96.06 83 LEU B C 1
ATOM 3114 O O . LEU B 1 83 ? 11.375 26.062 12.484 1 96.06 83 LEU B O 1
ATOM 3118 N N . ASP B 1 84 ? 10.953 27.781 10.859 1 95.38 84 ASP B N 1
ATOM 3119 C CA . ASP B 1 84 ? 10.633 28.734 11.922 1 95.38 84 ASP B CA 1
ATOM 3120 C C . ASP B 1 84 ? 9.406 28.281 12.711 1 95.38 84 ASP B C 1
ATOM 3122 O O . ASP B 1 84 ? 8.414 27.859 12.125 1 95.38 84 ASP B O 1
ATOM 3126 N N . MET B 1 85 ? 9.508 28.406 13.984 1 95.56 85 MET B N 1
ATOM 3127 C CA . MET B 1 85 ? 8.445 27.906 14.852 1 95.56 85 MET B CA 1
ATOM 3128 C C . MET B 1 85 ? 7.113 28.562 14.523 1 95.56 85 MET B C 1
ATOM 3130 O O . MET B 1 85 ? 6.066 27.922 14.547 1 95.56 85 MET B O 1
ATOM 3134 N N . ARG B 1 86 ? 7.184 29.828 14.234 1 94.94 86 ARG B N 1
ATOM 3135 C CA . ARG B 1 86 ? 5.965 30.547 13.891 1 94.94 86 ARG B CA 1
ATOM 3136 C C . ARG B 1 86 ? 5.336 29.984 12.617 1 94.94 86 ARG B C 1
ATOM 3138 O O . ARG B 1 86 ? 4.109 29.891 12.523 1 94.94 86 ARG B O 1
ATOM 3145 N N . VAL B 1 87 ? 6.152 29.625 11.711 1 96.69 87 VAL B N 1
ATOM 3146 C CA . VAL B 1 87 ? 5.688 29.047 10.453 1 96.69 87 VAL B CA 1
ATOM 3147 C C . VAL B 1 87 ? 5.082 27.672 10.711 1 96.69 87 VAL B C 1
ATOM 3149 O O . VAL B 1 87 ? 3.99 27.359 10.227 1 96.69 87 VAL B O 1
ATOM 3152 N N . ALA B 1 88 ? 5.75 26.859 11.516 1 97.62 88 ALA B N 1
ATOM 3153 C CA . ALA B 1 88 ? 5.273 25.531 11.859 1 97.62 88 ALA B CA 1
ATOM 3154 C C . ALA B 1 88 ? 3.906 25.594 12.539 1 97.62 88 ALA B C 1
ATOM 3156 O O . ALA B 1 88 ? 2.99 24.844 12.172 1 97.62 88 ALA B O 1
ATOM 3157 N N . ILE B 1 89 ? 3.826 26.5 13.461 1 97.62 89 ILE B N 1
ATOM 3158 C CA . ILE B 1 89 ? 2.576 26.656 14.203 1 97.62 89 ILE B CA 1
ATOM 3159 C C . ILE B 1 89 ? 1.49 27.172 13.266 1 97.62 89 ILE B C 1
ATOM 3161 O O . ILE B 1 89 ? 0.333 26.75 13.352 1 97.62 89 ILE B O 1
ATOM 3165 N N . GLY B 1 90 ? 1.843 28.109 12.398 1 98.06 90 GLY B N 1
ATOM 3166 C CA . GLY B 1 90 ? 0.902 28.594 11.406 1 98.06 90 GLY B CA 1
ATOM 3167 C C . GLY B 1 90 ? 0.341 27.5 10.523 1 98.06 90 GLY B C 1
ATOM 3168 O O . GLY B 1 90 ? -0.868 27.438 10.289 1 98.06 90 GLY B O 1
ATOM 3169 N N . TYR B 1 91 ? 1.194 26.656 10.016 1 98.69 91 TYR B N 1
ATOM 3170 C CA . TYR B 1 91 ? 0.756 25.516 9.219 1 98.69 91 TYR B CA 1
ATOM 3171 C C . TYR B 1 91 ? -0.15 24.594 10.023 1 98.69 91 TYR B C 1
ATOM 3173 O O . TYR B 1 91 ? -1.188 24.141 9.539 1 98.69 91 TYR B O 1
ATOM 3181 N N . ALA B 1 92 ? 0.25 24.312 11.25 1 98.81 92 ALA B N 1
ATOM 3182 C CA . ALA B 1 92 ? -0.56 23.469 12.125 1 98.81 92 ALA B CA 1
ATOM 3183 C C . ALA B 1 92 ? -1.95 24.062 12.328 1 98.81 92 ALA B C 1
ATOM 3185 O O . ALA B 1 92 ? -2.949 23.344 12.336 1 98.81 92 ALA B O 1
ATOM 3186 N N . PHE B 1 93 ? -1.912 25.328 12.492 1 98.69 93 PHE B N 1
ATOM 3187 C CA . PHE B 1 93 ? -3.162 26.062 12.664 1 98.69 93 PHE B CA 1
ATOM 3188 C C . PHE B 1 93 ? -4.059 25.906 11.445 1 98.69 93 PHE B C 1
ATOM 3190 O O . PHE B 1 93 ? -5.25 25.609 11.578 1 98.69 93 PHE B O 1
ATOM 3197 N N . ASP B 1 94 ? -3.578 26.109 10.273 1 98.81 94 ASP B N 1
ATOM 3198 C CA . ASP B 1 94 ? -4.324 25.953 9.031 1 98.81 94 ASP B CA 1
ATOM 3199 C C . ASP B 1 94 ? -4.891 24.531 8.898 1 98.81 94 ASP B C 1
ATOM 3201 O O . ASP B 1 94 ? -6.055 24.359 8.539 1 98.81 94 ASP B O 1
ATOM 3205 N N . ILE B 1 95 ? -4.094 23.547 9.211 1 98.88 95 ILE B N 1
ATOM 3206 C CA . ILE B 1 95 ? -4.5 22.156 9.133 1 98.88 95 ILE B CA 1
ATOM 3207 C C . ILE B 1 95 ? -5.66 21.906 10.094 1 98.88 95 ILE B C 1
ATOM 3209 O O . ILE B 1 95 ? -6.676 21.312 9.711 1 98.88 95 ILE B O 1
ATOM 3213 N N . ALA B 1 96 ? -5.477 22.375 11.289 1 98.88 96 ALA B N 1
ATOM 3214 C CA . ALA B 1 96 ? -6.5 22.172 12.312 1 98.88 96 ALA B CA 1
ATOM 3215 C C . ALA B 1 96 ? -7.828 22.797 11.891 1 98.88 96 ALA B C 1
ATOM 3217 O O . ALA B 1 96 ? -8.891 22.188 12.078 1 98.88 96 ALA B O 1
ATOM 3218 N N 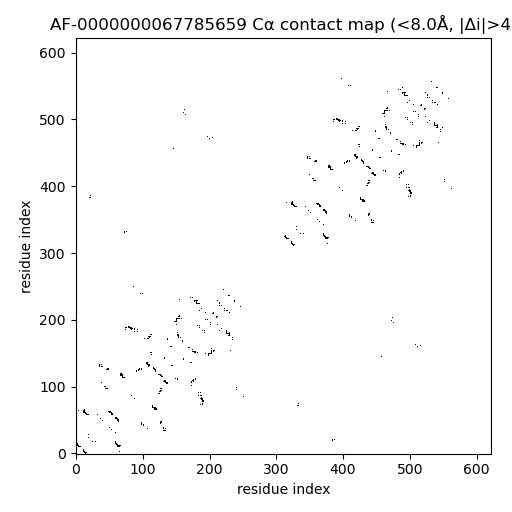. ARG B 1 97 ? -7.781 23.938 11.32 1 98.75 97 ARG B N 1
ATOM 3219 C CA . ARG B 1 97 ? -8.992 24.625 10.875 1 98.75 97 ARG B CA 1
ATOM 3220 C C . ARG B 1 97 ? -9.68 23.844 9.766 1 98.75 97 ARG B C 1
ATOM 3222 O O . ARG B 1 97 ? -10.914 23.766 9.727 1 98.75 97 ARG B O 1
ATOM 3229 N N . GLY B 1 98 ? -8.883 23.344 8.836 1 98.62 98 GLY B N 1
ATOM 3230 C CA . GLY B 1 98 ? -9.453 22.516 7.785 1 98.62 98 GLY B CA 1
ATOM 3231 C C . GLY B 1 98 ? -10.156 21.281 8.312 1 98.62 98 GLY B C 1
ATOM 3232 O O . GLY B 1 98 ? -11.281 20.984 7.906 1 98.62 98 GLY B O 1
ATOM 3233 N N . ILE B 1 99 ? -9.523 20.594 9.227 1 98.81 99 ILE B N 1
ATOM 3234 C CA . ILE B 1 99 ? -10.078 19.359 9.789 1 98.81 99 ILE B CA 1
ATOM 3235 C C . ILE B 1 99 ? -11.312 19.703 10.625 1 98.81 99 ILE B C 1
ATOM 3237 O O . ILE B 1 99 ? -12.297 18.953 10.625 1 98.81 99 ILE B O 1
ATOM 3241 N N . GLU B 1 100 ? -11.219 20.797 11.359 1 98.69 100 GLU B N 1
ATOM 3242 C CA . GLU B 1 100 ? -12.383 21.234 12.117 1 98.69 100 GLU B CA 1
ATOM 3243 C C . GLU B 1 100 ? -13.602 21.406 11.211 1 98.69 100 GLU B C 1
ATOM 3245 O O . GLU B 1 100 ? -14.703 20.984 11.555 1 98.69 100 GLU B O 1
ATOM 3250 N N . CYS B 1 101 ? -13.406 22.016 10.07 1 98.19 101 CYS B N 1
ATOM 3251 C CA . CYS B 1 101 ? -14.484 22.188 9.102 1 98.19 101 CYS B CA 1
ATOM 3252 C C . CYS B 1 101 ? -15.062 20.844 8.68 1 98.19 101 CYS B C 1
ATOM 3254 O O . CYS B 1 101 ? -16.281 20.656 8.648 1 98.19 101 CYS B O 1
ATOM 3256 N N . LEU B 1 102 ? -14.25 19.906 8.383 1 97.94 102 LEU B N 1
ATOM 3257 C CA . LEU B 1 102 ? -14.711 18.578 7.984 1 97.94 102 LEU B CA 1
ATOM 3258 C C . LEU B 1 102 ? -15.562 17.953 9.086 1 97.94 102 LEU B C 1
ATOM 3260 O O . LEU B 1 102 ? -16.656 17.469 8.82 1 97.94 102 LEU B O 1
ATOM 3264 N N . HIS B 1 103 ? -15.016 18.031 10.273 1 97.81 103 HIS B N 1
ATOM 3265 C CA . HIS B 1 103 ? -15.703 17.391 11.398 1 97.81 103 HIS B CA 1
ATOM 3266 C C . HIS B 1 103 ? -17.047 18.062 11.656 1 97.81 103 HIS B C 1
ATOM 3268 O O . HIS B 1 103 ? -18 17.391 12.062 1 97.81 103 HIS B O 1
ATOM 3274 N N . SER B 1 104 ? -17.109 19.312 11.453 1 97.19 104 SER B N 1
ATOM 3275 C CA . SER B 1 104 ? -18.375 20.031 11.641 1 97.19 104 SER B CA 1
ATOM 3276 C C . SER B 1 104 ? -19.422 19.594 10.617 1 97.19 104 SER B C 1
ATOM 3278 O O . SER B 1 104 ? -20.609 19.781 10.828 1 97.19 104 SER B O 1
ATOM 3280 N N . HIS B 1 105 ? -19 19.016 9.555 1 96.06 105 HIS B N 1
ATOM 3281 C CA . HIS B 1 105 ? -19.906 18.5 8.531 1 96.06 105 HIS B CA 1
ATOM 3282 C C . HIS B 1 105 ? -20.078 16.984 8.648 1 96.06 105 HIS B C 1
ATOM 3284 O O . HIS B 1 105 ? -20.578 16.344 7.73 1 96.06 105 HIS B O 1
ATOM 3290 N N . GLY B 1 106 ? -19.516 16.469 9.719 1 95.12 106 GLY B N 1
ATOM 3291 C CA . GLY B 1 106 ? -19.672 15.039 9.969 1 95.12 106 GLY B CA 1
ATOM 3292 C C . GLY B 1 106 ? -18.766 14.172 9.117 1 95.12 106 GLY B C 1
ATOM 3293 O O . GLY B 1 106 ? -19.094 13.016 8.836 1 95.12 106 GLY B O 1
ATOM 3294 N N . ILE B 1 107 ? -17.672 14.695 8.664 1 95.81 107 ILE B N 1
ATOM 3295 C CA . ILE B 1 107 ? -16.75 13.977 7.805 1 95.81 107 ILE B CA 1
ATOM 3296 C C . ILE B 1 107 ? -15.453 13.688 8.57 1 95.81 107 ILE B C 1
ATOM 3298 O O . ILE B 1 107 ? -14.891 14.586 9.203 1 95.81 107 ILE B O 1
ATOM 3302 N N . ILE B 1 108 ? -15 12.484 8.586 1 96 108 ILE B N 1
ATOM 3303 C CA . ILE B 1 108 ? -13.695 12.07 9.094 1 96 108 ILE B CA 1
ATOM 3304 C C . ILE B 1 108 ? -12.711 11.938 7.93 1 96 108 ILE B C 1
ATOM 3306 O O . ILE B 1 108 ? -13.008 11.289 6.93 1 96 108 ILE B O 1
ATOM 3310 N N . HIS B 1 109 ? -11.531 12.484 7.992 1 96.44 109 HIS B N 1
ATOM 3311 C CA . HIS B 1 109 ? -10.617 12.492 6.859 1 96.44 109 HIS B CA 1
ATOM 3312 C C . HIS B 1 109 ? -9.906 11.148 6.711 1 96.44 109 HIS B C 1
ATOM 3314 O O . HIS B 1 109 ? -9.945 10.539 5.641 1 96.44 109 HIS B O 1
ATOM 3320 N N . ARG B 1 110 ? -9.172 10.695 7.82 1 95.38 110 ARG B N 1
ATOM 3321 C CA . ARG B 1 110 ? -8.602 9.367 8 1 95.38 110 ARG B CA 1
ATOM 3322 C C . ARG B 1 110 ? -7.266 9.234 7.27 1 95.38 110 ARG B C 1
ATOM 3324 O O . ARG B 1 110 ? -6.625 8.188 7.32 1 95.38 110 ARG B O 1
ATOM 3331 N N . ASP B 1 111 ? -6.785 10.242 6.617 1 96.69 111 ASP B N 1
ATOM 3332 C CA . ASP B 1 111 ? -5.531 10.125 5.883 1 96.69 111 ASP B CA 1
ATOM 3333 C C . ASP B 1 111 ? -4.734 11.422 5.938 1 96.69 111 ASP B C 1
ATOM 3335 O O . ASP B 1 111 ? -4.215 11.883 4.918 1 96.69 111 ASP B O 1
ATOM 3339 N N . LEU B 1 112 ? -4.73 12.031 7.062 1 98.25 112 LEU B N 1
ATOM 3340 C CA . LEU B 1 112 ? -3.949 13.242 7.266 1 98.25 112 LEU B CA 1
ATOM 3341 C C . LEU B 1 112 ? -2.457 12.938 7.285 1 98.25 112 LEU B C 1
ATOM 3343 O O . LEU B 1 112 ? -1.983 12.188 8.141 1 98.25 112 LEU B O 1
ATOM 3347 N N . LYS B 1 113 ? -1.757 13.453 6.281 1 97.94 113 LYS B N 1
ATOM 3348 C CA . LYS B 1 113 ? -0.312 13.305 6.133 1 97.94 113 LYS B CA 1
ATOM 3349 C C . LYS B 1 113 ? 0.267 14.414 5.254 1 97.94 113 LYS B C 1
ATOM 3351 O O . LYS B 1 113 ? -0.453 15.023 4.465 1 97.94 113 LYS B O 1
ATOM 3356 N N . PRO B 1 114 ? 1.58 14.688 5.406 1 97.69 114 PRO B N 1
ATOM 3357 C CA . PRO B 1 114 ? 2.188 15.805 4.672 1 97.69 114 PRO B CA 1
ATOM 3358 C C . PRO B 1 114 ? 1.993 15.688 3.164 1 97.69 114 PRO B C 1
ATOM 3360 O O . PRO B 1 114 ? 1.916 16.703 2.469 1 97.69 114 PRO B O 1
ATOM 3363 N N . GLU B 1 115 ? 1.812 14.43 2.619 1 95.44 115 GLU B N 1
ATOM 3364 C CA . GLU B 1 115 ? 1.612 14.211 1.189 1 95.44 115 GLU B CA 1
ATOM 3365 C C . GLU B 1 115 ? 0.258 14.742 0.733 1 95.44 115 GLU B C 1
ATOM 3367 O O . GLU B 1 115 ? 0.075 15.062 -0.443 1 95.44 115 GLU B O 1
ATOM 3372 N N . ASN B 1 116 ? -0.685 14.844 1.657 1 97.12 116 ASN B N 1
ATOM 3373 C CA . ASN B 1 116 ? -2.037 15.281 1.328 1 97.12 116 ASN B CA 1
ATOM 3374 C C . ASN B 1 116 ? -2.262 16.75 1.709 1 97.12 116 ASN B C 1
ATOM 3376 O O . ASN B 1 116 ? -3.4 17.219 1.725 1 97.12 116 ASN B O 1
ATOM 3380 N N . LEU B 1 117 ? -1.214 17.422 2.105 1 98.5 117 LEU B N 1
ATOM 3381 C CA . LEU B 1 117 ? -1.233 18.828 2.463 1 98.5 117 LEU B CA 1
ATOM 3382 C C . LEU B 1 117 ? -0.462 19.656 1.441 1 98.5 117 LEU B C 1
ATOM 3384 O O . LEU B 1 117 ? 0.721 19.406 1.198 1 98.5 117 LEU B O 1
ATOM 3388 N N . LEU B 1 118 ? -1.168 20.641 0.869 1 97.94 118 LEU B N 1
ATOM 3389 C CA . LEU B 1 118 ? -0.582 21.453 -0.192 1 97.94 118 LEU B CA 1
ATOM 3390 C C . LEU B 1 118 ? -0.333 22.875 0.29 1 97.94 118 LEU B C 1
ATOM 3392 O O . LEU B 1 118 ? -1.144 23.438 1.03 1 97.94 118 LEU B O 1
ATOM 3396 N N . LEU B 1 119 ? 0.752 23.359 -0.151 1 98.06 119 LEU B N 1
ATOM 3397 C CA . LEU B 1 119 ? 1.095 24.734 0.182 1 98.06 119 LEU B CA 1
ATOM 3398 C C . LEU B 1 119 ? 0.614 25.703 -0.904 1 98.06 119 LEU B C 1
ATOM 3400 O O . LEU B 1 119 ? 0.649 25.359 -2.092 1 98.06 119 LEU B O 1
ATOM 3404 N N . THR B 1 120 ? 0.171 26.875 -0.414 1 97.06 120 THR B N 1
ATOM 3405 C CA . THR B 1 120 ? -0.074 27.953 -1.375 1 97.06 120 THR B CA 1
ATOM 3406 C C . THR B 1 120 ? 1.224 28.375 -2.059 1 97.06 120 THR B C 1
ATOM 3408 O O . THR B 1 120 ? 2.314 28.062 -1.575 1 97.06 120 THR B O 1
ATOM 3411 N N . ALA B 1 121 ? 1.107 29.062 -3.143 1 94.19 121 ALA B N 1
ATOM 3412 C CA . ALA B 1 121 ? 2.27 29.438 -3.939 1 94.19 121 ALA B CA 1
ATOM 3413 C C . ALA B 1 121 ? 3.24 30.281 -3.121 1 94.19 121 ALA B C 1
ATOM 3415 O O . ALA B 1 121 ? 4.457 30.203 -3.305 1 94.19 121 ALA B O 1
ATOM 3416 N N . ASP B 1 122 ? 2.732 31.047 -2.201 1 94.94 122 ASP B N 1
ATOM 3417 C CA . ASP B 1 122 ? 3.562 31.938 -1.393 1 94.94 122 ASP B CA 1
ATOM 3418 C C . ASP B 1 122 ? 4.043 31.234 -0.123 1 94.94 122 ASP B C 1
ATOM 3420 O O . ASP B 1 122 ? 4.715 31.844 0.71 1 94.94 122 ASP B O 1
ATOM 3424 N N . TYR B 1 123 ? 3.66 30.016 0.133 1 95.62 123 TYR B N 1
ATOM 3425 C CA . TYR B 1 123 ? 4.078 29.156 1.233 1 95.62 123 TYR B CA 1
ATOM 3426 C C . TYR B 1 123 ? 3.592 29.703 2.57 1 95.62 123 TYR B C 1
ATOM 3428 O O . TYR B 1 123 ? 4.18 29.422 3.615 1 95.62 123 TYR B O 1
ATOM 3436 N N . LYS B 1 124 ? 2.51 30.469 2.506 1 96.25 124 LYS B N 1
ATOM 3437 C CA . LYS B 1 124 ? 2.041 31.078 3.742 1 96.25 124 LYS B CA 1
ATOM 3438 C C . LYS B 1 124 ? 0.927 30.266 4.379 1 96.25 124 LYS B C 1
ATOM 3440 O O . LYS B 1 124 ? 0.643 30.406 5.57 1 96.25 124 LYS B O 1
ATOM 3445 N N . SER B 1 125 ? 0.326 29.453 3.504 1 97.75 125 SER B N 1
ATOM 3446 C CA . SER B 1 125 ? -0.816 28.703 4.008 1 97.75 125 SER B CA 1
ATOM 3447 C C . SER B 1 125 ? -0.803 27.266 3.49 1 97.75 125 SER B C 1
ATOM 3449 O O . SER B 1 125 ? -0.18 26.984 2.467 1 97.75 125 SER B O 1
ATOM 3451 N N . VAL B 1 126 ? -1.528 26.391 4.254 1 98.38 126 VAL B N 1
ATOM 3452 C CA . VAL B 1 126 ? -1.657 24.984 3.914 1 98.38 126 VAL B CA 1
ATOM 3453 C C . VAL B 1 126 ? -3.123 24.641 3.658 1 98.38 126 VAL B C 1
ATOM 3455 O O . VAL B 1 126 ? -4.016 25.156 4.34 1 98.38 126 VAL B O 1
ATOM 3458 N N . LYS B 1 127 ? -3.363 23.844 2.641 1 98.62 127 LYS B N 1
ATOM 3459 C CA . LYS B 1 127 ? -4.707 23.344 2.355 1 98.62 127 LYS B CA 1
ATOM 3460 C C . LYS B 1 127 ? -4.727 21.812 2.303 1 98.62 127 LYS B C 1
ATOM 3462 O O . LYS B 1 127 ? -3.803 21.203 1.767 1 98.62 127 LYS B O 1
ATOM 3467 N N . LEU B 1 128 ? -5.742 21.281 2.859 1 98.19 128 LEU B N 1
ATOM 3468 C CA . LEU B 1 128 ? -5.969 19.844 2.787 1 98.19 128 LEU B CA 1
ATOM 3469 C C . LEU B 1 128 ? -6.543 19.453 1.431 1 98.19 128 LEU B C 1
ATOM 3471 O O . LEU B 1 128 ? -7.5 20.062 0.954 1 98.19 128 LEU B O 1
ATOM 3475 N N . ALA B 1 129 ? -6.086 18.406 0.656 1 93.56 129 ALA B N 1
ATOM 3476 C CA . ALA B 1 129 ? -6.461 18.172 -0.736 1 93.56 129 ALA B CA 1
ATOM 3477 C C . ALA B 1 129 ? -7.016 16.766 -0.925 1 93.56 129 ALA B C 1
ATOM 3479 O O . ALA B 1 129 ? -7.922 16.547 -1.734 1 93.56 129 ALA B O 1
ATOM 3480 N N . ASP B 1 130 ? -6.551 15.609 -0.425 1 92.81 130 ASP B N 1
ATOM 3481 C CA . ASP B 1 130 ? -6.891 14.227 -0.725 1 92.81 130 ASP B CA 1
ATOM 3482 C C . ASP B 1 130 ? -7.918 13.688 0.271 1 92.81 130 ASP B C 1
ATOM 3484 O O . ASP B 1 130 ? -7.605 13.492 1.447 1 92.81 130 ASP B O 1
ATOM 3488 N N . PHE B 1 131 ? -9.188 13.422 -0.38 1 94.75 131 PHE B N 1
ATOM 3489 C CA . PHE B 1 131 ? -10.289 12.906 0.434 1 94.75 131 PHE B CA 1
ATOM 3490 C C . PHE B 1 131 ? -10.578 11.445 0.103 1 94.75 131 PHE B C 1
ATOM 3492 O O . PHE B 1 131 ? -11.703 10.977 0.278 1 94.75 131 PHE B O 1
ATOM 3499 N N . GLY B 1 132 ? -9.648 10.844 -0.434 1 92.44 132 GLY B N 1
ATOM 3500 C CA . GLY B 1 132 ? -9.812 9.484 -0.92 1 92.44 132 GLY B CA 1
ATOM 3501 C C . GLY B 1 132 ? -10.258 8.516 0.158 1 92.44 132 GLY B C 1
ATOM 3502 O O . GLY B 1 132 ? -11 7.57 -0.12 1 92.44 132 GLY B O 1
ATOM 3503 N N . LEU B 1 133 ? -9.898 8.695 1.347 1 92.88 133 LEU B N 1
ATOM 3504 C CA . LEU B 1 133 ? -10.242 7.777 2.428 1 92.88 133 LEU B CA 1
ATOM 3505 C C . LEU B 1 133 ? -11.273 8.398 3.359 1 92.88 133 LEU B C 1
ATOM 3507 O O . LEU B 1 133 ? -11.672 7.777 4.352 1 92.88 133 LEU B O 1
ATOM 3511 N N . ALA B 1 134 ? -11.688 9.602 3.066 1 94.31 134 ALA B N 1
ATOM 3512 C CA . ALA B 1 134 ? -12.672 10.281 3.908 1 94.31 134 ALA B CA 1
ATOM 3513 C C . ALA B 1 134 ? -14 9.523 3.924 1 94.31 134 ALA B C 1
ATOM 3515 O O . ALA B 1 134 ? -14.32 8.812 2.971 1 94.31 134 ALA B O 1
ATOM 3516 N N . ARG B 1 135 ? -14.664 9.688 5 1 91.69 135 ARG B N 1
ATOM 3517 C CA . ARG B 1 135 ? -15.977 9.055 5.129 1 91.69 135 ARG B CA 1
ATOM 3518 C C . ARG B 1 135 ? -16.875 9.844 6.082 1 91.69 135 ARG B C 1
ATOM 3520 O O . ARG B 1 135 ? -16.375 10.641 6.887 1 91.69 135 ARG B O 1
ATOM 3527 N N . GLU B 1 136 ? -18.109 9.477 5.898 1 89.38 136 GLU B N 1
ATOM 3528 C CA . GLU B 1 136 ? -19.047 10 6.879 1 89.38 136 GLU B CA 1
ATOM 3529 C C . GLU B 1 136 ? -18.922 9.266 8.211 1 89.38 136 GLU B C 1
ATOM 3531 O O . GLU B 1 136 ? -18.75 8.039 8.234 1 89.38 136 GLU B O 1
ATOM 3536 N N . GLU B 1 137 ? -19.016 9.953 9.25 1 84.44 137 GLU B N 1
ATOM 3537 C CA . GLU B 1 137 ? -18.812 9.391 10.578 1 84.44 137 GLU B CA 1
ATOM 3538 C C . GLU B 1 137 ? -19.828 8.289 10.875 1 84.44 137 GLU B C 1
ATOM 3540 O O . GLU B 1 137 ? -19.547 7.359 11.633 1 84.44 137 GLU B O 1
ATOM 3545 N N . SER B 1 138 ? -20.906 8.273 10.297 1 74.31 138 SER B N 1
ATOM 3546 C CA . SER B 1 138 ? -21.984 7.336 10.578 1 74.31 138 SER B CA 1
ATOM 3547 C C . SER B 1 138 ? -21.797 6.023 9.82 1 74.31 138 SER B C 1
ATOM 3549 O O . SER B 1 138 ? -22.5 5.043 10.086 1 74.31 138 SER B O 1
ATOM 3551 N N . VAL B 1 139 ? -20.812 5.973 9.023 1 68.25 139 VAL B N 1
ATOM 3552 C CA . VAL B 1 139 ? -20.641 4.816 8.148 1 68.25 139 VAL B CA 1
ATOM 3553 C C . VAL B 1 139 ? -19.406 4.023 8.562 1 68.25 139 VAL B C 1
ATOM 3555 O O . VAL B 1 139 ? -18.344 4.598 8.812 1 68.25 139 VAL B O 1
ATOM 3558 N N . THR B 1 140 ? -19.734 2.738 8.875 1 63.44 140 THR B N 1
ATOM 3559 C CA . THR B 1 140 ? -18.594 1.871 9.117 1 63.44 140 THR B CA 1
ATOM 3560 C C . THR B 1 140 ? -18.219 1.104 7.848 1 63.44 140 THR B C 1
ATOM 3562 O O . THR B 1 140 ? -19.062 0.411 7.27 1 63.44 140 THR B O 1
ATOM 3565 N N . GLU B 1 141 ? -17.203 1.534 7.145 1 65.69 141 GLU B N 1
ATOM 3566 C CA . GLU B 1 141 ? -16.75 0.818 5.957 1 65.69 141 GLU B CA 1
ATOM 3567 C C . GLU B 1 141 ? -15.297 0.391 6.094 1 65.69 141 GLU B C 1
ATOM 3569 O O . GLU B 1 141 ? -14.516 1.043 6.793 1 65.69 141 GLU B O 1
ATOM 3574 N N . MET B 1 142 ? -15.07 -0.743 5.449 1 68.06 142 MET B N 1
ATOM 3575 C CA . MET B 1 142 ? -13.688 -1.206 5.371 1 68.06 142 MET B CA 1
ATOM 3576 C C . MET B 1 142 ? -12.82 -0.199 4.629 1 68.06 142 MET B C 1
ATOM 3578 O O . MET B 1 142 ? -13.273 0.43 3.67 1 68.06 142 MET B O 1
ATOM 3582 N N . MET B 1 143 ? -11.758 0.037 5.238 1 78.19 143 MET B N 1
ATOM 3583 C CA . MET B 1 143 ? -10.812 0.99 4.66 1 78.19 143 MET B CA 1
ATOM 3584 C C . MET B 1 143 ? -9.68 0.266 3.945 1 78.19 143 MET B C 1
ATOM 3586 O O . MET B 1 143 ? -9.156 -0.73 4.449 1 78.19 143 MET B O 1
ATOM 3590 N N . THR B 1 144 ? -9.484 0.669 2.674 1 78.44 144 THR B N 1
ATOM 3591 C CA . THR B 1 144 ? -8.297 0.209 1.956 1 78.44 144 THR B CA 1
ATOM 3592 C C . THR B 1 144 ? -7.305 1.351 1.766 1 78.44 144 THR B C 1
ATOM 3594 O O . THR B 1 144 ? -7.551 2.271 0.984 1 78.44 144 THR B O 1
ATOM 3597 N N . ALA B 1 145 ? -6.301 1.248 2.502 1 86.5 145 ALA B N 1
ATOM 3598 C CA . ALA B 1 145 ? -5.293 2.307 2.459 1 86.5 145 ALA B CA 1
ATOM 3599 C C . ALA B 1 145 ? -4.043 1.846 1.715 1 86.5 145 ALA B C 1
ATOM 3601 O O . ALA B 1 145 ? -3.768 0.646 1.637 1 86.5 145 ALA B O 1
ATOM 3602 N N . GLU B 1 146 ? -3.385 2.875 1.144 1 89.31 146 GLU B N 1
ATOM 3603 C CA . GLU B 1 146 ? -2.059 2.607 0.597 1 89.31 146 GLU B CA 1
ATOM 3604 C C . GLU B 1 146 ? -1.012 2.523 1.704 1 89.31 146 GLU B C 1
ATOM 3606 O O . GLU B 1 146 ? -1.229 3.021 2.811 1 89.31 146 GLU B O 1
ATOM 3611 N N . THR B 1 147 ? 0.081 1.981 1.405 1 89.44 147 THR B N 1
ATOM 3612 C CA . THR B 1 147 ? 1.097 1.673 2.406 1 89.44 147 THR B CA 1
ATOM 3613 C C . THR B 1 147 ? 1.625 2.949 3.051 1 89.44 147 THR B C 1
ATOM 3615 O O . THR B 1 147 ? 1.937 2.967 4.242 1 89.44 147 THR B O 1
ATOM 3618 N N . GLY B 1 148 ? 1.708 4.008 2.303 1 90.38 148 GLY B N 1
ATOM 3619 C CA . GLY B 1 148 ? 2.24 5.262 2.803 1 90.38 148 GLY B CA 1
ATOM 3620 C C . GLY B 1 148 ? 1.388 5.879 3.896 1 90.38 148 GLY B C 1
ATOM 3621 O O . GLY B 1 148 ? 1.847 6.758 4.629 1 90.38 148 GLY B O 1
ATOM 3622 N N . THR B 1 149 ? 0.164 5.418 4.055 1 94.69 149 THR B N 1
ATOM 3623 C CA . THR B 1 149 ? -0.814 5.969 4.988 1 94.69 149 THR B CA 1
ATOM 3624 C C . THR B 1 149 ? -0.568 5.445 6.402 1 94.69 149 THR B C 1
ATOM 3626 O O . THR B 1 149 ? -0.897 6.113 7.383 1 94.69 149 THR B O 1
ATOM 3629 N N . TYR B 1 150 ? 0.095 4.41 6.559 1 94.69 150 TYR B N 1
ATOM 3630 C CA . TYR B 1 150 ? 0.04 3.645 7.797 1 94.69 150 TYR B CA 1
ATOM 3631 C C . TYR B 1 150 ? 0.883 4.305 8.883 1 94.69 150 TYR B C 1
ATOM 3633 O O . TYR B 1 150 ? 0.558 4.219 10.07 1 94.69 150 TYR B O 1
ATOM 3641 N N . ARG B 1 151 ? 1.884 4.992 8.547 1 95.69 151 ARG B N 1
ATOM 3642 C CA . ARG B 1 151 ? 2.789 5.586 9.523 1 95.69 151 ARG B CA 1
ATOM 3643 C C . ARG B 1 151 ? 2.051 6.578 10.422 1 95.69 151 ARG B C 1
ATOM 3645 O O . ARG B 1 151 ? 2.355 6.695 11.609 1 95.69 151 ARG B O 1
ATOM 3652 N N . LEU B 1 152 ? 1.09 7.25 9.859 1 97.94 152 LEU B N 1
ATOM 3653 C CA . LEU B 1 152 ? 0.403 8.312 10.594 1 97.94 152 LEU B CA 1
ATOM 3654 C C . LEU B 1 152 ? -0.966 7.84 11.07 1 97.94 152 LEU B C 1
ATOM 3656 O O . LEU B 1 152 ? -1.714 8.609 11.68 1 97.94 152 LEU B O 1
ATOM 3660 N N . MET B 1 153 ? -1.246 6.57 10.828 1 96.62 153 MET B N 1
ATOM 3661 C CA . MET B 1 153 ? -2.566 6.035 11.141 1 96.62 153 MET B CA 1
ATOM 3662 C C . MET B 1 153 ? -2.74 5.867 12.648 1 96.62 153 MET B C 1
ATOM 3664 O O . MET B 1 153 ? -1.834 5.387 13.328 1 96.62 153 MET B O 1
ATOM 3668 N N . ALA B 1 154 ? -3.914 6.285 13.141 1 96.88 154 ALA B N 1
ATOM 3669 C CA . ALA B 1 154 ? -4.23 6.109 14.555 1 96.88 154 ALA B CA 1
ATOM 3670 C C . ALA B 1 154 ? -4.293 4.629 14.93 1 96.88 154 ALA B C 1
ATOM 3672 O O . ALA B 1 154 ? -4.77 3.807 14.141 1 96.88 154 ALA B O 1
ATOM 3673 N N . PRO B 1 155 ? -3.902 4.32 16.188 1 95.12 155 PRO B N 1
ATOM 3674 C CA . PRO B 1 155 ? -3.871 2.926 16.641 1 95.12 155 PRO B CA 1
ATOM 3675 C C . PRO B 1 155 ? -5.223 2.229 16.5 1 95.12 155 PRO B C 1
ATOM 3677 O O . PRO B 1 155 ? -5.281 1.082 16.031 1 95.12 155 PRO B O 1
ATOM 3680 N N . GLU B 1 156 ? -6.336 2.883 16.859 1 92.62 156 GLU B N 1
ATOM 3681 C CA . GLU B 1 156 ? -7.652 2.252 16.797 1 92.62 156 GLU B CA 1
ATOM 3682 C C . GLU B 1 156 ? -8.078 2.025 15.344 1 92.62 156 GLU B C 1
ATOM 3684 O O . GLU B 1 156 ? -8.836 1.094 15.055 1 92.62 156 GLU B O 1
ATOM 3689 N N . LEU B 1 157 ? -7.668 2.857 14.477 1 91.88 157 LEU B N 1
ATOM 3690 C CA . LEU B 1 157 ? -7.965 2.672 13.055 1 91.88 157 LEU B CA 1
ATOM 3691 C C . LEU B 1 157 ? -7.16 1.509 12.484 1 91.88 157 LEU B C 1
ATOM 3693 O O . LEU B 1 157 ? -7.691 0.694 11.727 1 91.88 157 LEU B O 1
ATOM 3697 N N . TYR B 1 158 ? -5.875 1.382 12.812 1 90.69 158 TYR B N 1
ATOM 3698 C CA . TYR B 1 158 ? -5.02 0.287 12.375 1 90.69 158 TYR B CA 1
ATOM 3699 C C . TYR B 1 158 ? -5.57 -1.057 12.836 1 90.69 158 TYR B C 1
ATOM 3701 O O . TYR B 1 158 ? -5.551 -2.035 12.086 1 90.69 158 TYR B O 1
ATOM 3709 N N . SER B 1 159 ? -5.988 -1.059 14.055 1 84.88 159 SER B N 1
ATOM 3710 C CA . SER B 1 159 ? -6.559 -2.285 14.602 1 84.88 159 SER B CA 1
ATOM 3711 C C . SER B 1 159 ? -7.762 -2.75 13.789 1 84.88 159 SER B C 1
ATOM 3713 O O . SER B 1 159 ? -7.953 -3.951 13.586 1 84.88 159 SER B O 1
ATOM 3715 N N . MET B 1 160 ? -8.469 -1.774 13.258 1 80.75 160 MET B N 1
ATOM 3716 C CA . MET B 1 160 ? -9.648 -2.105 12.461 1 80.75 160 MET B CA 1
ATOM 3717 C C . MET B 1 160 ? -9.25 -2.725 11.125 1 80.75 160 MET B C 1
ATOM 3719 O O . MET B 1 160 ? -9.953 -3.584 10.602 1 80.75 160 MET B O 1
ATOM 3723 N N . VAL B 1 161 ? -8.109 -2.352 10.648 1 79.12 161 VAL B N 1
ATOM 3724 C CA . VAL B 1 161 ? -7.734 -2.816 9.32 1 79.12 161 VAL B CA 1
ATOM 3725 C C . VAL B 1 161 ? -6.957 -4.129 9.43 1 79.12 161 VAL B C 1
ATOM 3727 O O . VAL B 1 161 ? -6.695 -4.789 8.422 1 79.12 161 VAL B O 1
ATOM 3730 N N . THR B 1 162 ? -6.59 -4.551 10.609 1 79.44 162 THR B N 1
ATOM 3731 C CA . THR B 1 162 ? -5.832 -5.781 10.797 1 79.44 162 THR B CA 1
ATOM 3732 C C . THR B 1 162 ? -6.676 -6.832 11.516 1 79.44 162 THR B C 1
ATOM 3734 O O . THR B 1 162 ? -6.445 -8.031 11.359 1 79.44 162 THR B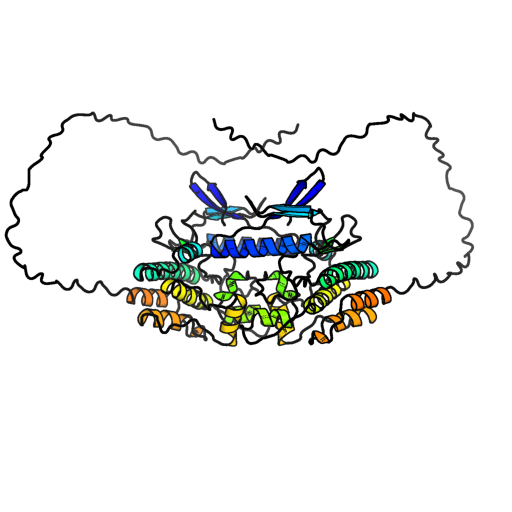 O 1
ATOM 3737 N N . LEU B 1 163 ? -7.559 -6.398 12.273 1 73.06 163 LEU B N 1
ATOM 3738 C CA . LEU B 1 163 ? -8.344 -7.355 13.047 1 73.06 163 LEU B CA 1
ATOM 3739 C C . LEU B 1 163 ? -9.695 -7.613 12.383 1 73.06 163 LEU B C 1
ATOM 3741 O O . LEU B 1 163 ? -10.234 -6.734 11.711 1 73.06 163 LEU B O 1
ATOM 3745 N N . ARG B 1 164 ? -10.164 -8.836 12.32 1 63.94 164 ARG B N 1
ATOM 3746 C CA . ARG B 1 164 ? -11.398 -9.266 11.672 1 63.94 164 ARG B CA 1
ATOM 3747 C C . ARG B 1 164 ? -12.609 -8.594 12.312 1 63.94 164 ARG B C 1
ATOM 3749 O O . ARG B 1 164 ? -12.555 -8.18 13.477 1 63.94 164 ARG B O 1
ATOM 3756 N N . GLN B 1 165 ? -13.664 -8.766 11.336 1 54 165 GLN B N 1
ATOM 3757 C CA . GLN B 1 165 ? -14.984 -8.242 11.672 1 54 165 GLN B CA 1
ATOM 3758 C C . GLN B 1 165 ? -15.555 -8.938 12.906 1 54 165 GLN B C 1
ATOM 3760 O O . GLN B 1 165 ? -15.438 -10.156 13.047 1 54 165 GLN B O 1
ATOM 3765 N N . GLY B 1 166 ? -16.156 -8.25 13.711 1 53.22 166 GLY B N 1
ATOM 3766 C CA . GLY B 1 166 ? -16.719 -8.719 14.961 1 53.22 166 GLY B CA 1
ATOM 3767 C C . GLY B 1 166 ? -15.898 -8.352 16.188 1 53.22 166 GLY B C 1
ATOM 3768 O O . GLY B 1 166 ? -16.375 -8.422 17.312 1 53.22 166 GLY B O 1
ATOM 3769 N N . GLU B 1 167 ? -14.672 -8.328 15.984 1 58.5 167 GLU B N 1
ATOM 3770 C CA . GLU B 1 167 ? -13.844 -7.789 17.062 1 58.5 167 GLU B CA 1
ATOM 3771 C C . GLU B 1 167 ? -13.914 -6.266 17.094 1 58.5 167 GLU B C 1
ATOM 3773 O O . GLU B 1 167 ? -13.375 -5.59 16.219 1 58.5 167 GLU B O 1
ATOM 3778 N N . LYS B 1 168 ? -15.164 -5.809 17.172 1 52.62 168 LYS B N 1
ATOM 3779 C CA . LYS B 1 168 ? -15.812 -4.523 16.891 1 52.62 168 LYS B CA 1
ATOM 3780 C C . LYS B 1 168 ? -14.977 -3.367 17.453 1 52.62 168 LYS B C 1
ATOM 3782 O O . LYS B 1 168 ? -14.859 -3.205 18.656 1 52.62 168 LYS B O 1
ATOM 3787 N N . LYS B 1 169 ? -13.742 -2.982 17 1 61.66 169 LYS B N 1
ATOM 3788 C CA . LYS B 1 169 ? -13.312 -1.694 17.547 1 61.66 169 LYS B CA 1
ATOM 3789 C C . LYS B 1 169 ? -13.805 -0.542 16.672 1 61.66 169 LYS B C 1
ATOM 3791 O O . LYS B 1 169 ? -13.938 -0.688 15.461 1 61.66 169 LYS B O 1
ATOM 3796 N N . HIS B 1 170 ? -14.695 0.395 17.312 1 73.75 170 HIS B N 1
ATOM 3797 C CA . HIS B 1 170 ? -15.219 1.62 16.719 1 73.75 170 HIS B CA 1
ATOM 3798 C C . HIS B 1 170 ? -14.211 2.762 16.844 1 73.75 170 HIS B C 1
ATOM 3800 O O . HIS B 1 170 ? -13.375 2.766 17.75 1 73.75 170 HIS B O 1
ATOM 3806 N N . TYR B 1 171 ? -14.117 3.42 15.703 1 88 171 TYR B N 1
ATOM 3807 C CA . TYR B 1 171 ? -13.344 4.652 15.781 1 88 171 TYR B CA 1
ATOM 3808 C C . TYR B 1 171 ? -14.203 5.863 15.445 1 88 171 TYR B C 1
ATOM 3810 O O . TYR B 1 171 ? -15.273 5.727 14.852 1 88 171 TYR B O 1
ATOM 3818 N N . ASN B 1 172 ? -13.852 7.023 16 1 91.94 172 ASN B N 1
ATOM 3819 C CA . ASN B 1 172 ? -14.531 8.281 15.688 1 91.94 172 ASN B CA 1
ATOM 3820 C C . ASN B 1 172 ? -13.555 9.305 15.109 1 91.94 172 ASN B C 1
ATOM 3822 O O . ASN B 1 172 ? -12.445 8.961 14.703 1 91.94 172 ASN B O 1
ATOM 3826 N N . HIS B 1 173 ? -14.016 10.531 15.031 1 95.88 173 HIS B N 1
ATOM 3827 C CA . HIS B 1 173 ? -13.266 11.57 14.328 1 95.88 173 HIS B CA 1
ATOM 3828 C C . HIS B 1 173 ? -11.945 11.867 15.023 1 95.88 173 HIS B C 1
ATOM 3830 O O . HIS B 1 173 ? -11.086 12.547 14.461 1 95.88 173 HIS B O 1
ATOM 3836 N N . LYS B 1 174 ? -11.703 11.289 16.234 1 97.5 174 LYS B N 1
ATOM 3837 C CA . LYS B 1 174 ? -10.484 11.531 17 1 97.5 174 LYS B CA 1
ATOM 3838 C C . LYS B 1 174 ? -9.273 10.875 16.328 1 97.5 174 LYS B C 1
ATOM 3840 O O . LYS B 1 174 ? -8.133 11.172 16.672 1 97.5 174 LYS B O 1
ATOM 3845 N N . VAL B 1 175 ? -9.484 10.008 15.32 1 96.81 175 VAL B N 1
ATOM 3846 C CA . VAL B 1 175 ? -8.383 9.422 14.57 1 96.81 175 VAL B CA 1
ATOM 3847 C C . VAL B 1 175 ? -7.59 10.516 13.859 1 96.81 175 VAL B C 1
ATOM 3849 O O . VAL B 1 175 ? -6.371 10.422 13.719 1 96.81 175 VAL B O 1
ATOM 3852 N N . ASP B 1 176 ? -8.312 11.602 13.484 1 98.62 176 ASP B N 1
ATOM 3853 C CA . ASP B 1 176 ? -7.652 12.711 12.805 1 98.62 176 ASP B CA 1
ATOM 3854 C C . ASP B 1 176 ? -6.77 13.508 13.766 1 98.62 176 ASP B C 1
ATOM 3856 O O . ASP B 1 176 ? -5.762 14.086 13.359 1 98.62 176 ASP B O 1
ATOM 3860 N N . ALA B 1 177 ? -7.141 13.508 15.031 1 98.88 177 ALA B N 1
ATOM 3861 C CA . ALA B 1 177 ? -6.316 14.18 16.031 1 98.88 177 ALA B CA 1
ATOM 3862 C C . ALA B 1 177 ? -4.969 13.484 16.188 1 98.88 177 ALA B C 1
ATOM 3864 O O . ALA B 1 177 ? -3.934 14.141 16.328 1 98.88 177 ALA B O 1
ATOM 3865 N N . TYR B 1 178 ? -5.02 12.203 16.172 1 98.81 178 TYR B N 1
ATOM 3866 C CA . TYR B 1 178 ? -3.775 11.445 16.266 1 98.81 178 TYR B CA 1
ATOM 3867 C C . TYR B 1 178 ? -2.854 11.781 15.094 1 98.81 178 TYR B C 1
ATOM 3869 O O . TYR B 1 178 ? -1.685 12.125 15.297 1 98.81 178 TYR B O 1
ATOM 3877 N N . SER B 1 179 ? -3.377 11.648 13.883 1 98.81 179 SER B N 1
ATOM 3878 C CA . SER B 1 179 ? -2.574 11.953 12.703 1 98.81 179 SER B CA 1
ATOM 3879 C C . SER B 1 179 ? -2.053 13.391 12.742 1 98.81 179 SER B C 1
ATOM 3881 O O . SER B 1 179 ? -0.919 13.656 12.336 1 98.81 179 SER B O 1
ATOM 3883 N N . PHE B 1 180 ? -2.912 14.273 13.219 1 98.88 180 PHE B N 1
ATOM 3884 C CA . PHE B 1 180 ? -2.516 15.672 13.344 1 98.88 180 PHE B CA 1
ATOM 3885 C C . PHE B 1 180 ? -1.302 15.812 14.25 1 98.88 180 PHE B C 1
ATOM 3887 O O . PHE B 1 180 ? -0.374 16.562 13.953 1 98.88 180 PHE B O 1
ATOM 3894 N N . ALA B 1 181 ? -1.307 15.109 15.367 1 98.94 181 ALA B N 1
ATOM 3895 C CA . ALA B 1 181 ? -0.194 15.164 16.312 1 98.94 181 ALA B CA 1
ATOM 3896 C C . ALA B 1 181 ? 1.112 14.742 15.641 1 98.94 181 ALA B C 1
ATOM 3898 O O . ALA B 1 181 ? 2.156 15.359 15.867 1 98.94 181 ALA B O 1
ATOM 3899 N N . ILE B 1 182 ? 1.017 13.703 14.844 1 98.81 182 ILE B N 1
ATOM 3900 C CA . ILE B 1 182 ? 2.209 13.203 14.172 1 98.81 182 ILE B CA 1
ATOM 3901 C C . ILE B 1 182 ? 2.686 14.227 13.141 1 98.81 182 ILE B C 1
ATOM 3903 O O . ILE B 1 182 ? 3.887 14.477 13.016 1 98.81 182 ILE B O 1
ATOM 3907 N N . VAL B 1 183 ? 1.8 14.844 12.422 1 98.81 183 VAL B N 1
ATOM 3908 C CA . VAL B 1 183 ? 2.146 15.883 11.461 1 98.81 183 VAL B CA 1
ATOM 3909 C C . VAL B 1 183 ? 2.771 17.062 12.188 1 98.81 183 VAL B C 1
ATOM 3911 O O . VAL B 1 183 ? 3.783 17.609 11.742 1 98.81 183 VAL B O 1
ATOM 3914 N N . LEU B 1 184 ? 2.139 17.484 13.305 1 98.75 184 LEU B N 1
ATOM 3915 C CA . LEU B 1 184 ? 2.666 18.594 14.086 1 98.75 184 LEU B CA 1
ATOM 3916 C C . LEU B 1 184 ? 4.086 18.297 14.562 1 98.75 184 LEU B C 1
ATOM 3918 O O . LEU B 1 184 ? 4.969 19.156 14.461 1 98.75 184 LEU B O 1
ATOM 3922 N N . TRP B 1 185 ? 4.289 17.141 15.039 1 98.62 185 TRP B N 1
ATOM 3923 C CA . TRP B 1 185 ? 5.621 16.703 15.461 1 98.62 185 TRP B CA 1
ATOM 3924 C C . TRP B 1 185 ? 6.625 16.844 14.32 1 98.62 185 TRP B C 1
ATOM 3926 O O . TRP B 1 185 ? 7.73 17.359 14.516 1 98.62 185 TRP B O 1
ATOM 3936 N N . GLU B 1 186 ? 6.25 16.391 13.156 1 98.06 186 GLU B N 1
ATOM 3937 C CA . GLU B 1 186 ? 7.121 16.484 11.992 1 98.06 186 GLU B CA 1
ATOM 3938 C C . GLU B 1 186 ? 7.371 17.938 11.594 1 98.06 186 GLU B C 1
ATOM 3940 O O . GLU B 1 186 ? 8.484 18.297 11.211 1 98.06 186 GLU B O 1
ATOM 3945 N N . LEU B 1 187 ? 6.316 18.766 11.68 1 98.31 187 LEU B N 1
ATOM 3946 C CA . LEU B 1 187 ? 6.453 20.188 11.359 1 98.31 187 LEU B CA 1
ATOM 3947 C C . LEU B 1 187 ? 7.488 20.844 12.258 1 98.31 187 LEU B C 1
ATOM 3949 O O . LEU B 1 187 ? 8.258 21.703 11.805 1 98.31 187 LEU B O 1
ATOM 3953 N N . ILE B 1 188 ? 7.52 20.484 13.508 1 97.5 188 ILE B N 1
ATOM 3954 C CA . ILE B 1 188 ? 8.391 21.109 14.492 1 97.5 188 ILE B CA 1
ATOM 3955 C C . ILE B 1 188 ? 9.82 20.609 14.32 1 97.5 188 ILE B C 1
ATOM 3957 O O . ILE B 1 188 ? 10.766 21.406 14.32 1 97.5 188 ILE B O 1
ATOM 3961 N N . HIS B 1 189 ? 9.961 19.297 14.047 1 97 189 HIS B N 1
ATOM 3962 C CA . HIS B 1 189 ? 11.289 18.703 14.039 1 97 189 HIS B CA 1
ATOM 3963 C C . HIS B 1 189 ? 11.844 18.609 12.625 1 97 189 HIS B C 1
ATOM 3965 O O . HIS B 1 189 ? 13.047 18.422 12.438 1 97 189 HIS B O 1
ATOM 3971 N N . ASN B 1 190 ? 10.977 18.703 11.688 1 96.81 190 ASN B N 1
ATOM 3972 C CA . ASN B 1 190 ? 11.305 18.484 10.281 1 96.81 190 ASN B CA 1
ATOM 3973 C C . ASN B 1 190 ? 12.078 17.188 10.07 1 96.81 190 ASN B C 1
ATOM 3975 O O . ASN B 1 190 ? 13.109 17.188 9.398 1 96.81 190 ASN B O 1
ATOM 3979 N N . LYS B 1 191 ? 11.648 16.219 10.695 1 95.31 191 LYS B N 1
ATOM 3980 C CA . LYS B 1 191 ? 12.156 14.852 10.586 1 95.31 191 LYS B CA 1
ATOM 3981 C C . LYS B 1 191 ? 11.023 13.852 10.398 1 95.31 191 LYS B C 1
ATOM 3983 O O . LYS B 1 191 ? 9.875 14.125 10.758 1 95.31 191 LYS B O 1
ATOM 3988 N N . LEU B 1 192 ? 11.414 12.719 9.789 1 94 192 LEU B N 1
ATOM 3989 C CA . LEU B 1 192 ? 10.43 11.656 9.648 1 94 192 LEU B CA 1
ATOM 3990 C C . LEU B 1 192 ? 10.086 11.055 11.008 1 94 192 LEU B C 1
ATOM 3992 O O . LEU B 1 192 ? 10.977 10.617 11.742 1 94 192 LEU B O 1
ATOM 3996 N N . PRO B 1 193 ? 8.789 11.047 11.375 1 96.88 193 PRO B N 1
ATOM 3997 C CA . PRO B 1 193 ? 8.406 10.391 12.625 1 96.88 193 PRO B CA 1
ATOM 3998 C C . PRO B 1 193 ? 8.656 8.883 12.594 1 96.88 193 PRO B C 1
ATOM 4000 O O . PRO B 1 193 ? 8.578 8.258 11.531 1 96.88 193 PRO B O 1
ATOM 4003 N N . PHE B 1 194 ? 8.992 8.273 13.797 1 95.19 194 PHE B N 1
ATOM 4004 C CA . PHE B 1 194 ? 9.305 6.852 13.922 1 95.19 194 PHE B CA 1
ATOM 4005 C C . PHE B 1 194 ? 10.5 6.484 13.055 1 95.19 194 PHE B C 1
ATOM 4007 O O . PHE B 1 194 ? 10.445 5.52 12.281 1 95.19 194 PHE B O 1
ATOM 4014 N N . GLU B 1 195 ? 11.469 7.227 13.219 1 88.69 195 GLU B N 1
ATOM 4015 C CA . GLU B 1 195 ? 12.656 7.051 12.391 1 88.69 195 GLU B CA 1
ATOM 4016 C C . GLU B 1 195 ? 13.156 5.609 12.438 1 88.69 195 GLU B C 1
ATOM 4018 O O . GLU B 1 195 ? 13.188 4.992 13.5 1 88.69 195 GLU B O 1
ATOM 4023 N N . GLY B 1 196 ? 13.539 5.121 11.273 1 83.94 196 GLY B N 1
ATOM 4024 C CA . GLY B 1 196 ? 14.094 3.781 11.172 1 83.94 196 GLY B CA 1
ATOM 4025 C C . GLY B 1 196 ? 13.047 2.711 10.953 1 83.94 196 GLY B C 1
ATOM 4026 O O . GLY B 1 196 ? 13.375 1.543 10.734 1 83.94 196 GLY B O 1
ATOM 4027 N N . MET B 1 197 ? 11.844 3.082 11.023 1 88.44 197 MET B N 1
ATOM 4028 C CA . MET B 1 197 ? 10.75 2.137 10.828 1 88.44 197 MET B CA 1
ATOM 4029 C C . MET B 1 197 ? 10.086 2.352 9.477 1 88.44 197 MET B C 1
ATOM 4031 O O . MET B 1 197 ? 9.992 3.482 9 1 88.44 197 MET B O 1
ATOM 4035 N N . SER B 1 198 ? 9.641 1.23 8.867 1 87.38 198 SER B N 1
ATOM 4036 C CA . SER B 1 198 ? 8.75 1.347 7.723 1 87.38 198 SER B CA 1
ATOM 4037 C C . SER B 1 198 ? 7.387 1.896 8.133 1 87.38 198 SER B C 1
ATOM 4039 O O . SER B 1 198 ? 7.098 2.016 9.328 1 87.38 198 SER B O 1
ATOM 4041 N N . ASN B 1 199 ? 6.586 2.201 7.121 1 91.81 199 ASN B N 1
ATOM 4042 C CA . ASN B 1 199 ? 5.25 2.705 7.414 1 91.81 199 ASN B CA 1
ATOM 4043 C C . ASN B 1 199 ? 4.453 1.714 8.258 1 91.81 199 ASN B C 1
ATOM 4045 O O . ASN B 1 199 ? 3.848 2.092 9.266 1 91.81 199 ASN B O 1
ATOM 4049 N N . LEU B 1 200 ? 4.523 0.469 7.902 1 92 200 LEU B N 1
ATOM 4050 C CA . LEU B 1 200 ? 3.756 -0.555 8.602 1 92 200 LEU B CA 1
ATOM 4051 C C . LEU B 1 200 ? 4.348 -0.836 9.977 1 92 200 LEU B C 1
ATOM 4053 O O . LEU B 1 200 ? 3.617 -1.123 10.93 1 92 200 LEU B O 1
ATOM 4057 N N . GLN B 1 201 ? 5.648 -0.845 10.125 1 90.56 201 GLN B N 1
ATOM 4058 C CA . GLN B 1 201 ? 6.281 -1.008 11.422 1 90.56 201 GLN B CA 1
ATOM 4059 C C . GLN B 1 201 ? 5.848 0.093 12.391 1 90.56 201 GLN B C 1
ATOM 4061 O O . GLN B 1 201 ? 5.566 -0.175 13.562 1 90.56 201 GLN B O 1
ATOM 4066 N N . ALA B 1 202 ? 5.82 1.274 11.867 1 94.75 202 ALA B N 1
ATOM 4067 C CA . ALA B 1 202 ? 5.398 2.408 12.688 1 94.75 202 ALA B CA 1
ATOM 4068 C C . ALA B 1 202 ? 3.961 2.23 13.172 1 94.75 202 ALA B C 1
ATOM 4070 O O . ALA B 1 202 ? 3.67 2.422 14.352 1 94.75 202 ALA B O 1
ATOM 4071 N N . ALA B 1 203 ? 3.076 1.853 12.266 1 94.75 203 ALA B N 1
ATOM 4072 C CA . ALA B 1 203 ? 1.676 1.639 12.625 1 94.75 203 ALA B CA 1
ATOM 4073 C C . ALA B 1 203 ? 1.537 0.518 13.648 1 94.75 203 ALA B C 1
ATOM 4075 O O . ALA B 1 203 ? 0.786 0.645 14.617 1 94.75 203 ALA B O 1
ATOM 4076 N N . TYR B 1 204 ? 2.27 -0.55 13.445 1 91.38 204 TYR B N 1
ATOM 4077 C CA . TYR B 1 204 ? 2.254 -1.678 14.367 1 91.38 204 TYR B CA 1
ATOM 4078 C C . TYR B 1 204 ? 2.74 -1.257 15.75 1 91.38 204 TYR B C 1
ATOM 4080 O O . TYR B 1 204 ? 2.105 -1.569 16.766 1 91.38 204 TYR B O 1
ATOM 4088 N N . ALA B 1 205 ? 3.867 -0.598 15.781 1 93.5 205 ALA B N 1
ATOM 4089 C CA . ALA B 1 205 ? 4.438 -0.135 17.047 1 93.5 205 ALA B CA 1
ATOM 4090 C C . ALA B 1 205 ? 3.465 0.782 17.781 1 93.5 205 ALA B C 1
ATOM 4092 O O . ALA B 1 205 ? 3.285 0.66 19 1 93.5 205 ALA B O 1
ATOM 4093 N N . ALA B 1 206 ? 2.854 1.645 17.078 1 95.69 206 ALA B N 1
ATOM 4094 C CA . ALA B 1 206 ? 1.894 2.562 17.688 1 95.69 206 ALA B CA 1
ATOM 4095 C C . ALA B 1 206 ? 0.692 1.809 18.25 1 95.69 206 ALA B C 1
ATOM 4097 O O . ALA B 1 206 ? 0.237 2.092 19.359 1 95.69 206 ALA B O 1
ATOM 4098 N N . ALA B 1 207 ? 0.188 0.853 17.531 1 92.5 207 ALA B N 1
ATOM 4099 C CA . ALA B 1 207 ? -1.069 0.19 17.875 1 92.5 207 ALA B CA 1
ATOM 4100 C C . ALA B 1 207 ? -0.859 -0.878 18.938 1 92.5 207 ALA B C 1
ATOM 4102 O O . ALA B 1 207 ? -1.706 -1.063 19.812 1 92.5 207 ALA B O 1
ATOM 4103 N N . PHE B 1 208 ? 0.3 -1.511 18.906 1 88.94 208 PHE B N 1
ATOM 4104 C CA . PHE B 1 208 ? 0.415 -2.701 19.734 1 88.94 208 PHE B CA 1
ATOM 4105 C C . PHE B 1 208 ? 1.492 -2.518 20.797 1 88.94 208 PHE B C 1
ATOM 4107 O O . PHE B 1 208 ? 1.561 -3.283 21.766 1 88.94 208 PHE B O 1
ATOM 4114 N N . LYS B 1 209 ? 2.305 -1.506 20.656 1 91.62 209 LYS B N 1
ATOM 4115 C CA . LYS B 1 209 ? 3.332 -1.248 21.656 1 91.62 209 LYS B CA 1
ATOM 4116 C C . LYS B 1 209 ? 3.18 0.15 22.25 1 91.62 209 LYS B C 1
ATOM 4118 O O . LYS B 1 209 ? 4.004 0.576 23.062 1 91.62 209 LYS B O 1
ATOM 4123 N N . ASN B 1 210 ? 2.221 0.919 21.812 1 95.44 210 ASN B N 1
ATOM 4124 C CA . ASN B 1 210 ? 1.94 2.287 22.234 1 95.44 210 ASN B CA 1
ATOM 4125 C C . ASN B 1 210 ? 3.156 3.191 22.047 1 95.44 210 ASN B C 1
ATOM 4127 O O . ASN B 1 210 ? 3.424 4.059 22.875 1 95.44 210 ASN B O 1
ATOM 4131 N N . THR B 1 211 ? 3.871 2.885 21.016 1 95.94 211 THR B N 1
ATOM 4132 C CA . THR B 1 211 ? 5.043 3.689 20.688 1 95.94 211 THR B CA 1
ATOM 4133 C C . THR B 1 211 ? 4.633 5.035 20.094 1 95.94 211 THR B C 1
ATOM 4135 O O . THR B 1 211 ? 3.691 5.113 19.312 1 95.94 211 THR B O 1
ATOM 4138 N N . ARG B 1 212 ? 5.363 6.094 20.562 1 98.12 212 ARG B N 1
ATOM 4139 C CA . ARG B 1 212 ? 5.207 7.438 20.016 1 98.12 212 ARG B CA 1
ATOM 4140 C C . ARG B 1 212 ? 6.562 8.078 19.75 1 98.12 212 ARG B C 1
ATOM 4142 O O . ARG B 1 212 ? 7.574 7.672 20.312 1 98.12 212 ARG B O 1
ATOM 4149 N N . PRO B 1 213 ? 6.566 9.102 18.766 1 97.56 213 PRO B N 1
ATOM 4150 C CA . PRO B 1 213 ? 7.801 9.883 18.672 1 97.56 213 PRO B CA 1
ATOM 4151 C C . PRO B 1 213 ? 8.148 10.602 19.969 1 97.56 213 PRO B C 1
ATOM 4153 O O . PRO B 1 213 ? 7.281 10.82 20.812 1 97.56 213 PRO B O 1
ATOM 4156 N N . ASN B 1 214 ? 9.391 10.977 20.078 1 96.31 214 ASN B N 1
ATOM 4157 C CA . ASN B 1 214 ? 9.844 11.641 21.281 1 96.31 214 ASN B CA 1
ATOM 4158 C C . ASN B 1 214 ? 9.297 13.062 21.391 1 96.31 214 ASN B C 1
ATOM 4160 O O . ASN B 1 214 ? 9.469 13.859 20.469 1 96.31 214 ASN B O 1
ATOM 4164 N N . ALA B 1 215 ? 8.672 13.352 22.531 1 96 215 ALA B N 1
ATOM 4165 C CA . ALA B 1 215 ? 8.094 14.68 22.703 1 96 215 ALA B CA 1
ATOM 4166 C C . ALA B 1 215 ? 8.883 15.492 23.719 1 96 215 ALA B C 1
ATOM 4168 O O . ALA B 1 215 ? 8.539 16.641 24.016 1 96 215 ALA B O 1
ATOM 4169 N N . ASP B 1 216 ? 9.961 14.992 24.219 1 93.06 216 ASP B N 1
ATOM 4170 C CA . ASP B 1 216 ? 10.711 15.625 25.297 1 93.06 216 ASP B CA 1
ATOM 4171 C C . ASP B 1 216 ? 11.406 16.891 24.812 1 93.06 216 ASP B C 1
ATOM 4173 O O . ASP B 1 216 ? 11.648 17.812 25.594 1 93.06 216 ASP B O 1
ATOM 4177 N N . ASP B 1 217 ? 11.711 16.969 23.562 1 91.88 217 ASP B N 1
ATOM 4178 C CA . ASP B 1 217 ? 12.477 18.094 23.031 1 91.88 217 ASP B CA 1
ATOM 4179 C C . ASP B 1 217 ? 11.555 19.188 22.484 1 91.88 217 ASP B C 1
ATOM 4181 O O . ASP B 1 217 ? 12.023 20.188 21.922 1 91.88 217 ASP B O 1
ATOM 4185 N N . LEU B 1 218 ? 10.273 19.047 22.75 1 94.94 218 LEU B N 1
ATOM 4186 C CA . LEU B 1 218 ? 9.305 20.031 22.281 1 94.94 218 LEU B CA 1
ATOM 4187 C C . LEU B 1 218 ? 9.094 21.125 23.328 1 94.94 218 LEU B C 1
ATOM 4189 O O . LEU B 1 218 ? 9.164 20.859 24.531 1 94.94 218 LEU B O 1
ATOM 4193 N N . PRO B 1 219 ? 8.93 22.422 22.844 1 93.5 219 PRO B N 1
ATOM 4194 C CA . PRO B 1 219 ? 8.445 23.422 23.797 1 93.5 219 PRO B CA 1
ATOM 4195 C C . PRO B 1 219 ? 7.227 22.938 24.594 1 93.5 219 PRO B C 1
ATOM 4197 O O . PRO B 1 219 ? 6.371 22.25 24.047 1 93.5 219 PRO B O 1
ATOM 4200 N N . GLN B 1 220 ? 7.113 23.328 25.781 1 93.88 220 GLN B N 1
ATOM 4201 C CA . GLN B 1 220 ? 6.137 22.797 26.734 1 93.88 220 GLN B CA 1
ATOM 4202 C C . GLN B 1 220 ? 4.723 22.859 26.172 1 93.88 220 GLN B C 1
ATOM 4204 O O . GLN B 1 220 ? 3.99 21.875 26.203 1 93.88 220 GLN B O 1
ATOM 4209 N N . ASP B 1 221 ? 4.352 24.016 25.625 1 94.94 221 ASP B N 1
ATOM 4210 C CA . ASP B 1 221 ? 2.998 24.188 25.125 1 94.94 221 ASP B CA 1
ATOM 4211 C C . ASP B 1 221 ? 2.729 23.266 23.938 1 94.94 221 ASP B C 1
ATOM 4213 O O . ASP B 1 221 ? 1.642 22.688 23.828 1 94.94 221 ASP B O 1
ATOM 4217 N N . LEU B 1 222 ? 3.709 23.125 23.141 1 97.31 222 LEU B N 1
ATOM 4218 C CA . LEU B 1 222 ? 3.549 22.266 21.969 1 97.31 222 LEU 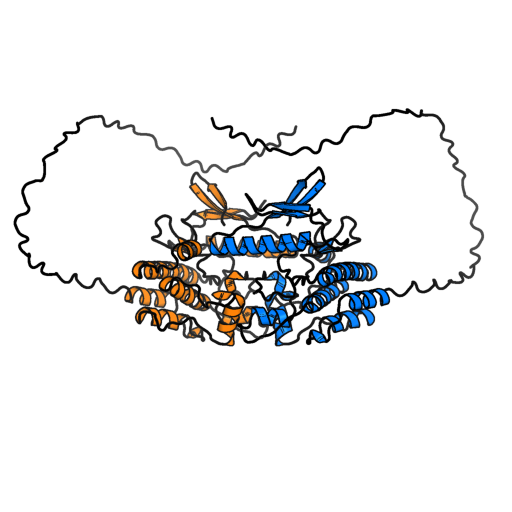B CA 1
ATOM 4219 C C . LEU B 1 222 ? 3.59 20.797 22.359 1 97.31 222 LEU B C 1
ATOM 4221 O O . LEU B 1 222 ? 2.881 19.969 21.781 1 97.31 222 LEU B O 1
ATOM 4225 N N . ALA B 1 223 ? 4.402 20.5 23.328 1 97.69 223 ALA B N 1
ATOM 4226 C CA . ALA B 1 223 ? 4.441 19.141 23.859 1 97.69 223 ALA B CA 1
ATOM 4227 C C . ALA B 1 223 ? 3.078 18.719 24.406 1 97.69 223 ALA B C 1
ATOM 4229 O O . ALA B 1 223 ? 2.646 17.578 24.203 1 97.69 223 ALA B O 1
ATOM 4230 N N . LEU B 1 224 ? 2.475 19.625 25.031 1 97.62 224 LEU B N 1
ATOM 4231 C CA . LEU B 1 224 ? 1.152 19.359 25.594 1 97.62 224 LEU B CA 1
ATOM 4232 C C . LEU B 1 224 ? 0.148 19.047 24.484 1 97.62 224 LEU B C 1
ATOM 4234 O O . LEU B 1 224 ? -0.657 18.125 24.609 1 97.62 224 LEU B O 1
ATOM 4238 N N . ILE B 1 225 ? 0.188 19.828 23.438 1 98.56 225 ILE B N 1
ATOM 4239 C CA . ILE B 1 225 ? -0.732 19.609 22.328 1 98.56 225 ILE B CA 1
ATOM 4240 C C . ILE B 1 225 ? -0.473 18.25 21.688 1 98.56 225 ILE B C 1
ATOM 4242 O O . ILE B 1 225 ? -1.395 17.453 21.531 1 98.56 225 ILE B O 1
ATOM 4246 N N . VAL B 1 226 ? 0.766 17.969 21.391 1 98.75 226 VAL B N 1
ATOM 4247 C CA . VAL B 1 226 ? 1.149 16.734 20.703 1 98.75 226 VAL B CA 1
ATOM 4248 C C . VAL B 1 226 ? 0.766 15.523 21.562 1 98.75 226 VAL B C 1
ATOM 4250 O O . VAL B 1 226 ? 0.106 14.602 21.094 1 98.75 226 VAL B O 1
ATOM 4253 N N . THR B 1 227 ? 1.054 15.57 22.797 1 98.56 227 THR B N 1
ATOM 4254 C CA . THR B 1 227 ? 0.854 14.414 23.656 1 98.56 227 THR B CA 1
ATOM 4255 C C . THR B 1 227 ? -0.625 14.227 23.984 1 98.56 227 THR B C 1
ATOM 4257 O O . THR B 1 227 ? -1.089 13.102 24.172 1 98.56 227 THR B O 1
ATOM 4260 N N . SER B 1 228 ? -1.361 15.305 24.031 1 98.69 228 SER B N 1
ATOM 4261 C CA . SER B 1 228 ? -2.803 15.188 24.234 1 98.69 228 SER B CA 1
ATOM 4262 C C . SER B 1 228 ? -3.482 14.578 23.016 1 98.69 228 SER B C 1
ATOM 4264 O O . SER B 1 228 ? -4.414 13.773 23.156 1 98.69 228 SER B O 1
ATOM 4266 N N . CYS B 1 229 ? -2.98 14.859 21.875 1 98.88 229 CYS B N 1
ATOM 4267 C CA . CYS B 1 229 ? -3.621 14.461 20.641 1 98.88 229 CYS B CA 1
ATOM 4268 C C . CYS B 1 229 ? -3.32 13 20.312 1 98.88 229 CYS B C 1
ATOM 4270 O O . CYS B 1 229 ? -4.09 12.344 19.609 1 98.88 229 CYS B O 1
ATOM 4272 N N . TRP B 1 230 ? -2.184 12.469 20.781 1 98.69 230 TRP B N 1
ATOM 4273 C CA . TRP B 1 230 ? -1.848 11.109 20.375 1 98.69 230 TRP B CA 1
ATOM 4274 C C . TRP B 1 230 ? -2.018 10.133 21.531 1 98.69 230 TRP B C 1
ATOM 4276 O O . TRP B 1 230 ? -1.424 9.055 21.547 1 98.69 230 TRP B O 1
ATOM 4286 N N . LYS B 1 231 ? -2.783 10.586 22.562 1 98.19 231 LYS B N 1
ATOM 4287 C CA . LYS B 1 231 ? -3.115 9.672 23.656 1 98.19 231 LYS B CA 1
ATOM 4288 C C . LYS B 1 231 ? -3.666 8.359 23.125 1 98.19 231 LYS B C 1
ATOM 4290 O O . LYS B 1 231 ? -4.348 8.328 22.094 1 98.19 231 LYS B O 1
ATOM 4295 N N . GLU B 1 232 ? -3.434 7.305 23.797 1 95.56 232 GLU B N 1
ATOM 4296 C CA . GLU B 1 232 ? -3.861 5.973 23.391 1 95.56 232 GLU B CA 1
ATOM 4297 C C . GLU B 1 232 ? -5.383 5.875 23.344 1 95.56 232 GLU B C 1
ATOM 4299 O O . GLU B 1 232 ? -5.945 5.348 22.375 1 95.56 232 GLU B O 1
ATOM 4304 N N . ASP B 1 233 ? -6.023 6.402 24.375 1 95.31 233 ASP B N 1
ATOM 4305 C CA . ASP B 1 233 ? -7.484 6.426 24.391 1 95.31 233 ASP B CA 1
ATOM 4306 C C . ASP B 1 233 ? -8.023 7.57 23.547 1 95.31 233 ASP B C 1
ATOM 4308 O O . ASP B 1 233 ? -7.863 8.742 23.891 1 95.31 233 ASP B O 1
ATOM 4312 N N . PRO B 1 234 ? -8.688 7.25 22.5 1 95.94 234 PRO B N 1
ATOM 4313 C CA . PRO B 1 234 ? -9.195 8.312 21.641 1 95.94 234 PRO B CA 1
ATOM 4314 C C . PRO B 1 234 ? -10.125 9.273 22.375 1 95.94 234 PRO B C 1
ATOM 4316 O O . PRO B 1 234 ? -10.18 10.461 22.031 1 95.94 234 PRO B O 1
ATOM 4319 N N . ASN B 1 235 ? -10.844 8.875 23.344 1 95.62 235 ASN B N 1
ATOM 4320 C CA . ASN B 1 235 ? -11.781 9.727 24.062 1 95.62 235 ASN B CA 1
ATOM 4321 C C . ASN B 1 235 ? -11.055 10.781 24.891 1 95.62 235 ASN B C 1
ATOM 4323 O O . ASN B 1 235 ? -11.656 11.781 25.297 1 95.62 235 ASN B O 1
ATOM 4327 N N . ALA B 1 236 ? -9.844 10.547 25.156 1 98 236 ALA B N 1
ATOM 4328 C CA . ALA B 1 236 ? -9.047 11.492 25.938 1 98 236 ALA B CA 1
ATOM 4329 C C . ALA B 1 236 ? -8.398 12.539 25.031 1 98 236 ALA B C 1
ATOM 4331 O O . ALA B 1 236 ? -7.777 13.484 25.516 1 98 236 ALA B O 1
ATOM 4332 N N . ARG B 1 237 ? -8.562 12.414 23.75 1 98.69 237 ARG B N 1
ATOM 4333 C CA . ARG B 1 237 ? -7.973 13.359 22.797 1 98.69 237 ARG B CA 1
ATOM 4334 C C . ARG B 1 237 ? -8.859 14.586 22.625 1 98.69 237 ARG B C 1
ATOM 4336 O O . ARG B 1 237 ? -10.086 14.477 22.641 1 98.69 237 ARG B O 1
ATOM 4343 N N . PRO B 1 238 ? -8.281 15.719 22.453 1 98.75 238 PRO B N 1
ATOM 4344 C CA . PRO B 1 238 ? -9.07 16.922 22.188 1 98.75 238 PRO B CA 1
ATOM 4345 C C . PRO B 1 238 ? -9.711 16.922 20.797 1 98.75 238 PRO B C 1
ATOM 4347 O O . PRO B 1 238 ? -9.266 16.188 19.906 1 98.75 238 PRO B O 1
ATOM 4350 N N . ASN B 1 239 ? -10.812 17.641 20.672 1 98.44 239 ASN B N 1
ATOM 4351 C CA . ASN B 1 239 ? -11.336 17.922 19.328 1 98.44 239 ASN B CA 1
ATOM 4352 C C . ASN B 1 239 ? -10.609 19.094 18.688 1 98.44 239 ASN B C 1
ATOM 4354 O O . ASN B 1 239 ? -9.766 19.734 19.328 1 98.44 239 ASN B O 1
ATOM 4358 N N . PHE B 1 240 ? -10.938 19.375 17.484 1 98.81 240 PHE B N 1
ATOM 4359 C CA . PHE B 1 240 ? -10.125 20.344 16.766 1 98.81 240 PHE B CA 1
ATOM 4360 C C . PHE B 1 240 ? -10.453 21.766 17.188 1 98.81 240 PHE B C 1
ATOM 4362 O O . PHE B 1 240 ? -9.633 22.672 17.047 1 98.81 240 PHE B O 1
ATOM 4369 N N . THR B 1 241 ? -11.609 22.031 17.75 1 98.44 241 THR B N 1
ATOM 4370 C CA . THR B 1 241 ? -11.867 23.312 18.375 1 98.44 241 THR B CA 1
ATOM 4371 C C . THR B 1 241 ? -10.898 23.578 19.516 1 98.44 241 THR B C 1
ATOM 4373 O O . THR B 1 241 ? -10.32 24.656 19.625 1 98.44 241 THR B O 1
ATOM 4376 N N . GLN B 1 242 ? -10.734 22.578 20.312 1 98.62 242 GLN B N 1
ATOM 4377 C CA . GLN B 1 242 ? -9.805 22.672 21.438 1 98.62 242 GLN B CA 1
ATOM 43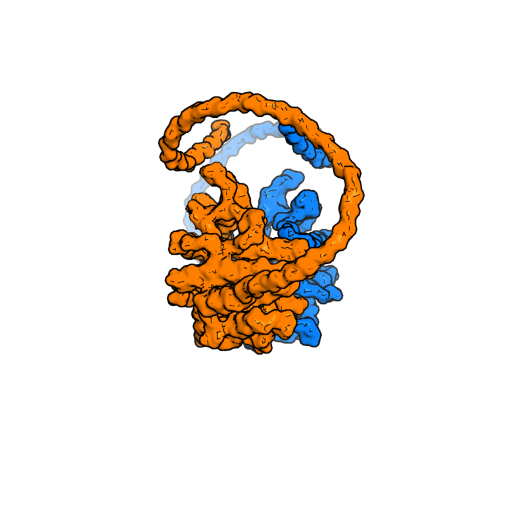78 C C . GLN B 1 242 ? -8.367 22.812 20.953 1 98.62 242 GLN B C 1
ATOM 4380 O O . GLN B 1 242 ? -7.59 23.594 21.516 1 98.62 242 GLN B O 1
ATOM 4385 N N . ILE B 1 243 ? -7.992 22.078 19.984 1 98.75 243 ILE B N 1
ATOM 4386 C CA . ILE B 1 243 ? -6.641 22.094 19.438 1 98.75 243 ILE B CA 1
ATOM 4387 C C . ILE B 1 243 ? -6.32 23.5 18.922 1 98.75 243 ILE B C 1
ATOM 4389 O O . ILE B 1 243 ? -5.238 24.031 19.172 1 98.75 243 ILE B O 1
ATOM 4393 N N . ILE B 1 244 ? -7.27 24.094 18.219 1 98.5 244 ILE B N 1
ATOM 4394 C CA . ILE B 1 244 ? -7.102 25.438 17.672 1 98.5 244 ILE B CA 1
ATOM 4395 C C . ILE B 1 244 ? -6.871 26.438 18.812 1 98.5 244 ILE B C 1
ATOM 4397 O O . ILE B 1 244 ? -5.977 27.281 18.734 1 98.5 244 ILE B O 1
ATOM 4401 N N . GLN B 1 245 ? -7.609 26.281 19.828 1 98 245 GLN B N 1
ATOM 4402 C CA . GLN B 1 245 ? -7.449 27.156 20.984 1 98 245 GLN B CA 1
ATOM 4403 C C . GLN B 1 245 ? -6.07 27 21.625 1 98 245 GLN B C 1
ATOM 4405 O O . GLN B 1 245 ? -5.43 27.984 21.984 1 98 245 GLN B O 1
ATOM 4410 N N . MET B 1 246 ? -5.641 25.812 21.734 1 97.69 246 MET B N 1
ATOM 4411 C CA . MET B 1 246 ? -4.32 25.531 22.297 1 97.69 246 MET B CA 1
ATOM 4412 C C . MET B 1 246 ? -3.221 26.125 21.422 1 97.69 246 MET B C 1
ATOM 4414 O O . MET B 1 246 ? -2.256 26.703 21.938 1 97.69 246 MET B O 1
ATOM 4418 N N . LEU B 1 247 ? -3.375 26.016 20.125 1 97.81 247 LEU B N 1
ATOM 4419 C CA . LEU B 1 247 ? -2.383 26.562 19.219 1 97.81 247 LEU B CA 1
ATOM 4420 C C . LEU B 1 247 ? -2.324 28.078 19.312 1 97.81 247 LEU B C 1
ATOM 4422 O O . LEU B 1 247 ? -1.24 28.656 19.297 1 97.81 247 LEU B O 1
ATOM 4426 N N . LEU B 1 248 ? -3.455 28.688 19.406 1 95.5 248 LEU B N 1
ATOM 4427 C CA . LEU B 1 248 ? -3.529 30.141 19.516 1 95.5 248 LEU B CA 1
ATOM 4428 C C . LEU B 1 248 ? -2.844 30.625 20.781 1 95.5 248 LEU B C 1
ATOM 4430 O O . LEU B 1 248 ? -2.266 31.719 20.797 1 95.5 248 LEU B O 1
ATOM 4434 N N . SER B 1 249 ? -2.885 29.828 21.812 1 92.19 249 SER B N 1
ATOM 4435 C CA . SER B 1 249 ? -2.287 30.203 23.078 1 92.19 249 SER B CA 1
ATOM 4436 C C . SER B 1 249 ? -0.765 30.109 23.031 1 92.19 249 SER B C 1
ATOM 4438 O O . SER B 1 249 ? -0.073 30.688 23.875 1 92.19 249 SER B O 1
ATOM 4440 N N . THR B 1 250 ? -0.26 29.266 22.172 1 89.19 250 THR B N 1
ATOM 4441 C CA . THR B 1 250 ? 1.186 29.125 22.047 1 89.19 250 THR B CA 1
ATOM 4442 C C . THR B 1 250 ? 1.796 30.344 21.375 1 89.19 250 THR B C 1
ATOM 4444 O O . THR B 1 250 ? 2.988 30.625 21.531 1 89.19 250 THR B O 1
ATOM 4447 N N . ILE B 1 251 ? 1.052 31.062 20.609 1 78.31 251 ILE B N 1
ATOM 4448 C CA . ILE B 1 251 ? 1.549 32.219 19.906 1 78.31 251 ILE B CA 1
ATOM 4449 C C . ILE B 1 251 ? 1.504 33.469 20.812 1 78.31 251 ILE B C 1
ATOM 4451 O O . ILE B 1 251 ? 0.435 33.844 21.297 1 78.31 251 ILE B O 1
ATOM 4455 N N . SER B 1 252 ? 2.201 33.406 22.078 1 60.84 252 SER B N 1
ATOM 4456 C CA . SER B 1 252 ? 2.25 34.531 23 1 60.84 252 SER B CA 1
ATOM 4457 C C . SER B 1 252 ? 2.15 35.844 22.266 1 60.84 252 SER B C 1
ATOM 4459 O O . SER B 1 252 ? 2.738 36.031 21.203 1 60.84 252 SER B O 1
ATOM 4461 N N . PRO B 1 253 ? 1.243 36.781 22.75 1 52.03 253 PRO B N 1
ATOM 4462 C CA . PRO B 1 253 ? 1.287 38.156 22.219 1 52.03 253 PRO B CA 1
ATOM 4463 C C . PRO B 1 253 ? 2.709 38.688 22.141 1 52.03 253 PRO B C 1
ATOM 4465 O O . PRO B 1 253 ? 3.588 38.281 22.891 1 52.03 253 PRO B O 1
ATOM 4468 N N . PRO B 1 254 ? 3.062 39.188 21.062 1 44.41 254 PRO B N 1
ATOM 4469 C CA . PRO B 1 254 ? 4.383 39.844 21.016 1 44.41 254 PRO B CA 1
ATOM 4470 C C . PRO B 1 254 ? 4.793 40.406 22.375 1 44.41 254 PRO B C 1
ATOM 4472 O O . PRO B 1 254 ? 3.957 40.969 23.078 1 44.41 254 PRO B O 1
ATOM 4475 N N . GLN B 1 255 ? 5.535 39.781 23.047 1 44.78 255 GLN B N 1
ATOM 4476 C CA . GLN B 1 255 ? 6.047 40.531 24.188 1 44.78 255 GLN B CA 1
ATOM 4477 C C . GLN B 1 255 ? 6.188 42 23.844 1 44.78 255 GLN B C 1
ATOM 4479 O O . GLN B 1 255 ? 6.551 42.375 22.719 1 44.78 255 GLN B O 1
ATOM 4484 N N . PRO B 1 256 ? 5.473 42.938 24.469 1 41.38 256 PRO B N 1
ATOM 4485 C CA . PRO B 1 256 ? 5.711 44.344 24.141 1 41.38 256 PRO B CA 1
ATOM 4486 C C . PRO B 1 256 ? 7.18 44.625 23.844 1 41.38 256 PRO B C 1
ATOM 4488 O O . PRO B 1 256 ? 8.07 44 24.422 1 41.38 256 PRO B O 1
ATOM 4491 N N . PRO B 1 257 ? 7.41 45.031 22.625 1 38.75 257 PRO B N 1
ATOM 4492 C CA . PRO B 1 257 ? 8.812 45.344 22.359 1 38.75 257 PRO B CA 1
ATOM 4493 C C . PRO B 1 257 ? 9.531 45.938 23.578 1 38.75 257 PRO B C 1
ATOM 4495 O O . PRO B 1 257 ? 9.008 46.844 24.219 1 38.75 257 PRO B O 1
ATOM 4498 N N . ARG B 1 258 ? 10.141 45.156 24.266 1 38.91 258 ARG B N 1
ATOM 4499 C CA . ARG B 1 258 ? 10.984 45.875 25.203 1 38.91 258 ARG B CA 1
ATOM 4500 C C . ARG B 1 258 ? 11.578 47.125 24.578 1 38.91 258 ARG B C 1
ATOM 4502 O O . ARG B 1 258 ? 12.227 47.031 23.531 1 38.91 258 ARG B O 1
ATOM 4509 N N . ILE B 1 259 ? 10.906 48.219 24.734 1 35.62 259 ILE B N 1
ATOM 4510 C CA . ILE B 1 259 ? 11.5 49.5 24.422 1 35.62 259 ILE B CA 1
ATOM 4511 C C . ILE B 1 259 ? 12.992 49.5 24.766 1 35.62 259 ILE B C 1
ATOM 4513 O O . ILE B 1 259 ? 13.359 49.406 25.938 1 35.62 259 ILE B O 1
ATOM 4517 N N . PHE B 1 260 ? 13.664 48.656 23.984 1 32.47 260 PHE B N 1
ATOM 4518 C CA . PHE B 1 260 ? 15.094 48.938 24.125 1 32.47 260 PHE B CA 1
ATOM 4519 C C . PHE B 1 260 ? 15.375 50.438 24.094 1 32.47 260 PHE B C 1
ATOM 4521 O O . PHE B 1 260 ? 15.047 51.125 23.125 1 32.47 260 PHE B O 1
ATOM 4528 N N . THR B 1 261 ? 15.195 51.031 25.203 1 29.78 261 THR B N 1
ATOM 4529 C CA . THR B 1 261 ? 15.781 52.375 25.375 1 29.78 261 THR B CA 1
ATOM 4530 C C . THR B 1 261 ? 17.141 52.438 24.688 1 29.78 261 THR B C 1
ATOM 4532 O O . THR B 1 261 ? 18.078 51.75 25.078 1 29.78 261 THR B O 1
ATOM 4535 N N . SER B 1 262 ? 17.031 52.438 23.344 1 30.67 262 SER B N 1
ATOM 4536 C CA . SER B 1 262 ? 18.219 52.781 22.547 1 30.67 262 SER B CA 1
ATOM 4537 C C . SER B 1 262 ? 19.062 53.844 23.219 1 30.67 262 SER B C 1
ATOM 4539 O O . SER B 1 262 ? 18.641 55 23.312 1 30.67 262 SER B O 1
ATOM 4541 N N . GLN B 1 263 ? 19.484 53.531 24.406 1 29.33 263 GLN B N 1
ATOM 4542 C CA . GLN B 1 263 ? 20.469 54.531 24.781 1 29.33 263 GLN B CA 1
ATOM 4543 C C . GLN B 1 263 ? 21.312 54.938 23.578 1 29.33 263 GLN B C 1
ATOM 4545 O O . GLN B 1 263 ? 21.969 54.094 22.953 1 29.33 263 GLN B O 1
ATOM 4550 N N . ALA B 1 264 ? 20.812 55.938 22.953 1 30.86 264 ALA B N 1
ATOM 4551 C CA . ALA B 1 264 ? 21.438 56.719 21.906 1 30.86 264 ALA B CA 1
ATOM 4552 C C . ALA B 1 264 ? 22.953 56.719 22.078 1 30.86 264 ALA B C 1
ATOM 4554 O O . ALA B 1 264 ? 23.484 57.438 22.938 1 30.86 264 ALA B O 1
ATOM 4555 N N . ALA B 1 265 ? 23.484 55.469 22 1 30.52 265 ALA B N 1
ATOM 4556 C CA . ALA B 1 265 ? 24.938 55.625 21.953 1 30.52 265 ALA B CA 1
ATOM 4557 C C . ALA B 1 265 ? 25.375 56.594 20.859 1 30.52 265 ALA B C 1
ATOM 4559 O O . ALA B 1 265 ? 25.016 56.406 19.688 1 30.52 265 ALA B O 1
ATOM 4560 N N . VAL B 1 266 ? 25.531 57.812 21.125 1 28.31 266 VAL B N 1
ATOM 4561 C CA . VAL B 1 266 ? 26.109 58.938 20.406 1 28.31 266 VAL B CA 1
ATOM 4562 C C . VAL B 1 266 ? 27.234 58.438 19.484 1 28.31 266 VAL B C 1
ATOM 4564 O O . VAL B 1 266 ? 28.281 58 19.953 1 28.31 266 VAL B O 1
ATOM 4567 N N . LEU B 1 267 ? 26.75 57.5 18.562 1 30.19 267 LEU B N 1
ATOM 4568 C CA . LEU B 1 267 ? 27.828 57.125 17.641 1 30.19 267 LEU B CA 1
ATOM 4569 C C . LEU B 1 267 ? 28.484 58.375 17.047 1 30.19 267 LEU B C 1
ATOM 4571 O O . LEU B 1 267 ? 27.797 59.375 16.766 1 30.19 267 LEU B O 1
ATOM 4575 N N . PRO B 1 268 ? 29.781 58.375 17.172 1 29.75 268 PRO B N 1
ATOM 4576 C CA . PRO B 1 268 ? 30.516 59.562 16.766 1 29.75 268 PRO B CA 1
ATOM 4577 C C . PRO B 1 268 ? 30.234 59.969 15.32 1 29.75 268 PRO B C 1
ATOM 4579 O O . PRO B 1 268 ? 29.797 59.156 14.516 1 29.75 268 PRO B O 1
ATOM 4582 N N . PRO B 1 269 ? 30.391 61.219 14.961 1 26.14 269 PRO B N 1
ATOM 4583 C CA . PRO B 1 269 ? 30.062 62 13.773 1 26.14 269 PRO B CA 1
ATOM 4584 C C . PRO B 1 269 ? 30.469 61.312 12.477 1 26.14 269 PRO B C 1
ATOM 4586 O O . PRO B 1 269 ? 31.562 60.75 12.383 1 26.14 269 PRO B O 1
ATOM 4589 N N . ALA B 1 270 ? 29.5 60.594 11.875 1 25.81 270 ALA B N 1
ATOM 4590 C CA . ALA B 1 270 ? 29.641 59.969 10.562 1 25.81 270 ALA B CA 1
ATOM 4591 C C . ALA B 1 270 ? 30.359 60.875 9.586 1 25.81 270 ALA B C 1
ATOM 4593 O O . ALA B 1 270 ? 30.094 62.062 9.531 1 25.81 270 ALA B O 1
ATOM 4594 N N . SER B 1 271 ? 31.547 60.375 9.188 1 22.25 271 SER B N 1
ATOM 4595 C CA . SER B 1 271 ? 32.344 61.156 8.258 1 22.25 271 SER B CA 1
ATOM 4596 C C . SER B 1 271 ? 31.578 61.469 6.98 1 22.25 271 SER B C 1
ATOM 4598 O O . SER B 1 271 ? 30.672 60.75 6.605 1 22.25 271 SER B O 1
ATOM 4600 N N . PRO B 1 272 ? 31.828 62.531 6.246 1 22.16 272 PRO B N 1
ATOM 4601 C CA . PRO B 1 272 ? 31.281 63.438 5.254 1 22.16 272 PRO B CA 1
ATOM 4602 C C . PRO B 1 272 ? 30.984 62.75 3.92 1 22.16 272 PRO B C 1
ATOM 4604 O O . PRO B 1 272 ? 30.547 63.406 2.969 1 22.16 272 PRO B O 1
ATOM 4607 N N . GLY B 1 273 ? 31.234 61.5 3.66 1 19.31 273 GLY B N 1
ATOM 4608 C CA . GLY B 1 273 ? 31.562 61.375 2.25 1 19.31 273 GLY B CA 1
ATOM 4609 C C . GLY B 1 273 ? 30.344 61.156 1.369 1 19.31 273 GLY B C 1
ATOM 4610 O O . GLY B 1 273 ? 30.469 60.719 0.221 1 19.31 273 GLY B O 1
ATOM 4611 N N . MET B 1 274 ? 29.25 61.125 1.771 1 19.59 274 MET B N 1
ATOM 4612 C CA . MET B 1 274 ? 28.188 60.594 0.933 1 19.59 274 MET B CA 1
ATOM 4613 C C . MET B 1 274 ? 28 61.469 -0.312 1 19.59 274 MET B C 1
ATOM 4615 O O . MET B 1 274 ? 27.625 62.625 -0.211 1 19.59 274 MET B O 1
ATOM 4619 N N . ARG B 1 275 ? 28.75 61.156 -1.354 1 19.23 275 ARG B N 1
ATOM 4620 C CA . ARG B 1 275 ? 28.641 61.75 -2.672 1 19.23 275 ARG B CA 1
ATOM 4621 C C . ARG B 1 275 ? 27.203 61.688 -3.199 1 19.23 275 ARG B C 1
ATOM 4623 O O . ARG B 1 275 ? 26.5 60.688 -2.945 1 19.23 275 ARG B O 1
ATOM 4630 N N . THR B 1 276 ? 26.609 62.688 -3.812 1 17.39 276 THR B N 1
ATOM 4631 C CA . THR B 1 276 ? 25.438 63.438 -4.258 1 17.39 276 THR B CA 1
ATOM 4632 C C . THR B 1 276 ? 24.828 62.781 -5.504 1 17.39 276 THR B C 1
ATOM 4634 O O . THR B 1 276 ? 23.891 63.344 -6.09 1 17.39 276 THR B O 1
ATOM 4637 N N . LEU B 1 277 ? 25.125 61.5 -5.91 1 18.02 277 LEU B N 1
ATOM 4638 C CA . LEU B 1 277 ? 24.875 61.469 -7.348 1 18.02 277 LEU B CA 1
ATOM 4639 C C . LEU B 1 277 ? 23.375 61.531 -7.637 1 18.02 277 LEU B C 1
ATOM 4641 O O . LEU B 1 277 ? 22.609 60.656 -7.238 1 18.02 277 LEU B O 1
ATOM 4645 N N . MET B 1 278 ? 22.766 62.625 -7.758 1 17.66 278 MET B N 1
ATOM 4646 C CA . MET B 1 278 ? 21.422 63.094 -8.016 1 17.66 278 MET B CA 1
ATOM 4647 C C . MET B 1 278 ? 20.938 62.656 -9.391 1 17.66 278 MET B C 1
ATOM 4649 O O . MET B 1 278 ? 19.938 63.188 -9.906 1 17.66 278 MET B O 1
ATOM 4653 N N . ALA B 1 279 ? 21.203 61.438 -9.914 1 19.33 279 ALA B N 1
ATOM 4654 C CA . ALA B 1 279 ? 20.812 61.594 -11.312 1 19.33 279 ALA B CA 1
ATOM 4655 C C . ALA B 1 279 ? 19.312 61.812 -11.445 1 19.33 279 ALA B C 1
ATOM 4657 O O . ALA B 1 279 ? 18.516 61.156 -10.766 1 19.33 279 ALA B O 1
ATOM 4658 N N . LYS B 1 280 ? 19 62.75 -12.203 1 19.34 280 LYS B N 1
ATOM 4659 C CA . LYS B 1 280 ? 17.812 63.5 -12.617 1 19.34 280 LYS B CA 1
ATOM 4660 C C . LYS B 1 280 ? 16.906 62.656 -13.508 1 19.34 280 LYS B C 1
ATOM 4662 O O . LYS B 1 280 ? 16.875 62.844 -14.727 1 19.34 280 LYS B O 1
ATOM 4667 N N . ARG B 1 281 ? 16.828 61.406 -13.328 1 18.81 281 ARG B N 1
ATOM 4668 C CA . ARG B 1 281 ? 16.125 60.906 -14.492 1 18.81 281 ARG B CA 1
ATOM 4669 C C . ARG B 1 281 ? 14.727 61.5 -14.586 1 18.81 281 ARG B C 1
ATOM 4671 O O . ARG B 1 281 ? 14.055 61.719 -13.57 1 18.81 281 ARG B O 1
ATOM 4678 N N . ASP B 1 282 ? 14.375 61.875 -15.797 1 17.45 282 ASP B N 1
ATOM 4679 C CA . ASP B 1 282 ? 13.359 62.625 -16.531 1 17.45 282 ASP B CA 1
ATOM 4680 C C . ASP B 1 282 ? 12 61.938 -16.453 1 17.45 282 ASP B C 1
ATOM 4682 O O . ASP B 1 282 ? 11.914 60.75 -16.203 1 17.45 282 ASP B O 1
ATOM 4686 N N . ASP B 1 283 ? 10.938 62.656 -16.984 1 16.16 283 ASP B N 1
ATOM 4687 C CA . ASP B 1 283 ? 9.586 63.156 -16.75 1 16.16 283 ASP B CA 1
ATOM 4688 C C . ASP B 1 283 ? 8.547 62.125 -17.219 1 16.16 283 ASP B C 1
ATOM 4690 O O . ASP B 1 283 ? 7.637 61.781 -16.484 1 16.16 283 ASP B O 1
ATOM 4694 N N . SER B 1 284 ? 8.062 62 -18.594 1 16.69 284 SER B N 1
ATOM 4695 C CA . SER B 1 284 ? 6.777 62.562 -18.984 1 16.69 284 SER B CA 1
ATOM 4696 C C . SER B 1 284 ? 5.684 61.5 -18.984 1 16.69 284 SER B C 1
ATOM 4698 O O . SER B 1 284 ? 4.574 61.75 -18.5 1 16.69 284 SER B O 1
ATOM 4700 N N . CYS B 1 285 ? 5.551 60.5 -19.953 1 17.66 285 CYS B N 1
ATOM 4701 C CA . CYS B 1 285 ? 4.438 60.469 -20.891 1 17.66 285 CYS B CA 1
ATOM 4702 C C . CYS B 1 285 ? 3.193 59.875 -20.25 1 17.66 285 CYS B C 1
ATOM 4704 O O . CYS B 1 285 ? 3.287 59.156 -19.25 1 17.66 285 CYS B O 1
ATOM 4706 N N . GLU B 1 286 ? 1.99 59.812 -21.125 1 18.12 286 GLU B N 1
ATOM 4707 C CA . GLU B 1 286 ? 0.558 60.062 -21.234 1 18.12 286 GLU B CA 1
ATOM 4708 C C . GLU B 1 286 ? -0.256 58.844 -20.828 1 18.12 286 GLU B C 1
ATOM 4710 O O . GLU B 1 286 ? 0.231 57.719 -20.891 1 18.12 286 GLU B O 1
ATOM 4715 N N . THR B 1 287 ? -1.451 59.094 -20.344 1 19 287 THR B N 1
ATOM 4716 C CA . THR B 1 287 ? -2.521 58.531 -19.516 1 19 287 THR B CA 1
ATOM 4717 C C . THR B 1 287 ? -3.418 57.625 -20.344 1 19 287 THR B C 1
ATOM 4719 O O . THR B 1 287 ? -4.352 57 -19.812 1 19 287 THR B O 1
ATOM 4722 N N . PRO B 1 288 ? -3.117 56.938 -21.484 1 20.3 288 PRO B N 1
ATOM 4723 C CA . PRO B 1 288 ? -4.41 56.844 -22.172 1 20.3 288 PRO B CA 1
ATOM 4724 C C . PRO B 1 288 ? -5.414 55.969 -21.422 1 20.3 288 PRO B C 1
ATOM 4726 O O . PRO B 1 288 ? -5.02 55.094 -20.656 1 20.3 288 PRO B O 1
ATOM 4729 N N . THR B 1 289 ? -6.758 56.375 -21.422 1 19.22 289 THR B N 1
ATOM 4730 C CA . THR B 1 289 ? -8.023 56.156 -20.734 1 19.22 289 THR B CA 1
ATOM 4731 C C . THR B 1 289 ? -8.688 54.875 -21.25 1 19.22 289 THR B C 1
ATOM 4733 O O . THR B 1 289 ? -9.711 54.438 -20.703 1 19.22 289 THR B O 1
ATOM 4736 N N . THR B 1 290 ? -8.203 53.938 -22.141 1 20.58 290 THR B N 1
ATOM 4737 C CA . THR B 1 290 ? -9.336 53.438 -22.906 1 20.58 290 THR B CA 1
ATOM 4738 C C . THR B 1 290 ? -10.234 52.562 -22.016 1 20.58 290 THR B C 1
ATOM 4740 O O . THR B 1 290 ? -9.75 51.812 -21.203 1 20.58 290 THR B O 1
ATOM 4743 N N . PRO B 1 291 ? -11.562 52.719 -22.188 1 21.69 291 PRO B N 1
ATOM 4744 C CA . PRO B 1 291 ? -12.789 52.344 -21.469 1 21.69 291 PRO B CA 1
ATOM 4745 C C . PRO B 1 291 ? -13.125 50.875 -21.609 1 21.69 291 PRO B C 1
ATOM 4747 O O . PRO B 1 291 ? -14.086 50.406 -20.984 1 21.69 291 PRO B O 1
ATOM 4750 N N . MET B 1 292 ? -12.219 49.938 -21.891 1 19.5 292 MET B N 1
ATOM 4751 C CA . MET B 1 292 ? -12.891 48.844 -22.625 1 19.5 292 MET B CA 1
ATOM 4752 C C . MET B 1 292 ? -13.984 48.219 -21.766 1 19.5 292 MET B C 1
ATOM 4754 O O . MET B 1 292 ? -13.875 48.188 -20.547 1 19.5 292 MET B O 1
ATOM 4758 N N . GLU B 1 293 ? -15.078 47.719 -22.531 1 20.84 293 GLU B N 1
ATOM 4759 C CA . GLU B 1 293 ? -16.453 47.25 -22.516 1 20.84 293 GLU B CA 1
ATOM 4760 C C . GLU B 1 293 ? -16.578 45.906 -21.797 1 20.84 293 GLU B C 1
ATOM 4762 O O . GLU B 1 293 ? -15.594 45.188 -21.688 1 20.84 293 GLU B O 1
ATOM 4767 N N . ASN B 1 294 ? -17.75 45.625 -21.328 1 20 294 ASN B N 1
ATOM 4768 C CA . ASN B 1 294 ? -18.422 44.812 -20.328 1 20 294 ASN B CA 1
ATOM 4769 C C . ASN B 1 294 ? -18.516 43.375 -20.781 1 20 294 ASN B C 1
ATOM 4771 O O . ASN B 1 294 ? -19.219 42.562 -20.156 1 20 294 ASN B O 1
ATOM 4775 N N . PRO B 1 295 ? -17.516 42.719 -21.531 1 21.06 295 PRO B N 1
ATOM 4776 C CA . PRO B 1 295 ? -18.156 41.562 -22.188 1 21.06 295 PRO B CA 1
ATOM 4777 C C . PRO B 1 295 ? -18.766 40.594 -21.188 1 21.06 295 PRO B C 1
ATOM 4779 O O . PRO B 1 295 ? -18.359 40.562 -20.031 1 21.06 295 PRO B O 1
ATOM 4782 N N . SER B 1 296 ? -19.969 40.031 -21.641 1 21 296 SER B N 1
ATOM 4783 C CA . SER B 1 296 ? -21.016 39.094 -21.219 1 21 296 SER B CA 1
ATOM 4784 C C . SER B 1 296 ? -20.469 37.688 -21.047 1 21 296 SER B C 1
ATOM 4786 O O . SER B 1 296 ? -19.672 37.219 -21.859 1 21 296 SER B O 1
ATOM 4788 N N . SER B 1 297 ? -20.375 37.062 -19.938 1 18.48 297 SER B N 1
ATOM 4789 C CA . SER B 1 297 ? -19.797 35.812 -19.453 1 18.48 297 SER B CA 1
ATOM 4790 C C . SER B 1 297 ? -20.5 34.594 -20.062 1 18.48 297 SER B C 1
ATOM 4792 O O . SER B 1 297 ? -21.609 34.25 -19.672 1 18.48 297 SER B O 1
ATOM 4794 N N . ARG B 1 298 ? -20.484 34.281 -21.453 1 20.58 298 ARG B N 1
ATOM 4795 C CA . ARG B 1 298 ? -21.047 33.031 -22 1 20.58 298 ARG B CA 1
ATOM 4796 C C . ARG B 1 298 ? -20.375 31.812 -21.375 1 20.58 298 ARG B C 1
ATOM 4798 O O . ARG B 1 298 ? -19.156 31.766 -21.281 1 20.58 298 ARG B O 1
ATOM 4805 N N . PHE B 1 299 ? -21.016 31.047 -20.594 1 19.12 299 PHE B N 1
ATOM 4806 C CA . PHE B 1 299 ? -20.688 29.75 -20 1 19.12 299 PHE B CA 1
ATOM 4807 C C . PHE B 1 299 ? -20.359 28.734 -21.094 1 19.12 299 PHE B C 1
ATOM 4809 O O . PHE B 1 299 ? -21.188 28.422 -21.953 1 19.12 299 PHE B O 1
ATOM 4816 N N . PHE B 1 300 ? -19.281 28.734 -21.891 1 19.56 300 PHE B N 1
ATOM 4817 C CA . PHE B 1 300 ? -19.016 27.859 -23.031 1 19.56 300 PHE B CA 1
ATOM 4818 C C . PHE B 1 300 ? -18.938 26.406 -22.578 1 19.56 300 PHE B C 1
ATOM 4820 O O . PHE B 1 300 ? -18.266 26.078 -21.609 1 19.56 300 PHE B O 1
ATOM 4827 N N . PHE B 1 301 ? -20.016 25.562 -22.812 1 20.98 301 PHE B N 1
ATOM 4828 C CA . PHE B 1 301 ? -20.172 24.125 -22.906 1 20.98 301 PHE B CA 1
ATOM 4829 C C . PHE B 1 301 ? -19.141 23.516 -23.859 1 20.98 301 PHE B C 1
ATOM 4831 O O . PHE B 1 301 ? -19.047 23.938 -25.016 1 20.98 301 PHE B O 1
ATOM 4838 N N . VAL B 1 302 ? -17.984 23.234 -23.547 1 21.23 302 VAL B N 1
ATOM 4839 C CA . VAL B 1 302 ? -16.906 22.734 -24.406 1 21.23 302 VAL B CA 1
ATOM 4840 C C . VAL B 1 302 ? -17.344 21.406 -25.047 1 21.23 302 VAL B C 1
ATOM 4842 O O . VAL B 1 302 ? -17.5 20.406 -24.359 1 21.23 302 VAL B O 1
ATOM 4845 N N . LEU B 1 303 ? -18.328 21.391 -26.062 1 21.58 303 LEU B N 1
ATOM 4846 C CA . LEU B 1 303 ? -18.578 20.266 -26.953 1 21.58 303 LEU B CA 1
ATOM 4847 C C . LEU B 1 303 ? -17.297 19.859 -27.703 1 21.58 303 LEU B C 1
ATOM 4849 O O . LEU B 1 303 ? -16.797 20.625 -28.531 1 21.58 303 LEU B O 1
ATOM 4853 N N . ALA B 1 304 ? -16.281 19.281 -27.203 1 23.02 304 ALA B N 1
ATOM 4854 C CA . ALA B 1 304 ? -15.094 18.953 -28 1 23.02 304 ALA B CA 1
ATOM 4855 C C . ALA B 1 304 ? -15.43 17.969 -29.109 1 23.02 304 ALA B C 1
ATOM 4857 O O . ALA B 1 304 ? -16 16.906 -28.859 1 23.02 304 ALA B O 1
ATOM 4858 N N . ASN B 1 305 ? -15.828 18.469 -30.406 1 23.83 305 ASN B N 1
ATOM 4859 C CA . ASN B 1 305 ? -15.844 17.766 -31.688 1 23.83 305 ASN B CA 1
ATOM 4860 C C . ASN B 1 305 ? -14.531 17.031 -31.938 1 23.83 305 ASN B C 1
ATOM 4862 O O . ASN B 1 305 ? -13.5 17.672 -32.188 1 23.83 305 ASN B O 1
ATOM 4866 N N . VAL B 1 306 ? -14.109 16.109 -31.328 1 22.7 306 VAL B N 1
ATOM 4867 C CA . VAL B 1 306 ? -12.922 15.375 -31.75 1 22.7 306 VAL B CA 1
ATOM 4868 C C . VAL B 1 306 ? -13.188 14.68 -33.094 1 22.7 306 VAL B C 1
ATOM 4870 O O . VAL B 1 306 ? -14.055 13.812 -33.188 1 22.7 306 VAL B O 1
ATOM 4873 N N . THR B 1 307 ? -13.148 15.43 -34.25 1 23.11 307 THR B N 1
ATOM 4874 C CA . THR B 1 307 ? -13.188 14.953 -35.625 1 23.11 307 THR B CA 1
ATOM 4875 C C . THR B 1 307 ? -12.125 13.883 -35.875 1 23.11 307 THR B C 1
ATOM 4877 O O . THR B 1 307 ? -10.984 14.031 -35.438 1 23.11 307 THR B O 1
ATOM 4880 N N . ASP B 1 308 ? -12.609 12.633 -36.156 1 24.91 308 ASP B N 1
ATOM 4881 C CA . ASP B 1 308 ? -11.828 11.531 -36.719 1 24.91 308 ASP B CA 1
ATOM 4882 C C . ASP B 1 308 ? -11.305 11.875 -38.094 1 24.91 308 ASP B C 1
ATOM 4884 O O . ASP B 1 308 ? -12.07 12.266 -38.969 1 24.91 308 ASP B O 1
ATOM 4888 N N . PRO B 1 309 ? -10.195 12.539 -38.281 1 22.48 309 PRO B N 1
ATOM 4889 C CA . PRO B 1 309 ? -9.789 12.773 -39.656 1 22.48 309 PRO B CA 1
ATOM 4890 C C . PRO B 1 309 ? -9.82 11.508 -40.5 1 22.48 309 PRO B C 1
ATOM 4892 O O . PRO B 1 309 ? -9.758 11.578 -41.75 1 22.48 309 PRO B O 1
ATOM 4895 N N . ASN B 1 310 ? -9.688 10.297 -40.062 1 23.03 310 ASN B N 1
ATOM 4896 C CA . ASN B 1 310 ? -9.5 9.328 -41.156 1 23.03 310 ASN B CA 1
ATOM 4897 C C . ASN B 1 310 ? -10.82 9.039 -41.875 1 23.03 310 ASN B C 1
ATOM 4899 O O . ASN B 1 310 ? -11.758 8.523 -41.281 1 23.03 310 ASN B O 1
ATOM 4903 N N . GLY B 1 311 ? -11.453 10.055 -42.625 1 19.06 311 GLY B N 1
ATOM 4904 C CA . GLY B 1 311 ? -12.039 9.594 -43.875 1 19.06 311 GLY B CA 1
ATOM 4905 C C . GLY B 1 311 ? -11.078 8.758 -44.719 1 19.06 311 GLY B C 1
ATOM 4906 O O . GLY B 1 311 ? -9.859 8.922 -44.625 1 19.06 311 GLY B O 1
#

Solvent-accessible surface area (backbone atoms only — not comparable to full-atom values): 36423 Å² total; per-residue (Å²): 126,59,48,75,43,81,50,96,89,31,70,24,24,30,44,78,51,77,51,66,90,43,73,68,47,28,54,51,41,48,52,48,50,52,50,30,51,53,53,48,71,72,55,86,50,94,22,34,56,49,70,72,48,71,40,71,71,98,56,32,34,41,32,28,62,54,66,54,42,38,40,39,55,55,47,62,71,44,47,83,51,55,54,56,65,70,56,33,50,48,40,46,47,28,48,35,52,30,51,36,51,36,48,75,71,44,35,31,54,77,56,62,44,46,77,32,25,30,21,38,77,83,66,80,44,34,21,45,63,68,45,78,67,38,40,50,69,89,56,90,68,91,73,87,66,60,47,83,50,32,48,42,44,26,37,59,56,51,46,49,48,37,46,60,90,80,67,73,62,81,73,64,66,45,43,44,32,22,12,46,23,51,49,48,52,23,41,60,58,36,47,74,77,50,72,96,48,51,35,51,17,32,25,42,34,30,49,76,65,67,51,72,68,88,54,82,87,43,60,66,67,57,29,51,52,35,55,38,22,53,40,86,52,55,86,70,28,58,55,43,70,56,48,46,52,53,55,56,61,63,57,60,69,73,66,69,70,70,73,66,71,67,66,76,69,76,66,74,82,77,80,81,79,74,79,70,89,64,84,71,85,85,88,77,91,80,74,83,74,84,78,84,81,79,83,80,86,78,83,79,78,82,74,81,79,78,77,75,75,82,120,126,59,50,76,44,81,50,95,88,31,70,23,23,30,44,77,52,76,50,67,90,42,72,68,47,27,54,52,40,48,51,47,50,52,51,30,51,52,53,47,71,72,57,86,50,94,22,33,55,48,69,72,48,73,39,71,72,97,56,33,34,42,34,29,62,55,67,54,42,38,41,39,56,54,44,62,72,44,47,83,51,56,54,57,66,68,56,31,49,48,39,46,47,30,49,35,53,30,51,35,54,36,47,74,71,45,34,31,54,77,56,61,44,47,77,36,26,30,21,37,77,83,66,79,45,34,21,44,66,69,44,78,66,38,40,49,69,88,57,89,70,90,73,87,66,59,47,84,51,31,48,43,43,26,38,61,55,50,47,50,49,38,47,59,90,79,67,73,64,81,74,63,67,45,41,44,31,22,11,45,23,53,48,47,52,24,41,59,59,37,47,71,75,48,72,95,47,51,35,51,18,32,26,42,34,31,49,75,64,68,50,74,69,87,53,83,88,43,60,66,69,57,28,50,53,34,55,37,21,52,40,88,53,54,86,72,28,56,53,44,70,56,49,47,52,54,54,57,62,62,58,61,71,74,68,71,74,71,74,67,73,67,68,73,68,76,68,73,82,76,79,82,69,81,78,70,86,63,83,72,80,85,86,82,89,86,75,84,73,82,75,82,80,79,82,80,87,76,81,79,78,81,76,79,78,78,76,74,74,83,119

Foldseek 3Di:
DFDFDQDPNATKGKDWFDQDDDPVSNVVSLVLLVQQLVLQVVFDDPQAWHWDDWDVPPTTMTITHDFQAFQVVVLVVCPPDADDPVQLLQALLSVLVQLLRCVVVQKAQQQDDRNQWGAHNVRRYIHGYDSSQMDGQVDDDAGDDDLQRQLLFALLNVCSNPPDPPVDRRDGSLRVLSSSLLRSVCNGRSDHWPPPDGSNRNNCCCNPVVDGGDLPPPDPLSSVSSCQSRDNDSVSHDRSVVSSVSSVVVVPDPPPPPPPPPPPPPPDDDDDDPPDPPDDDDDDDDDDDDDDDDDDDPPDPCPPPPDPPPD/DFDFDQDPNATKGKDWFDQDDDPVSNVVSLVLLVQQLVLQVVFDDPQAWHWDDWDVPPTTMTITHDFQAFQVVVLVVCPPDADDPVQLLQALLSVLVQLLRCVVVQKAQQQDDRRQWGAHNVRRYIHGYDSSQMDGQVDDDAGDDDLQRQLLFALLNVCSNPPDPPVDRRDGSLRVLSSSLLRSVCNGRSDHWPPPDGSNRNNCCCNPVVDGGDLPPPDPLSSVSSCQSRDNDSVSHDHSVVSSVSSVVVVPDPPPPPPPPPPPPPPDDPDDDPDDPPPDDDDDDDDDDDPDDDDDPPPDPCPPPPDPPPD

Organism: Nicotiana tabacum (NCBI:txid4097)

InterPro domains:
  IPR000719 Protein kinase domain [PS50011] (1-251)
  IPR000719 Protein kinase domain [SM00220] (3-249)
  IPR001245 Serine-threonine/tyrosine-protein kinase, catalytic domain [PF07714] (8-247)
  IPR008271 Serine/threonine-protein kinase, active site [PS00108] (107-119)
  IPR011009 Protein kinase-like domain superfamily [SSF56112] (7-273)
  IPR050167 Serine/threonine-protein kinase [PTHR23257] (7-251)

Secondary structure (DSSP, 8-state):
--EEEEETTEEEEEEEE---SSHHHHHHHHHHHHHHHHHHHH---TTBPPEEEEE-SSSEEEEEE--S-BHHHHHHHHTTSPPPHHHHHHHHHHHHHHHHHHHHTTEE-----GGGEEE-TTSS-EEE---TT-EETT--------GGGGGG--HHHHHHHHSPTTS-----TTHHHHHHHHHHHHHHH-S-SSTT--HHHHHHHHHHH------TTS-HHHHHHHHHHT-SSGGGS--HHHHHHHHHHHS--------------------S---------------------------------------/--EEEEETTEEEEEEEE---SSHHHHHHHHHHHHHHHHHHHH---TTBPPEEEEE-SSSEEEEEE--S-BHHHHHHHHTTSPPPHHHHHHHHHHHHHHHHHHHHTTEE-----GGGEEE-TTSS-EEE---TT-EETT--------GGGGGG--HHHHHHHHSPTTS-----TTHHHHHHHHHHHHHHH-S-SSTT--HHHHHHHHHHH------TTS-HHHHHHHHHHT-SSGGGS--HHHHHHHHHHHS--------------------S---------------------------------------

Sequence (622 aa):
MPKCMRYKNQNVAIKVVHKGETPEEIVKREAHFGREVAMLSRVQHKNLVKFMGACMEPIMVIVTELLGGTLRKYLVNTRPRCLDMRVAIGYAFDIARGIECLHSHGIIHRDLKPENLLLTADYKSVKLADFGLAREESVTEMMTAETGTYRLMAPELYSMVTLRQGEKKHYNHKVDAYSFAIVLWELIHNKLPFEGMSNLQAAYAAAFKNTRPNADDLPQDLALIVTSCWKEDPNARPNFTQIIQMLLSTISPPQPPRIFTSQAAVLPPASPGMRTLMAKRDDSCETPTTPMENPSSRFFFVLANVTDPNGMPKCMRYKNQNVAIKVVHKGETPEEIVKREAHFGREVAMLSRVQHKNLVKFMGACMEPIMVIVTELLGGTLRKYLVNTRPRCLDMRVAIGYAFDIARGIECLHSHGIIHRDLKPENLLLTADYKSVKLADFGLAREESVTEMMTAETGTYRLMAPELYSMVTLRQGEKKHYNHKVDAYSFAIVLWELIHNKLPFEGMSNLQAAYAAAFKNTRPNADDLPQDLALIVTSCWKEDPNARPNFTQIIQMLLSTISPPQPPRIFTSQAAVLPPASPGMRTLMAKRDDSCETPTTPMENPSSRFFFVLANVTDPNG